Protein AF-A0A1T4VZ98-F1 (afdb_monomer)

Radius of gyration: 35.43 Å; Cα contacts (8 Å, |Δi|>4): 1091; chains: 1; bounding box: 76×50×92 Å

Sequence (543 aa):
TVLTVDCSGSMLLKDWIDSGYKYGLIPLDEYVTTRDKTCNRIKAITGFVENMGDMDKAAIVFFNDKAYKKTEMTNDKDTLLDAMQELKDGGNTSFNNALSASIEIFNTETFSGNNRIILLSDGEAAYSKKILDSANAKGIEIDTVGLGEEAGDELLKEIAEYCNGDFYKAYEAEELINIYSVLGFGDDFDKTDNDHDGLYDAVEAAGIRLQNGSILYGCDPTKSDTDGDGIEDGEEINPMPVCNDITEYGSYEADDRIKGYYFSMKSNPCKKDTDDDGYEDKVERDEYNSSPLYSDVIKHRWGKDYINILEKNGDTEKIYFGGNQDFFDDSYVLTPEYIINRYGCGLISACDIILYMTIKNPDKASTFTRIATENSSGLIIDKPDYMKYVEEMDRNVIGTVRWLGVNGLSMQNCVNAYFKAYSIELRAKWGVTFSNLKKSIIKMLDEDIPVCLAIGDSKKKLKMYIPNDETMLHFPLQYDKYFETNSHYVTVTGLVEDRICNKTFLQISTWGVKCYIDFDEYCSFVEGNGLLNTTLSNILYIY

Solvent-accessible surface area (backbone atoms only — not comparable to full-atom values): 29153 Å² total; per-residue (Å²): 64,33,45,33,40,59,25,16,44,69,41,56,81,62,48,52,73,44,63,63,75,78,93,64,96,72,74,100,81,70,84,82,75,83,49,78,58,45,32,37,70,51,53,14,50,46,56,39,50,74,39,50,52,92,87,44,41,41,23,42,29,41,23,12,70,48,52,45,77,69,45,67,81,37,62,56,52,66,65,54,56,57,47,56,60,69,69,64,68,40,63,48,61,27,45,46,39,37,52,51,54,55,57,50,61,63,70,78,57,90,79,88,73,85,43,36,34,42,41,39,33,55,47,72,44,75,66,55,72,70,59,52,52,56,31,47,76,68,59,30,28,26,30,23,36,27,39,35,90,75,15,36,56,74,60,39,40,52,52,4,61,76,24,75,30,52,61,45,73,21,66,48,41,76,44,38,36,56,52,34,48,48,68,30,51,78,83,53,47,53,73,53,39,82,48,68,37,65,36,35,29,60,44,28,70,74,32,43,37,31,81,86,72,50,70,49,71,74,42,43,52,77,40,36,36,53,53,68,64,79,55,34,36,21,70,22,30,39,61,66,66,46,71,43,74,44,70,69,92,77,69,99,64,80,90,63,65,40,82,45,68,24,29,49,68,54,38,44,42,69,35,44,38,52,50,70,52,31,52,41,36,51,51,28,49,74,76,67,68,51,58,31,74,52,65,54,46,50,68,32,41,50,95,55,90,65,46,30,31,36,42,76,61,85,95,44,78,46,79,21,37,34,57,42,38,78,77,37,57,67,87,47,82,87,42,70,42,20,40,35,34,75,28,16,42,43,51,43,28,54,51,47,42,55,45,47,54,20,65,78,35,63,89,59,56,44,85,54,50,42,54,28,50,75,83,30,63,78,53,38,26,47,40,73,35,44,51,54,26,50,52,50,40,33,76,74,53,65,51,68,37,78,99,65,19,50,49,58,67,57,47,23,53,30,53,34,51,49,24,61,75,66,71,40,96,54,45,50,38,53,55,64,58,75,95,45,41,66,63,52,51,48,54,25,27,72,70,74,38,60,35,37,37,35,44,30,79,52,97,60,67,51,65,34,35,34,62,74,57,90,80,74,56,60,59,80,84,53,64,90,47,66,50,74,47,31,62,50,39,32,24,35,56,20,32,37,38,35,59,86,81,68,46,40,38,34,35,28,30,45,79,22,34,72,32,32,31,52,47,64,59,50,48,54,55,34,62,77,62,43,76,71,25,50,72,48,33,33,36,52,47,62,90

pLDDT: mean 85.18, std 14.26, range [36.41, 98.56]

InterPro domains:
  IPR002035 von Willebrand factor, type A [PF13519] (1-124)
  IPR002035 von Willebrand factor, type A [PS50234] (1-183)
  IPR002035 von Willebrand factor, type A [SM00327] (2-181)
  IPR036465 von Willebrand factor A-like domain superfamily [G3DSA:3.40.50.410] (1-184)
  IPR036465 von Willebrand factor A-like domain superfamily [SSF53300] (2-178)

Mean predicted aligned error: 14.55 Å

Organism: NCBI:txid39495

Foldseek 3Di:
DEEQAEQAQVVCVFKNKDFVDDPDDDDPDDDDDGDFIDTLSLLQVLLLLVFFDQLAWYWYWYDAVAIDGQDQTDNPSVSSNVSSSPRHHHHHGAPQRRLVVRLVSCVPDPDDDAAEYEAEFAEDHDHDVVSLVSCVVNNYAYEYEYTADHRVQVVNCVSRVSRVHYYAYHNHSNCSNQVSQVVCVVGHGNQDQPQPLRARLSDQCSFAQEPVRDTHHQRHSNHLQRQPLPRGQCNQKVNDWDWDQDDDPPDPDDDPGHTGTHIYGQARSNDQQRCLQFDGQCCCVPPLVHGSPDHLKDKQLPPPDFAWEWEDDDPDIDIFRFDALCLFDCPDCPDPSVLSNPQVQLLRQLLRQLLRVCLVPVLLDDPLSCLFPVPADRRYTYNVSSVSSSSCCCVPAQPADHPHGGDQVSSQVSVQVSCVVSVPPKHWDQFDQPVCQVVLCSVCSNVVGKKKWWQFADPDKFWWFDFPDPSPSHPPTHGDDTDIDRTGIWIFSIKMQRNSVRWIWTFTRYNRHTTIGTVVSSSCSQVVGDDVSNNRGGITRMD

Secondary structure (DSSP, 8-state):
-EEEEE-SSTHHHHS--B-----S---TT---PPPPPB-HHHHHHHHHHHT--TT--BEEEEESSSEEE---SB--HHHHHHHHTT----S---HHHHHHHHHHHTTSS---S-EEEEEEESS-----HHHHHHHHTTTEEEEEEEESTTS-HHHHHHHHHHTT--EEEESSTTHHHHHHHHHHHHHH-----SS-SSS-HHHHHH-EEBTTS-EE----TT-SSSSSSSS-HHHHEEEEEEEEEEE-TT-SSS--EEEEEEEEESS-TT-SSSS-SSS-HHHIIIII---TTS--EEEESTT----EEEEEETTEEEEEES--GGGS--S-TTSHHHHHHHH-HHHHHHHHHHHHHHHH-GGG--TTHHHHHTT-BTTEEEHHHHHHHHHHHIIIII-PBTTTB--HHHHHHHHHHHHHHTT----EEE---GGGHHHHHHHHHHTT--EEEEE---SS-EEEEE-S-SS--SSSPP-SEEEEESSEEEEEEEEEEETTTTEEEEEEEETTEEEEEEHHHHHHHHHTT-HHHHHHS-EEEE-

Nearest PDB structures (foldseek):
  9fa7-assembly1_B  TM=6.964E-01  e=4.851E-06  Homo sapiens
  6sn1-assembly1_B  TM=7.035E-01  e=9.026E-06  Homo sapiens
  4rck-assembly1_B  TM=3.928E-01  e=3.779E-08  Aliivibrio fischeri ES114
  6tnj-assembly1_A  TM=6.697E-01  e=7.288E-05  Porphyromonas gingivalis ATCC 33277
  6to1-assembly1_A  TM=7.991E-01  e=9.780E-04  Porphyromonas gingivalis ATCC 33277

Structure (mmCIF, N/CA/C/O backbone):
data_AF-A0A1T4VZ98-F1
#
_entry.id   AF-A0A1T4VZ98-F1
#
loop_
_atom_site.group_PDB
_atom_site.id
_atom_site.type_symbol
_atom_site.label_atom_id
_atom_site.label_alt_id
_atom_site.label_comp_id
_atom_site.label_asym_id
_atom_site.label_entity_id
_atom_site.label_seq_id
_atom_site.pdbx_PDB_ins_code
_atom_site.Cartn_x
_atom_site.Cartn_y
_atom_site.Cartn_z
_atom_site.occupancy
_atom_site.B_iso_or_equiv
_atom_site.auth_seq_id
_atom_site.auth_comp_id
_atom_site.auth_asym_id
_atom_site.auth_atom_id
_atom_site.pdbx_PDB_model_num
ATOM 1 N N . THR A 1 1 ? -26.954 0.210 39.828 1.00 90.44 1 THR A N 1
ATOM 2 C CA . THR A 1 1 ? -26.612 -1.119 39.271 1.00 90.44 1 THR A CA 1
ATOM 3 C C . THR A 1 1 ? -25.738 -1.907 40.230 1.00 90.44 1 THR A C 1
ATOM 5 O O . THR A 1 1 ? -24.846 -1.327 40.823 1.00 90.44 1 THR A O 1
ATOM 8 N N . VAL A 1 2 ? -25.934 -3.214 40.405 1.00 94.56 2 VAL A N 1
ATOM 9 C CA . VAL A 1 2 ? -24.962 -4.070 41.119 1.00 94.56 2 VAL A CA 1
ATOM 10 C C . VAL A 1 2 ? -24.241 -4.963 40.111 1.00 94.56 2 VAL A C 1
ATOM 12 O O . VAL A 1 2 ? -24.870 -5.798 39.465 1.00 94.56 2 VAL A O 1
ATOM 15 N N . LEU A 1 3 ? -22.927 -4.787 39.982 1.00 94.81 3 LEU A N 1
ATOM 16 C CA . LEU A 1 3 ? -22.051 -5.569 39.112 1.00 94.81 3 LEU A CA 1
ATOM 17 C C . LEU A 1 3 ? -21.585 -6.812 39.877 1.00 94.81 3 LEU A C 1
ATOM 19 O O . LEU A 1 3 ? -20.792 -6.720 40.817 1.00 94.81 3 LEU A O 1
ATOM 23 N N . THR A 1 4 ? -22.121 -7.972 39.505 1.00 96.00 4 THR A N 1
ATOM 24 C CA . THR A 1 4 ? -21.906 -9.250 40.192 1.00 96.00 4 THR A CA 1
ATOM 25 C C . THR A 1 4 ? -20.996 -10.131 39.349 1.00 96.00 4 THR A C 1
ATOM 27 O O . THR A 1 4 ? -21.406 -10.640 38.310 1.00 96.00 4 THR A O 1
ATOM 30 N N . VAL A 1 5 ? -19.749 -10.287 39.785 1.00 94.56 5 VAL A N 1
ATOM 31 C CA . VAL A 1 5 ? -18.652 -10.833 38.978 1.00 94.56 5 VAL A CA 1
ATOM 32 C C . VAL A 1 5 ? -18.214 -12.180 39.524 1.00 94.56 5 VAL A C 1
ATOM 34 O O . VAL A 1 5 ? -17.810 -12.283 40.687 1.00 94.56 5 VAL A O 1
ATOM 37 N N . ASP A 1 6 ? -18.264 -13.204 38.681 1.00 92.31 6 ASP A N 1
ATOM 38 C CA . ASP A 1 6 ? -17.726 -14.516 39.014 1.00 92.31 6 ASP A CA 1
ATOM 39 C C . ASP A 1 6 ? -16.197 -14.450 39.120 1.00 92.31 6 ASP A C 1
ATOM 41 O O . ASP A 1 6 ? -15.493 -13.942 38.242 1.00 92.31 6 ASP A O 1
ATOM 45 N N . CYS A 1 7 ? -15.695 -14.928 40.251 1.00 90.94 7 CYS A N 1
ATOM 46 C CA . CYS A 1 7 ? -14.283 -15.070 40.569 1.00 90.94 7 CYS A CA 1
ATOM 47 C C . CYS A 1 7 ? -13.983 -16.505 41.035 1.00 90.94 7 CYS A C 1
ATOM 49 O O . CYS A 1 7 ? -13.126 -16.738 41.891 1.00 90.94 7 CYS A O 1
ATOM 51 N N . SER A 1 8 ? -14.741 -17.485 40.546 1.00 90.06 8 SER A N 1
ATOM 52 C CA . SER A 1 8 ? -14.492 -18.906 40.767 1.00 90.06 8 SER A CA 1
ATOM 53 C C . SER A 1 8 ? -13.211 -19.368 40.063 1.00 90.06 8 SER A C 1
ATOM 55 O O . SER A 1 8 ? -12.574 -18.639 39.307 1.00 90.06 8 SER A O 1
ATOM 57 N N . GLY A 1 9 ? -12.761 -20.589 40.355 1.00 84.88 9 GLY A N 1
ATOM 58 C CA . GLY A 1 9 ? -11.532 -21.118 39.765 1.00 84.88 9 GLY A CA 1
ATOM 59 C C . GLY A 1 9 ? -11.614 -21.389 38.257 1.00 84.88 9 GLY A C 1
ATOM 60 O O . GLY A 1 9 ? -10.564 -21.417 37.615 1.00 84.88 9 GLY A O 1
ATOM 61 N N . SER A 1 10 ? -12.812 -21.595 37.692 1.00 86.62 10 SER A N 1
ATOM 62 C CA . SER A 1 10 ? -13.009 -21.839 36.251 1.00 86.62 10 SER A CA 1
ATOM 63 C C . SER A 1 10 ? -12.623 -20.627 35.409 1.00 86.62 10 SER A C 1
ATOM 65 O O . SER A 1 10 ? -12.004 -20.792 34.353 1.00 86.62 10 SER A O 1
ATOM 67 N N . MET A 1 11 ? -12.820 -19.430 35.964 1.00 87.31 11 MET A N 1
ATOM 68 C CA . MET A 1 11 ? -12.509 -18.163 35.312 1.00 87.31 11 MET A CA 1
ATOM 69 C C . MET A 1 11 ? -11.044 -18.014 34.896 1.00 87.31 11 MET A C 1
ATOM 71 O O . MET A 1 11 ? -10.759 -17.341 33.906 1.00 87.31 11 MET A O 1
ATOM 75 N N . LEU A 1 12 ? -10.114 -18.701 35.572 1.00 84.88 12 LEU A N 1
ATOM 76 C CA . LEU A 1 12 ? -8.689 -18.703 35.211 1.00 84.88 12 LEU A CA 1
ATOM 77 C C . LEU A 1 12 ? -8.425 -19.221 33.792 1.00 84.88 12 LEU A C 1
ATOM 79 O O . LEU A 1 12 ? -7.430 -18.837 33.180 1.00 84.88 12 LEU A O 1
ATOM 83 N N . LEU A 1 13 ? -9.269 -20.129 33.296 1.00 82.06 13 LEU A N 1
ATOM 84 C CA . LEU A 1 13 ? -9.124 -20.723 31.966 1.00 82.06 13 LEU A CA 1
ATOM 85 C C . LEU A 1 13 ? -9.836 -19.916 30.878 1.00 82.06 13 LEU A C 1
ATOM 87 O O . LEU A 1 13 ? -9.553 -20.136 29.703 1.00 82.06 13 LEU A O 1
ATOM 91 N N . LYS A 1 14 ? -10.758 -19.027 31.261 1.00 82.00 14 LYS A N 1
ATOM 92 C CA . LYS A 1 14 ? -11.605 -18.256 30.342 1.00 82.00 14 LYS A CA 1
ATOM 93 C C . LYS A 1 14 ? -11.132 -16.819 30.177 1.00 82.00 14 LYS A C 1
ATOM 95 O O . LYS A 1 14 ? -11.126 -16.311 29.068 1.00 82.00 14 LYS A O 1
ATOM 100 N N . ASP A 1 15 ? -10.697 -16.180 31.256 1.00 86.12 15 ASP A N 1
ATOM 101 C CA . ASP A 1 15 ? -10.140 -14.829 31.235 1.00 86.12 15 ASP A CA 1
ATOM 102 C C . ASP A 1 15 ? -9.120 -14.688 32.370 1.00 86.12 15 ASP A C 1
ATOM 104 O O . ASP A 1 15 ? -9.463 -14.418 33.526 1.00 86.12 15 ASP A O 1
ATOM 108 N N . TRP A 1 16 ? -7.857 -14.952 32.025 1.00 85.75 16 TRP A N 1
ATOM 109 C CA . TRP A 1 16 ? -6.719 -14.941 32.941 1.00 85.75 16 TRP A CA 1
ATOM 110 C C . TRP A 1 16 ? -6.479 -13.528 33.498 1.00 85.75 16 TRP A C 1
ATOM 112 O O . TRP A 1 16 ? -6.341 -12.564 32.747 1.00 85.75 16 TRP A O 1
ATOM 122 N N . ILE A 1 17 ? -6.278 -13.417 34.818 1.00 86.50 17 ILE A N 1
ATOM 123 C CA . ILE A 1 17 ? -5.868 -12.165 35.478 1.00 86.50 17 ILE A CA 1
ATOM 124 C C . ILE A 1 17 ? -4.357 -11.929 35.352 1.00 86.50 17 ILE A C 1
ATOM 126 O O . ILE A 1 17 ? -3.547 -12.571 36.032 1.00 86.50 17 ILE A O 1
ATOM 130 N N . ASP A 1 18 ? -3.955 -10.985 34.499 1.00 82.19 18 ASP A N 1
ATOM 131 C CA . ASP A 1 18 ? -2.574 -10.514 34.434 1.00 82.19 18 ASP A CA 1
ATOM 132 C C . ASP A 1 18 ? -2.284 -9.658 35.672 1.00 82.19 18 ASP A C 1
ATOM 134 O O . ASP A 1 18 ? -2.920 -8.636 35.921 1.00 82.19 18 ASP A O 1
ATOM 138 N N . SER A 1 19 ? -1.322 -10.108 36.478 1.00 67.56 19 SER A N 1
ATOM 139 C CA . SER A 1 19 ? -0.903 -9.434 37.712 1.00 67.56 19 SER A CA 1
ATOM 140 C C . SER A 1 19 ? 0.247 -8.446 37.502 1.00 67.56 19 SER A C 1
ATOM 142 O O . SER A 1 19 ? 0.777 -7.912 38.475 1.00 67.56 19 SER A O 1
ATOM 144 N N . GLY A 1 20 ? 0.682 -8.234 36.255 1.00 58.50 20 GLY A N 1
ATOM 145 C CA . GLY A 1 20 ? 1.738 -7.287 35.903 1.00 58.50 20 GLY A CA 1
ATOM 146 C C . GLY A 1 20 ? 3.158 -7.734 36.276 1.00 58.50 20 GLY A C 1
ATOM 147 O O . GLY A 1 20 ? 4.110 -6.981 36.062 1.00 58.50 20 GLY A O 1
ATOM 148 N N . TYR A 1 21 ? 3.348 -8.950 36.802 1.00 51.81 21 TYR A N 1
ATOM 149 C CA . TYR A 1 21 ? 4.671 -9.488 37.128 1.00 51.81 21 TYR A CA 1
ATOM 150 C C . TYR A 1 21 ? 5.346 -10.121 35.902 1.00 51.81 21 TYR A C 1
ATOM 152 O O . TYR A 1 21 ? 5.079 -11.268 35.542 1.00 51.81 21 TYR A O 1
ATOM 160 N N . LYS A 1 22 ? 6.324 -9.424 35.307 1.00 40.56 22 LYS A N 1
ATOM 161 C CA . LYS A 1 22 ? 7.334 -10.081 34.462 1.00 40.56 22 LYS A CA 1
ATOM 162 C C . LYS A 1 22 ? 8.301 -10.868 35.353 1.00 40.56 22 LYS A C 1
ATOM 164 O O . LYS A 1 22 ? 9.120 -10.276 36.051 1.00 40.56 22 LYS A O 1
ATOM 169 N N . TYR A 1 23 ? 8.273 -12.199 35.286 1.00 38.59 23 TYR A N 1
ATOM 170 C CA . TYR A 1 23 ? 9.391 -13.021 35.758 1.00 38.59 23 TYR A CA 1
ATOM 171 C C . TYR A 1 23 ? 10.585 -12.852 34.804 1.00 38.59 23 TYR A C 1
ATOM 173 O O . TYR A 1 23 ? 10.710 -13.549 33.800 1.00 38.59 23 TYR A O 1
ATOM 181 N N . GLY A 1 24 ? 11.468 -11.909 35.123 1.00 36.41 24 GLY A N 1
ATOM 182 C CA . GLY A 1 24 ? 12.807 -11.763 34.551 1.00 36.41 24 GLY A CA 1
ATOM 183 C C . GLY A 1 24 ? 13.801 -11.454 35.671 1.00 36.41 24 GLY A C 1
ATOM 184 O O . GLY A 1 24 ? 13.415 -10.886 36.685 1.00 36.41 24 GLY A O 1
ATOM 185 N N . LEU A 1 25 ? 15.063 -11.870 35.533 1.00 39.69 25 LEU A N 1
ATOM 186 C CA . LEU A 1 25 ? 16.128 -11.572 36.501 1.00 39.69 25 LEU A CA 1
ATOM 187 C C . LEU A 1 25 ? 16.311 -10.046 36.626 1.00 39.69 25 LEU A C 1
ATOM 189 O O . LEU A 1 25 ? 16.871 -9.430 35.722 1.00 39.69 25 LEU A O 1
ATOM 193 N N . ILE A 1 26 ? 15.847 -9.454 37.730 1.00 41.41 26 ILE A N 1
ATOM 194 C CA . ILE A 1 26 ? 16.039 -8.030 38.053 1.00 41.41 26 ILE A CA 1
ATOM 195 C C . ILE A 1 26 ? 17.259 -7.888 38.990 1.00 41.41 26 ILE A C 1
ATOM 197 O O . ILE A 1 26 ? 17.418 -8.714 39.897 1.00 41.41 26 ILE A O 1
ATOM 201 N N . PRO A 1 27 ? 18.136 -6.885 38.785 1.00 40.81 27 PRO A N 1
ATOM 202 C CA . PRO A 1 27 ? 19.181 -6.491 39.733 1.00 40.81 27 PRO A CA 1
ATOM 203 C C . PRO A 1 27 ? 18.624 -6.141 41.124 1.00 40.81 27 PRO A C 1
ATOM 205 O O . PRO A 1 27 ? 17.457 -5.802 41.285 1.00 40.81 27 PRO A O 1
ATOM 208 N N . LEU A 1 28 ? 19.472 -6.263 42.146 1.00 41.53 28 LEU A N 1
ATOM 209 C CA . LEU A 1 28 ? 19.107 -6.335 43.569 1.00 41.53 28 LEU A CA 1
ATOM 210 C C . LEU A 1 28 ? 18.701 -4.992 44.225 1.00 41.53 28 LEU A C 1
ATOM 212 O O . LEU A 1 28 ? 18.717 -4.891 45.452 1.00 41.53 28 LEU A O 1
ATOM 216 N N . ASP A 1 29 ? 18.368 -3.968 43.444 1.00 40.66 29 ASP A N 1
ATOM 217 C CA . ASP A 1 29 ? 18.253 -2.580 43.904 1.00 40.66 29 ASP A CA 1
ATOM 218 C C . ASP A 1 29 ? 17.060 -1.773 43.347 1.00 40.66 29 ASP A C 1
ATOM 220 O O . ASP A 1 29 ? 16.910 -0.605 43.706 1.00 40.66 29 ASP A O 1
ATOM 224 N N . GLU A 1 30 ? 16.143 -2.380 42.587 1.00 37.00 30 GLU A N 1
ATOM 225 C CA . GLU A 1 30 ? 14.934 -1.705 42.080 1.00 37.00 30 GLU A CA 1
ATOM 226 C C . GLU A 1 30 ? 13.653 -2.207 42.775 1.00 37.00 30 GLU A C 1
ATOM 228 O O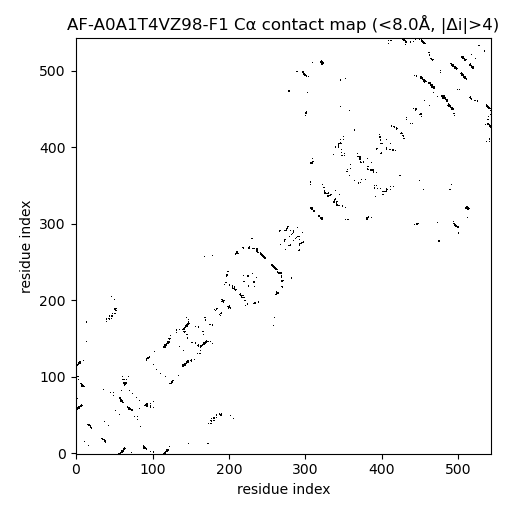 . GLU A 1 30 ? 13.312 -3.391 42.740 1.00 37.00 30 GLU A O 1
ATOM 233 N N . TYR A 1 31 ? 12.929 -1.296 43.435 1.00 40.53 31 TYR A N 1
ATOM 234 C CA . TYR A 1 31 ? 11.590 -1.567 43.964 1.00 40.53 31 TYR A CA 1
ATOM 235 C C . TYR A 1 31 ? 10.627 -1.819 42.795 1.00 40.53 31 TYR A C 1
ATOM 237 O O . TYR A 1 31 ? 10.386 -0.926 41.987 1.00 40.53 31 TYR A O 1
ATOM 245 N N . VAL A 1 32 ? 10.036 -3.014 42.733 1.00 41.12 32 VAL A N 1
ATOM 246 C CA . VAL A 1 32 ? 8.908 -3.308 41.839 1.00 41.12 32 VAL A CA 1
ATOM 247 C C . VAL A 1 32 ? 7.702 -2.501 42.325 1.00 41.12 32 VAL A C 1
ATOM 249 O O . VAL A 1 32 ? 7.118 -2.825 43.359 1.00 41.12 32 VAL A O 1
ATOM 252 N N . THR A 1 33 ? 7.328 -1.443 41.605 1.00 42.78 33 THR A N 1
ATOM 253 C CA . THR A 1 33 ? 6.007 -0.826 41.759 1.00 42.78 33 THR A CA 1
ATOM 254 C C . THR A 1 33 ? 4.985 -1.798 41.177 1.00 42.78 33 THR A C 1
ATOM 256 O O . THR A 1 33 ? 5.082 -2.190 40.015 1.00 42.78 33 THR A O 1
ATOM 259 N N . THR A 1 34 ? 4.046 -2.265 41.997 1.00 49.56 34 THR A N 1
ATOM 260 C CA . THR A 1 34 ? 2.944 -3.122 41.547 1.00 49.56 34 THR A CA 1
ATOM 261 C C . THR A 1 34 ? 2.167 -2.387 40.458 1.00 49.56 34 THR A C 1
ATOM 263 O O . THR A 1 34 ? 1.683 -1.287 40.706 1.00 49.56 34 THR A O 1
ATOM 266 N N . ARG A 1 35 ? 2.088 -2.961 39.254 1.00 59.84 35 ARG A N 1
ATOM 267 C CA . ARG A 1 35 ? 1.152 -2.506 38.221 1.00 59.84 35 ARG A CA 1
ATOM 268 C C . ARG A 1 35 ? -0.238 -3.048 38.561 1.00 59.84 35 ARG A C 1
ATOM 270 O O . ARG A 1 35 ? -0.329 -4.152 39.101 1.00 59.84 35 ARG A O 1
ATOM 277 N N . ASP A 1 36 ? -1.279 -2.285 38.246 1.00 73.00 36 ASP A N 1
ATOM 278 C CA . ASP A 1 36 ? -2.668 -2.717 38.415 1.00 73.00 36 ASP A CA 1
ATOM 279 C C . ASP A 1 36 ? -2.940 -4.002 37.631 1.00 73.00 36 ASP A C 1
ATOM 281 O O . ASP A 1 36 ? -2.392 -4.221 36.542 1.00 73.00 36 ASP A O 1
ATOM 285 N N . LYS A 1 37 ? -3.764 -4.877 38.209 1.00 80.12 37 LYS A N 1
ATOM 286 C CA . LYS A 1 37 ? -4.169 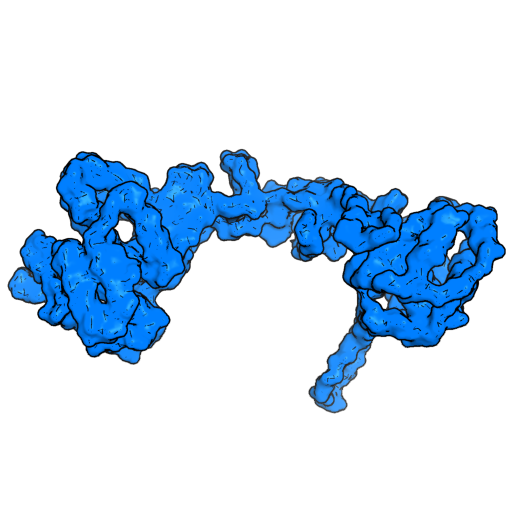-6.120 37.558 1.00 80.12 37 LYS A CA 1
ATOM 287 C C . LYS A 1 37 ? -5.068 -5.802 36.372 1.00 80.12 37 LYS A C 1
ATOM 289 O O . LYS A 1 37 ? -5.845 -4.850 36.405 1.00 80.12 37 LYS A O 1
ATOM 294 N N . THR A 1 38 ? -5.030 -6.650 35.351 1.00 82.69 38 THR A N 1
ATOM 295 C CA . THR A 1 38 ? -5.926 -6.513 34.203 1.00 82.69 38 THR A CA 1
ATOM 296 C C . THR A 1 38 ? -6.367 -7.866 33.655 1.00 82.69 38 THR A C 1
ATOM 298 O O . THR A 1 38 ? -5.612 -8.834 33.646 1.00 82.69 38 THR A O 1
ATOM 301 N N . CYS A 1 39 ? -7.618 -7.920 33.218 1.00 85.88 39 CYS A N 1
ATOM 302 C CA . CYS A 1 39 ? -8.240 -8.992 32.448 1.00 85.88 39 CYS A CA 1
ATOM 303 C C . CYS A 1 39 ? -9.458 -8.394 31.732 1.00 85.88 39 CYS A C 1
ATOM 305 O O . CYS A 1 39 ? -9.800 -7.229 31.972 1.00 85.88 39 CYS A O 1
ATOM 307 N N . ASN A 1 40 ? -10.125 -9.139 30.858 1.00 84.56 40 ASN A N 1
ATOM 308 C CA . ASN A 1 40 ? -11.254 -8.592 30.113 1.00 84.56 40 ASN A CA 1
ATOM 309 C C . ASN A 1 40 ? -12.479 -8.315 31.006 1.00 84.56 40 ASN A C 1
ATOM 311 O O . ASN A 1 40 ? -13.157 -7.319 30.769 1.00 84.56 40 ASN A O 1
ATOM 315 N N . ARG A 1 41 ? -12.701 -9.068 32.100 1.00 91.50 41 ARG A N 1
ATOM 316 C CA . ARG A 1 41 ? -13.701 -8.713 33.137 1.00 91.50 41 ARG A CA 1
ATOM 317 C C . ARG A 1 41 ? -13.423 -7.343 33.758 1.00 91.50 41 ARG A C 1
ATOM 319 O O . ARG A 1 41 ? -14.340 -6.540 33.905 1.00 91.50 41 ARG A O 1
ATOM 326 N N . ILE A 1 42 ? -12.159 -7.078 34.111 1.00 88.00 42 ILE A N 1
ATOM 327 C CA . ILE A 1 42 ? -11.739 -5.784 34.670 1.00 88.00 42 ILE A CA 1
ATOM 328 C C . ILE A 1 42 ? -11.960 -4.684 33.632 1.00 88.00 42 ILE A C 1
ATOM 330 O O . ILE A 1 42 ? -12.618 -3.706 33.949 1.00 88.00 42 ILE A O 1
ATOM 334 N N . LYS A 1 43 ? -11.501 -4.865 32.387 1.00 80.00 43 LYS A N 1
ATOM 335 C CA . LYS A 1 43 ? -11.672 -3.868 31.315 1.00 80.00 43 LYS A CA 1
ATOM 336 C C . LYS A 1 43 ? -13.142 -3.550 31.033 1.00 80.00 43 LYS A C 1
ATOM 338 O O . LYS A 1 43 ? -13.489 -2.382 30.915 1.00 80.00 43 LYS A O 1
ATOM 343 N N . ALA A 1 44 ? -13.998 -4.570 30.958 1.00 79.69 44 ALA A N 1
ATOM 344 C CA . ALA A 1 44 ? -15.427 -4.406 30.702 1.00 79.69 44 ALA A CA 1
ATOM 345 C C . ALA A 1 44 ? -16.119 -3.600 31.812 1.00 79.69 44 ALA A C 1
ATOM 347 O O . ALA A 1 44 ? -16.883 -2.678 31.537 1.00 79.69 44 ALA A O 1
ATOM 348 N N . ILE A 1 45 ? -15.810 -3.908 33.074 1.00 86.50 45 ILE A N 1
ATOM 349 C CA . ILE A 1 45 ? -16.369 -3.190 34.224 1.00 86.50 45 ILE A CA 1
ATOM 350 C C . ILE A 1 45 ? -15.771 -1.791 34.362 1.00 86.50 45 ILE A C 1
ATOM 352 O O . ILE A 1 45 ? -16.509 -0.867 34.685 1.00 86.50 45 ILE A O 1
ATOM 356 N N . THR A 1 46 ? -14.476 -1.612 34.096 1.00 81.50 46 THR A N 1
ATOM 357 C CA . THR A 1 46 ? -13.837 -0.290 34.055 1.00 81.50 46 THR A CA 1
ATOM 358 C C . THR A 1 46 ? -14.531 0.601 33.035 1.00 81.50 46 THR A C 1
ATOM 360 O O . THR A 1 46 ? -15.009 1.663 33.415 1.00 81.50 46 THR A O 1
ATOM 363 N N . GLY A 1 47 ? -14.711 0.124 31.798 1.00 68.56 47 GLY A N 1
ATOM 364 C CA . GLY A 1 47 ? -15.447 0.864 30.774 1.00 68.56 47 GLY A CA 1
ATOM 365 C C . GLY A 1 47 ? -16.889 1.166 31.191 1.00 68.56 47 GLY A C 1
ATOM 366 O O . GLY A 1 47 ? -17.364 2.275 30.984 1.00 68.56 47 GLY A O 1
ATOM 367 N N . PHE A 1 48 ? -17.585 0.232 31.846 1.00 82.00 48 PHE A N 1
ATOM 368 C CA . PHE A 1 48 ? -18.923 0.502 32.381 1.00 82.00 48 PHE A CA 1
ATOM 369 C C . PHE A 1 48 ? -18.916 1.613 33.447 1.00 82.00 48 PHE A C 1
ATOM 371 O O . PHE A 1 48 ? -19.744 2.514 33.397 1.00 82.00 48 PHE A O 1
ATOM 378 N N . VAL A 1 49 ? -17.996 1.558 34.416 1.00 83.31 49 VAL A N 1
ATOM 379 C CA . VAL A 1 49 ? -17.911 2.510 35.540 1.00 83.31 49 VAL A CA 1
ATOM 380 C C . VAL A 1 49 ? -17.486 3.901 35.078 1.00 83.31 49 VAL A C 1
ATOM 382 O O . VAL A 1 49 ? -18.031 4.900 35.549 1.00 83.31 49 VAL A O 1
ATOM 385 N N . GLU A 1 50 ? -16.528 3.982 34.159 1.00 75.56 50 GLU A N 1
ATOM 386 C CA . GLU A 1 50 ? -16.050 5.250 33.603 1.00 75.56 50 GLU A CA 1
ATOM 387 C C . GLU A 1 50 ? -17.163 5.994 32.860 1.00 75.56 50 GLU A C 1
ATOM 389 O O . GLU A 1 50 ? -17.239 7.216 32.976 1.00 75.56 50 GLU A O 1
ATOM 394 N N . ASN A 1 51 ? -18.086 5.258 32.235 1.00 67.88 51 ASN A N 1
ATOM 395 C CA . ASN A 1 51 ? -19.232 5.792 31.495 1.00 67.88 51 ASN A CA 1
ATOM 396 C C . ASN A 1 51 ? -20.525 5.904 32.326 1.00 67.88 51 ASN A C 1
ATOM 398 O O . ASN A 1 51 ? -21.586 6.173 31.775 1.00 67.88 51 ASN A O 1
ATOM 402 N N . MET A 1 52 ? -20.478 5.692 33.647 1.00 76.69 52 MET A N 1
ATOM 403 C CA . MET A 1 52 ? -21.625 6.002 34.511 1.00 76.69 52 MET A CA 1
ATOM 404 C C . MET A 1 52 ? -21.852 7.517 34.575 1.00 76.69 52 MET A C 1
ATOM 406 O O . MET A 1 52 ? -20.893 8.273 34.781 1.00 76.69 52 MET A O 1
ATOM 410 N N . GLY A 1 53 ? -23.104 7.963 34.494 1.00 68.88 53 GLY A N 1
ATOM 411 C CA . GLY A 1 53 ? -23.467 9.353 34.738 1.00 68.88 53 GLY A CA 1
ATOM 412 C C . GLY A 1 53 ? -23.286 9.758 36.206 1.00 68.88 53 GLY A C 1
ATOM 413 O O . GLY A 1 53 ? -23.235 8.934 37.120 1.00 68.88 53 GLY A O 1
ATOM 414 N N . ASP A 1 54 ? -23.216 11.066 36.464 1.00 73.56 54 ASP A N 1
ATOM 415 C CA . ASP A 1 54 ? -22.906 11.623 37.796 1.00 73.56 54 ASP A CA 1
ATOM 416 C C . ASP A 1 54 ? -23.897 11.220 38.908 1.00 73.56 54 ASP A C 1
ATOM 418 O O . ASP A 1 54 ? -23.574 11.246 40.105 1.00 73.56 54 ASP A O 1
ATOM 422 N N . MET A 1 55 ? -25.130 10.885 38.519 1.00 78.69 55 MET A N 1
ATOM 423 C CA . MET A 1 55 ? -26.210 10.484 39.424 1.00 78.69 55 MET A CA 1
ATOM 424 C C . MET A 1 55 ? -26.336 8.965 39.563 1.00 78.69 55 MET A C 1
ATOM 426 O O . MET A 1 55 ? -27.055 8.501 40.458 1.00 78.69 55 MET A O 1
ATOM 430 N N . ASP A 1 56 ? -25.634 8.202 38.726 1.00 82.44 56 ASP A N 1
ATOM 431 C CA . ASP A 1 56 ? -25.700 6.752 38.730 1.00 82.44 56 ASP A CA 1
ATOM 432 C C . ASP A 1 56 ? -24.839 6.198 39.843 1.00 82.44 56 ASP A C 1
ATOM 434 O O . ASP A 1 56 ? -23.748 6.676 40.155 1.00 82.44 56 ASP A O 1
ATOM 438 N N . LYS A 1 57 ? -25.357 5.154 40.482 1.00 89.62 57 LYS A N 1
ATOM 439 C CA . LYS A 1 57 ? -24.628 4.452 41.525 1.00 89.62 57 LYS A CA 1
ATOM 440 C C . LYS A 1 57 ? -24.425 3.005 41.134 1.00 89.62 57 LYS A C 1
ATOM 442 O O . LYS A 1 57 ? -25.368 2.325 40.707 1.00 89.62 57 LYS A O 1
ATOM 447 N N . ALA A 1 58 ? -23.219 2.514 41.377 1.00 92.25 58 ALA A N 1
ATOM 448 C CA . ALA A 1 58 ? -22.896 1.111 41.248 1.00 92.25 58 ALA A CA 1
ATOM 449 C C . ALA A 1 58 ? -22.372 0.517 42.555 1.00 92.25 58 ALA A C 1
ATOM 451 O O . ALA A 1 58 ? -21.913 1.222 43.453 1.00 92.25 58 ALA A O 1
ATOM 452 N N . ALA A 1 59 ? -22.463 -0.802 42.656 1.00 94.75 59 ALA A N 1
ATOM 453 C CA . ALA A 1 59 ? -21.785 -1.586 43.674 1.00 94.75 59 ALA A CA 1
ATOM 454 C C . ALA A 1 59 ? -21.167 -2.829 43.035 1.00 94.75 59 ALA A C 1
ATOM 456 O O . ALA A 1 59 ? -21.701 -3.352 42.056 1.00 94.75 59 ALA A O 1
ATOM 457 N N . ILE A 1 60 ? -20.067 -3.314 43.601 1.00 96.88 60 ILE A N 1
ATOM 458 C CA . ILE A 1 60 ? -19.322 -4.466 43.097 1.00 96.88 60 ILE A CA 1
ATOM 459 C C . ILE A 1 60 ? -19.444 -5.619 44.091 1.00 96.88 60 ILE A C 1
ATOM 461 O O . ILE A 1 60 ? -19.122 -5.493 45.280 1.00 96.88 60 ILE A O 1
ATOM 465 N N . VAL A 1 61 ? -19.882 -6.769 43.587 1.00 96.94 61 VAL A N 1
ATOM 466 C CA . VAL A 1 61 ? -19.952 -8.030 44.325 1.00 96.94 61 VAL A CA 1
ATOM 467 C C . VAL A 1 61 ? -19.137 -9.070 43.577 1.00 96.94 61 VAL A C 1
ATOM 469 O O . VAL A 1 61 ? -19.443 -9.399 42.439 1.00 96.94 61 VAL A O 1
ATOM 472 N N . PHE A 1 62 ? -18.124 -9.632 44.228 1.00 95.75 62 PHE A N 1
ATOM 473 C CA . PHE A 1 62 ? -17.435 -10.811 43.701 1.00 95.75 62 PHE A CA 1
ATOM 474 C C . PHE A 1 62 ? -18.047 -12.066 44.285 1.00 95.75 62 PHE A C 1
ATOM 476 O O . PHE A 1 62 ? -18.447 -12.067 45.454 1.00 95.75 62 PHE A O 1
ATOM 483 N N . PHE A 1 63 ? -18.089 -13.150 43.521 1.00 94.44 63 PHE A N 1
ATOM 484 C CA . PHE A 1 63 ? -18.590 -14.409 44.047 1.00 94.44 63 PHE A CA 1
ATOM 485 C C . PHE A 1 63 ? -17.844 -15.635 43.534 1.00 94.44 63 PHE A C 1
ATOM 487 O O . PHE A 1 63 ? -17.328 -15.680 42.427 1.00 94.44 63 PHE A O 1
ATOM 494 N N . ASN A 1 64 ? -17.822 -16.640 44.396 1.00 90.62 64 ASN A N 1
ATOM 495 C CA . ASN A 1 64 ? -17.370 -17.995 44.152 1.00 90.62 64 ASN A CA 1
ATOM 496 C C . ASN A 1 64 ? -18.299 -18.941 44.950 1.00 90.62 64 ASN A C 1
ATOM 498 O O . ASN A 1 64 ? -19.522 -18.840 44.841 1.00 90.62 64 ASN A O 1
ATOM 502 N N . ASP A 1 65 ? -17.778 -19.811 45.825 1.00 87.19 65 ASP A N 1
ATOM 503 C CA . ASP A 1 65 ? -18.573 -20.554 46.807 1.00 87.19 65 ASP A CA 1
ATOM 504 C C . ASP A 1 65 ? -19.173 -19.639 47.894 1.00 87.19 65 ASP A C 1
ATOM 506 O O . ASP A 1 65 ? -20.070 -20.047 48.635 1.00 87.19 65 ASP A O 1
ATOM 510 N N . LYS A 1 66 ? -18.721 -18.384 47.970 1.00 90.31 66 LYS A N 1
ATOM 511 C CA . LYS A 1 66 ? -19.204 -17.298 48.833 1.00 90.31 66 LYS A CA 1
ATOM 512 C C . LYS A 1 66 ? -19.428 -16.035 48.001 1.00 90.31 66 LYS A C 1
ATOM 514 O O . LYS A 1 66 ? -19.047 -15.983 46.843 1.00 90.31 66 LYS A O 1
ATOM 519 N N . ALA A 1 67 ? -20.023 -15.009 48.600 1.00 92.75 67 ALA A N 1
ATOM 520 C CA . ALA A 1 67 ? -20.115 -13.686 47.991 1.00 92.75 67 ALA A CA 1
ATOM 521 C C . ALA A 1 67 ? -19.376 -12.653 48.848 1.00 92.75 67 ALA A C 1
ATOM 523 O O . ALA A 1 67 ? -19.442 -12.685 50.081 1.00 92.75 67 ALA A O 1
ATOM 524 N N . TYR A 1 68 ? -18.678 -11.741 48.184 1.00 94.31 68 TYR A N 1
ATOM 525 C CA . TYR A 1 68 ? -17.863 -10.690 48.771 1.00 94.31 68 TYR A CA 1
ATOM 526 C C . TYR A 1 68 ? -18.370 -9.349 48.249 1.00 94.31 68 TYR A C 1
ATOM 528 O O . TYR A 1 68 ? -18.084 -8.968 47.116 1.00 94.31 68 TYR A O 1
ATOM 536 N N . LYS A 1 69 ? -19.119 -8.627 49.083 1.00 95.19 69 LYS A N 1
ATOM 537 C CA . LYS A 1 69 ? -19.520 -7.246 48.795 1.00 95.19 69 LYS A CA 1
ATOM 538 C C . LYS A 1 69 ? -18.286 -6.357 48.922 1.00 95.19 69 LYS A C 1
ATOM 540 O O . LYS A 1 69 ? -17.757 -6.225 50.026 1.00 95.19 69 LYS A O 1
ATOM 545 N N . LYS A 1 70 ? -17.783 -5.843 47.801 1.00 95.44 70 LYS A N 1
ATOM 546 C CA . LYS A 1 70 ? -16.563 -5.025 47.756 1.00 95.44 70 LYS A CA 1
ATOM 547 C C . LYS A 1 70 ? -16.859 -3.561 47.990 1.00 95.44 70 LYS A C 1
ATOM 549 O O . LYS A 1 70 ? -16.137 -2.907 48.733 1.00 95.44 70 LYS A O 1
ATOM 554 N N . THR A 1 71 ? -17.956 -3.089 47.422 1.00 94.00 71 THR A N 1
ATOM 555 C CA . THR A 1 71 ? -18.443 -1.733 47.629 1.00 94.00 71 THR A CA 1
ATOM 556 C C . THR A 1 71 ? -19.914 -1.765 48.024 1.00 94.00 71 THR A C 1
ATOM 558 O O . THR A 1 71 ? -20.651 -2.694 47.686 1.00 94.00 71 THR A O 1
ATOM 561 N N . GLU A 1 72 ? -20.329 -0.760 48.789 1.00 92.38 72 GLU A N 1
ATOM 562 C CA . GLU A 1 72 ? -21.741 -0.384 48.884 1.00 92.38 72 GLU A CA 1
ATOM 563 C C . GLU A 1 72 ? -22.106 0.476 47.662 1.00 92.38 72 GLU A C 1
ATOM 565 O O . GLU A 1 72 ? -21.226 0.862 46.891 1.00 92.38 72 GLU A O 1
ATOM 570 N N . MET A 1 73 ? -23.391 0.791 47.478 1.00 91.62 73 MET A N 1
ATOM 571 C CA . MET A 1 73 ? -23.815 1.596 46.331 1.00 91.62 73 MET A CA 1
ATOM 572 C C . MET A 1 73 ? -23.200 3.005 46.385 1.00 91.62 73 MET A C 1
ATOM 574 O O . MET A 1 73 ? -23.453 3.768 47.320 1.00 91.62 73 MET A O 1
ATOM 578 N N . THR A 1 74 ? -22.405 3.356 45.378 1.00 92.06 74 THR A N 1
ATOM 579 C CA . THR A 1 74 ? -21.643 4.610 45.312 1.00 92.06 74 THR A CA 1
ATOM 580 C C . THR A 1 74 ? -21.586 5.146 43.881 1.00 92.06 74 THR A C 1
ATOM 582 O O . THR A 1 74 ? -21.674 4.370 42.933 1.00 92.06 74 THR A O 1
ATOM 585 N N . ASN A 1 75 ? -21.453 6.463 43.728 1.00 88.69 75 ASN A N 1
ATOM 586 C CA . ASN A 1 75 ? -21.129 7.126 42.457 1.00 88.69 75 ASN A CA 1
ATOM 587 C C . ASN A 1 75 ? -19.644 7.536 42.376 1.00 88.69 75 ASN A C 1
ATOM 589 O O . ASN A 1 75 ? -19.225 8.187 41.425 1.00 88.69 75 ASN A O 1
ATOM 593 N N . ASP A 1 76 ? -18.843 7.171 43.381 1.00 92.00 76 ASP A N 1
ATOM 594 C CA . ASP A 1 76 ? -17.395 7.360 43.372 1.00 92.00 76 ASP A CA 1
ATOM 595 C C . ASP A 1 76 ? -16.739 6.322 42.448 1.00 92.00 76 ASP A C 1
ATOM 597 O O . ASP A 1 76 ? -16.574 5.154 42.822 1.00 92.00 76 ASP A O 1
ATOM 601 N N . LYS A 1 77 ? -16.402 6.767 41.230 1.00 86.81 77 LYS A N 1
ATOM 602 C CA . LYS A 1 77 ? -15.765 5.951 40.189 1.00 86.81 77 LYS A CA 1
ATOM 603 C C . LYS A 1 77 ? -14.425 5.384 40.665 1.00 86.81 77 LYS A C 1
ATOM 605 O O . LYS A 1 77 ? -14.190 4.195 40.470 1.00 86.81 77 LYS A O 1
ATOM 610 N N . ASP A 1 78 ? -13.608 6.162 41.376 1.00 89.25 78 ASP A N 1
ATOM 611 C CA . ASP A 1 78 ? -12.298 5.710 41.868 1.00 89.25 78 ASP A CA 1
ATOM 612 C C . ASP A 1 78 ? -12.457 4.560 42.872 1.00 89.25 78 ASP A C 1
ATOM 614 O O . ASP A 1 78 ? -11.803 3.525 42.748 1.00 89.25 78 ASP A O 1
ATOM 618 N N . THR A 1 79 ? -13.412 4.672 43.804 1.00 92.81 79 THR A N 1
ATOM 619 C CA . THR A 1 79 ? -13.728 3.589 44.758 1.00 92.81 79 THR A CA 1
ATOM 620 C C . THR A 1 79 ? -14.135 2.288 44.046 1.00 92.81 79 THR A C 1
ATOM 622 O O . THR A 1 79 ? -13.796 1.190 44.499 1.00 92.81 79 THR A O 1
ATOM 625 N N . LEU A 1 80 ? -14.880 2.382 42.940 1.00 92.12 80 LEU A N 1
ATOM 626 C CA . LEU A 1 80 ? -15.299 1.220 42.149 1.00 92.12 80 LEU A CA 1
ATOM 627 C C . LEU A 1 80 ? -14.122 0.605 41.375 1.00 92.12 80 LEU A C 1
ATOM 629 O O . LEU A 1 80 ? -13.959 -0.617 41.377 1.00 92.12 80 LEU A O 1
ATOM 633 N N . LEU A 1 81 ? -13.279 1.432 40.757 1.00 90.31 81 LEU A N 1
ATOM 634 C CA . LEU A 1 81 ? -12.094 0.983 40.020 1.00 90.31 81 LEU A CA 1
ATOM 635 C C . LEU A 1 81 ? -11.051 0.340 40.949 1.00 90.31 81 LEU A C 1
ATOM 637 O O . LEU A 1 81 ? -10.521 -0.730 40.633 1.00 90.31 81 LEU A O 1
ATOM 641 N N . ASP A 1 82 ? -10.833 0.906 42.136 1.00 90.06 82 ASP A N 1
ATOM 642 C CA . ASP A 1 82 ? -9.957 0.340 43.168 1.00 90.06 82 ASP A CA 1
ATOM 643 C C . ASP A 1 82 ? -10.462 -1.026 43.656 1.00 90.06 82 ASP A C 1
ATOM 645 O O . ASP A 1 82 ? -9.683 -1.969 43.830 1.00 90.06 82 ASP A O 1
ATOM 649 N N . ALA A 1 83 ? -11.779 -1.186 43.822 1.00 92.94 83 ALA A N 1
ATOM 650 C CA . ALA A 1 83 ? -12.375 -2.459 44.219 1.00 92.94 83 ALA A CA 1
ATOM 651 C C . ALA A 1 83 ? -12.120 -3.578 43.192 1.00 92.94 83 ALA A C 1
ATOM 653 O O . ALA A 1 83 ? -11.931 -4.738 43.579 1.00 92.94 83 ALA A O 1
ATOM 654 N N . MET A 1 84 ? -12.045 -3.246 41.897 1.00 91.88 84 MET A N 1
ATOM 655 C CA . MET A 1 84 ? -11.704 -4.207 40.840 1.00 91.88 84 MET A CA 1
ATOM 656 C C . MET A 1 84 ? -10.285 -4.769 40.977 1.00 91.88 84 MET A C 1
ATOM 658 O O . MET A 1 84 ? -10.048 -5.929 40.628 1.00 91.88 84 MET A O 1
ATOM 662 N N . GLN A 1 85 ? -9.360 -4.031 41.594 1.00 90.06 85 GLN A N 1
ATOM 663 C CA . GLN A 1 85 ? -7.992 -4.503 41.839 1.00 90.06 85 GLN A CA 1
ATOM 664 C C . GLN A 1 85 ? -7.920 -5.635 42.878 1.00 90.06 85 GLN A C 1
ATOM 666 O O . GLN A 1 85 ? -6.946 -6.402 42.936 1.00 90.06 85 GLN A O 1
ATOM 671 N N . GLU A 1 86 ? -8.974 -5.831 43.675 1.00 89.19 86 GLU A N 1
ATOM 672 C CA . GLU A 1 86 ? -9.067 -6.939 44.624 1.00 89.19 86 GLU A CA 1
ATOM 673 C C . GLU A 1 86 ? -9.465 -8.276 43.985 1.00 89.19 86 GLU A C 1
ATOM 675 O O . GLU A 1 86 ? -9.411 -9.300 44.678 1.00 89.19 86 GLU A O 1
ATOM 680 N N . LEU A 1 87 ? -9.822 -8.296 42.693 1.00 89.69 87 LEU A N 1
ATOM 681 C CA . LEU A 1 87 ? -10.268 -9.499 41.991 1.00 89.69 87 LEU A CA 1
ATOM 682 C C . LEU A 1 87 ? -9.205 -10.608 42.066 1.00 89.69 87 LEU A C 1
ATOM 684 O O . LEU A 1 87 ? -8.000 -10.378 41.872 1.00 89.69 87 LEU A O 1
ATOM 688 N N . LYS A 1 88 ? -9.659 -11.811 42.430 1.00 86.88 88 LYS A N 1
ATOM 689 C CA . LYS A 1 88 ? -8.855 -13.030 42.556 1.00 86.88 88 LYS A CA 1
ATOM 690 C C . LYS A 1 88 ? -9.734 -14.235 42.268 1.00 86.88 88 LYS A C 1
ATOM 692 O O . LYS A 1 88 ? -10.759 -14.392 42.924 1.00 86.88 88 LYS A O 1
ATOM 697 N N . ASP A 1 89 ? -9.262 -15.100 41.383 1.00 88.25 89 ASP A N 1
ATOM 698 C CA . ASP A 1 89 ? -9.997 -16.297 41.003 1.00 88.25 89 ASP A CA 1
ATOM 699 C C . ASP A 1 89 ? -9.697 -17.468 41.948 1.00 88.25 89 ASP A C 1
ATOM 701 O O . ASP A 1 89 ? -8.547 -17.722 42.328 1.00 88.25 89 ASP A O 1
ATOM 705 N N . GLY A 1 90 ? -10.738 -18.195 42.346 1.00 84.19 90 GLY A N 1
ATOM 706 C CA . GLY A 1 90 ? -10.621 -19.415 43.134 1.00 84.19 90 GLY A CA 1
ATOM 707 C C . GLY A 1 90 ? -11.929 -19.856 43.785 1.00 84.19 90 GLY A C 1
ATOM 708 O O . GLY A 1 90 ? -12.825 -19.061 44.037 1.00 84.19 90 GLY A O 1
ATOM 709 N N . GLY A 1 91 ? -12.016 -21.141 44.130 1.00 85.19 91 GLY A N 1
ATOM 710 C CA . GLY A 1 91 ? -13.228 -21.743 44.698 1.00 85.19 91 GLY A CA 1
ATOM 711 C C . GLY A 1 91 ? -14.200 -22.252 43.628 1.00 85.19 91 GLY A C 1
ATOM 712 O O . GLY A 1 91 ? -13.864 -22.286 42.448 1.00 85.19 91 GLY A O 1
ATOM 713 N N . ASN A 1 92 ? -15.382 -22.691 44.069 1.00 84.94 92 ASN A N 1
ATOM 714 C CA . ASN A 1 92 ? -16.480 -23.132 43.191 1.00 84.94 92 ASN A CA 1
ATOM 715 C C . ASN A 1 92 ? -17.429 -21.956 42.895 1.00 84.94 92 ASN A C 1
ATOM 717 O O . ASN A 1 92 ? -17.100 -20.828 43.236 1.00 84.94 92 ASN A O 1
ATOM 721 N N . THR A 1 93 ? -18.612 -22.213 42.335 1.00 85.75 93 THR A N 1
ATOM 722 C CA . THR A 1 93 ? -19.596 -21.181 41.956 1.00 85.75 93 THR A CA 1
ATOM 723 C C . THR A 1 93 ? -20.892 -21.335 42.768 1.00 85.75 93 THR A C 1
ATOM 725 O O . THR A 1 93 ? -21.348 -22.454 43.015 1.00 85.75 93 THR A O 1
ATOM 728 N N . SER A 1 94 ? -21.489 -20.228 43.237 1.00 89.12 94 SER A N 1
ATOM 729 C CA . SER A 1 94 ? -22.742 -20.218 44.019 1.00 89.12 94 SER A CA 1
ATOM 730 C C . SER A 1 94 ? -23.627 -19.007 43.702 1.00 89.12 94 SER A C 1
ATOM 732 O O . SER A 1 94 ? -23.503 -17.940 44.312 1.00 89.12 94 SER A O 1
ATOM 734 N N . PHE A 1 95 ? -24.605 -19.200 42.812 1.00 89.69 95 PHE A N 1
ATOM 735 C CA . PHE A 1 95 ? -25.569 -18.156 42.432 1.00 89.69 95 PHE A CA 1
ATOM 736 C C . PHE A 1 95 ? -26.481 -17.735 43.583 1.00 89.69 95 PHE A C 1
ATOM 738 O O . PHE A 1 95 ? -26.804 -16.558 43.712 1.00 89.69 95 PHE A O 1
ATOM 745 N N . ASN A 1 96 ? -26.835 -18.656 44.488 1.00 89.25 96 ASN A N 1
ATOM 746 C CA . ASN A 1 96 ? -27.585 -18.304 45.697 1.00 89.25 96 ASN A CA 1
ATOM 747 C C . ASN A 1 96 ? -26.859 -17.242 46.534 1.00 89.25 96 ASN A C 1
ATOM 749 O O . ASN A 1 96 ? -27.491 -16.293 47.000 1.00 89.25 96 ASN A O 1
ATOM 753 N N . ASN A 1 97 ? -25.545 -17.395 46.727 1.00 90.81 97 ASN A N 1
ATOM 754 C CA . ASN A 1 97 ? -24.760 -16.448 47.516 1.00 90.81 97 ASN A CA 1
ATOM 755 C C . ASN A 1 97 ? -24.575 -15.128 46.760 1.00 90.81 97 ASN A C 1
ATOM 757 O O . ASN A 1 97 ? -24.756 -14.069 47.361 1.00 90.81 97 ASN A O 1
ATOM 761 N N . ALA A 1 98 ? -24.280 -15.198 45.458 1.00 92.00 98 ALA A N 1
ATOM 762 C CA . ALA A 1 98 ? -24.108 -14.036 44.590 1.00 92.00 98 ALA A CA 1
ATOM 763 C C . ALA A 1 98 ? -25.360 -13.146 44.567 1.00 92.00 98 ALA A C 1
ATOM 765 O O . ALA A 1 98 ? -25.301 -11.963 44.906 1.00 92.00 98 ALA A O 1
ATOM 766 N N . LEU A 1 99 ? -26.516 -13.735 44.252 1.00 93.06 99 LEU A N 1
ATOM 767 C CA . LEU A 1 99 ? -27.785 -13.020 44.149 1.00 93.06 99 LEU A CA 1
ATOM 768 C C . LEU A 1 99 ? -28.275 -12.525 45.511 1.00 93.06 99 LEU A C 1
ATOM 770 O O . LEU A 1 99 ? -28.730 -11.390 45.610 1.00 93.06 99 LEU A O 1
ATOM 774 N N . SER A 1 100 ? -28.135 -13.319 46.581 1.00 92.56 100 SER A N 1
ATOM 775 C CA . SER A 1 100 ? -28.526 -12.867 47.927 1.00 92.56 100 SER A CA 1
ATOM 776 C C . SER A 1 100 ? -27.726 -11.640 48.361 1.00 92.56 100 SER A C 1
ATOM 778 O O . SER A 1 100 ? -28.316 -10.655 48.799 1.00 92.56 100 SER A O 1
ATOM 780 N N . ALA A 1 101 ? -26.398 -11.668 48.197 1.00 93.69 101 ALA A N 1
ATOM 781 C CA . ALA A 1 101 ? -25.538 -10.544 48.558 1.00 93.69 101 ALA A CA 1
ATOM 782 C C . ALA A 1 101 ? -25.839 -9.295 47.716 1.00 93.69 101 ALA A C 1
ATOM 784 O O . ALA A 1 101 ? -25.868 -8.190 48.254 1.00 93.69 101 ALA A O 1
ATOM 785 N N . SER A 1 102 ? -26.119 -9.475 46.425 1.00 94.62 102 SER A N 1
ATOM 786 C CA . SER A 1 102 ? -26.438 -8.379 45.504 1.00 94.62 102 SER A CA 1
ATOM 787 C C . SER A 1 102 ? -27.794 -7.741 45.815 1.00 94.62 102 SER A C 1
ATOM 789 O O . SER A 1 102 ? -27.904 -6.522 45.910 1.00 94.62 102 SER A O 1
ATOM 791 N N . ILE A 1 103 ? -28.822 -8.549 46.091 1.00 92.62 103 ILE A N 1
ATOM 792 C CA . ILE A 1 103 ? -30.156 -8.074 46.498 1.00 92.62 103 ILE A CA 1
ATOM 793 C C . ILE A 1 103 ? -30.121 -7.396 47.878 1.00 92.62 103 ILE A C 1
ATOM 795 O O . ILE A 1 103 ? -30.935 -6.508 48.157 1.00 92.62 103 ILE A O 1
ATOM 799 N N . GLU A 1 104 ? -29.210 -7.811 48.763 1.00 91.94 104 GLU A N 1
ATOM 800 C CA . GLU A 1 104 ? -29.019 -7.186 50.072 1.00 91.94 104 GLU A CA 1
ATOM 801 C C . GLU A 1 104 ? -28.474 -5.759 49.986 1.00 91.94 104 GLU A C 1
ATOM 803 O O . GLU A 1 104 ? -28.817 -4.955 50.852 1.00 91.94 104 GLU A O 1
ATOM 808 N N . ILE A 1 105 ? -27.695 -5.414 48.955 1.00 91.38 105 ILE A N 1
ATOM 809 C CA . ILE A 1 105 ? -27.205 -4.037 48.753 1.00 91.38 105 ILE A CA 1
ATOM 810 C C . ILE A 1 105 ? -28.383 -3.076 48.573 1.00 91.38 105 ILE A C 1
ATOM 812 O O . ILE A 1 105 ? -28.381 -1.982 49.123 1.00 91.38 105 ILE A O 1
ATOM 816 N N . PHE A 1 106 ? -29.461 -3.518 47.925 1.00 89.31 106 PHE A N 1
ATOM 817 C CA . PHE A 1 106 ? -30.678 -2.719 47.773 1.00 89.31 106 PHE A CA 1
ATOM 818 C C . PHE A 1 106 ? -31.517 -2.579 49.060 1.00 89.31 106 PHE A C 1
ATOM 820 O O . PHE A 1 106 ? -32.546 -1.912 49.045 1.00 89.31 106 PHE A O 1
ATOM 827 N N . ASN A 1 107 ? -31.140 -3.219 50.177 1.00 83.69 107 ASN A N 1
ATOM 828 C CA . ASN A 1 107 ? -31.832 -3.047 51.465 1.00 83.69 107 ASN A CA 1
ATOM 829 C C . ASN A 1 107 ? -31.318 -1.851 52.276 1.00 83.69 107 ASN A C 1
ATOM 831 O O . ASN A 1 107 ? -31.931 -1.509 53.289 1.00 83.69 107 ASN A O 1
ATOM 835 N N . THR A 1 108 ? -30.170 -1.283 51.908 1.00 72.62 108 THR A N 1
ATOM 836 C CA . THR A 1 108 ? -29.478 -0.279 52.727 1.00 72.62 108 THR A CA 1
ATOM 837 C C . THR A 1 108 ? -30.092 1.111 52.577 1.00 72.62 108 THR A C 1
ATOM 839 O O . THR A 1 108 ? -30.151 1.856 53.555 1.00 72.62 108 THR A O 1
ATOM 842 N N . GLU A 1 109 ? -30.634 1.430 51.402 1.00 71.62 109 GLU A N 1
ATOM 843 C CA . GLU A 1 109 ? -31.372 2.659 51.120 1.00 71.62 109 GLU A CA 1
ATOM 844 C C . GLU A 1 109 ? -32.437 2.441 50.032 1.00 71.62 109 GLU A C 1
ATOM 846 O O . GLU A 1 109 ? -32.486 1.401 49.378 1.00 71.62 109 GLU A O 1
ATOM 851 N N . THR A 1 110 ? -33.353 3.400 49.872 1.00 70.75 110 THR A N 1
ATOM 852 C CA . THR A 1 110 ? -34.357 3.365 48.799 1.00 70.75 110 THR A CA 1
ATOM 853 C C . THR A 1 110 ? -33.820 4.136 47.603 1.00 70.75 110 THR A C 1
ATOM 855 O O . THR A 1 110 ? -33.612 5.344 47.693 1.00 70.75 110 THR A O 1
ATOM 858 N N . PHE A 1 111 ? -33.605 3.443 46.491 1.00 72.31 111 PHE A N 1
ATOM 859 C CA . PHE A 1 111 ? -33.057 4.021 45.270 1.00 72.31 111 PHE A CA 1
ATOM 860 C C . PHE A 1 111 ? -34.186 4.455 44.330 1.00 72.31 111 PHE A C 1
ATOM 862 O O . PHE A 1 111 ? -35.138 3.705 44.108 1.00 72.31 111 PHE A O 1
ATOM 869 N N . SER A 1 112 ? -34.096 5.673 43.795 1.00 65.56 112 SER A N 1
ATOM 870 C CA . SER A 1 112 ? -34.963 6.153 42.717 1.00 65.56 112 SER A CA 1
ATOM 871 C C . SER A 1 112 ? -34.325 5.825 41.367 1.00 65.56 112 SER A C 1
ATOM 873 O O . SER A 1 112 ? -33.209 6.272 41.129 1.00 65.56 112 SER A O 1
ATOM 875 N N . GLY A 1 113 ? -35.021 5.092 40.497 1.00 69.44 113 GLY A N 1
ATOM 876 C CA . GLY A 1 113 ? -34.518 4.703 39.173 1.00 69.44 113 GLY A CA 1
ATOM 877 C C . GLY A 1 113 ? -34.672 3.207 38.905 1.00 69.44 113 GLY A C 1
ATOM 878 O O . GLY A 1 113 ? -35.322 2.502 39.683 1.00 69.44 113 GLY A O 1
ATOM 879 N N . ASN A 1 114 ? -34.074 2.736 37.810 1.00 78.69 114 ASN A N 1
ATOM 880 C CA . ASN A 1 114 ? -34.078 1.324 37.434 1.00 78.69 114 ASN A CA 1
ATOM 881 C C . ASN A 1 114 ? -33.042 0.572 38.280 1.00 78.69 114 ASN A C 1
ATOM 883 O O . ASN A 1 114 ? -31.829 0.724 38.123 1.00 78.69 114 ASN A O 1
ATOM 887 N N . ASN A 1 115 ? -33.525 -0.224 39.232 1.00 88.19 115 ASN A N 1
ATOM 888 C CA . ASN A 1 115 ? -32.660 -1.069 40.040 1.00 88.19 115 ASN A CA 1
ATOM 889 C C . ASN A 1 115 ? -32.334 -2.323 39.242 1.00 88.19 115 ASN A C 1
ATOM 891 O O . ASN A 1 115 ? -33.235 -3.093 38.936 1.00 88.19 115 ASN A O 1
ATOM 895 N N . ARG A 1 116 ? -31.056 -2.554 38.947 1.00 91.12 116 ARG A N 1
ATOM 896 C CA . ARG A 1 116 ? -30.633 -3.745 38.206 1.00 91.12 116 ARG A CA 1
ATOM 897 C C . ARG A 1 116 ? -29.387 -4.411 38.768 1.00 91.12 116 ARG A C 1
ATOM 899 O O . ARG A 1 116 ? -28.545 -3.752 39.393 1.00 91.12 116 ARG A O 1
ATOM 906 N N . ILE A 1 117 ? -29.267 -5.707 38.516 1.00 94.25 117 ILE A N 1
ATOM 907 C CA . ILE A 1 117 ? -28.101 -6.551 38.777 1.00 94.25 117 ILE A CA 1
ATOM 908 C C . ILE A 1 117 ? -27.582 -7.043 37.426 1.00 94.25 117 ILE A C 1
ATOM 910 O O . ILE A 1 117 ? -28.362 -7.557 36.638 1.00 94.25 117 ILE A O 1
ATOM 914 N N . ILE A 1 118 ? -26.276 -6.931 37.185 1.00 93.44 118 ILE A N 1
ATOM 915 C CA . ILE A 1 118 ? -25.610 -7.585 36.052 1.00 93.44 118 ILE A CA 1
ATOM 916 C C . ILE A 1 118 ? -24.818 -8.760 36.624 1.00 93.44 118 ILE A C 1
ATOM 918 O O . ILE A 1 118 ? -23.883 -8.548 37.400 1.00 93.44 118 ILE A O 1
ATOM 922 N N . LEU A 1 119 ? -25.212 -9.989 36.293 1.00 94.25 119 LEU A N 1
ATOM 923 C CA . LEU A 1 119 ? -24.576 -11.225 36.753 1.00 94.25 119 LEU A CA 1
ATOM 924 C C . LEU A 1 119 ? -23.705 -11.824 35.647 1.00 94.25 119 LEU A C 1
ATOM 926 O O . LEU A 1 119 ? -24.229 -12.391 34.696 1.00 94.25 119 LEU A O 1
ATOM 930 N N . LEU A 1 120 ? -22.386 -11.753 35.805 1.00 94.00 120 LEU A N 1
ATOM 931 C CA . LEU A 1 120 ? -21.413 -12.385 34.913 1.00 94.00 120 LEU A CA 1
ATOM 932 C C . LEU A 1 120 ? -20.931 -13.713 35.500 1.00 94.00 120 LEU A C 1
ATOM 934 O O . LEU A 1 120 ? -20.432 -13.706 36.624 1.00 94.00 120 LEU A O 1
ATOM 938 N N . SER A 1 121 ? -21.025 -14.816 34.749 1.00 91.06 121 SER A N 1
ATOM 939 C CA . SER A 1 121 ? -20.524 -16.142 35.150 1.00 91.06 121 SER A CA 1
ATOM 940 C C . SER A 1 121 ? -20.053 -16.992 33.968 1.00 91.06 121 SER A C 1
ATOM 942 O O . SER A 1 121 ? -20.523 -16.815 32.848 1.00 91.06 121 SER A O 1
ATOM 944 N N . ASP A 1 122 ? -19.122 -17.915 34.225 1.00 85.25 122 ASP A N 1
ATOM 945 C CA . ASP A 1 122 ? -18.587 -18.872 33.248 1.00 85.25 122 ASP A CA 1
ATOM 946 C C . ASP A 1 122 ? -19.019 -20.329 33.503 1.00 85.25 122 ASP A C 1
ATOM 948 O O . ASP A 1 122 ? -18.460 -21.251 32.908 1.00 85.25 122 ASP A O 1
ATOM 952 N N . GLY A 1 123 ? -19.999 -20.567 34.384 1.00 75.88 123 GLY A N 1
ATOM 953 C CA . GLY A 1 123 ? -20.423 -21.924 34.724 1.00 75.88 123 GLY A CA 1
ATOM 954 C C . GLY A 1 123 ? -21.764 -22.031 35.449 1.00 75.88 123 GLY A C 1
ATOM 955 O O . GLY A 1 123 ? -22.443 -21.051 35.737 1.00 75.88 123 GLY A O 1
ATOM 956 N N . GLU A 1 124 ? -22.146 -23.266 35.776 1.00 74.00 124 GLU A N 1
ATOM 957 C CA . GLU A 1 124 ? -23.425 -23.581 36.419 1.00 74.00 124 GLU A CA 1
ATOM 958 C C . GLU A 1 124 ? -23.334 -23.649 37.946 1.00 74.00 124 GLU A C 1
ATOM 960 O O . GLU A 1 124 ? -22.476 -24.326 38.522 1.00 74.00 124 GLU A O 1
ATOM 965 N N . ALA A 1 125 ? -24.304 -23.034 38.626 1.00 75.50 125 ALA A N 1
ATOM 966 C CA . ALA A 1 125 ? -24.479 -23.192 40.063 1.00 75.50 125 ALA A CA 1
ATOM 967 C C . ALA A 1 125 ? -25.955 -23.222 40.466 1.00 75.50 125 ALA A C 1
ATOM 969 O O . ALA A 1 125 ? -26.769 -22.436 39.995 1.00 75.50 125 ALA A O 1
ATOM 970 N N . ALA A 1 126 ? -26.306 -24.089 41.420 1.00 70.44 126 ALA A N 1
ATOM 971 C CA . ALA A 1 126 ? -27.678 -24.180 41.911 1.00 70.44 126 ALA A CA 1
ATOM 972 C C . ALA A 1 126 ? -28.160 -22.845 42.516 1.00 70.44 126 ALA A C 1
ATOM 974 O O . ALA A 1 126 ? -27.504 -22.272 43.394 1.00 70.44 126 ALA A O 1
ATOM 975 N N . TYR A 1 127 ? -29.355 -22.408 42.114 1.00 78.06 127 TYR A N 1
ATOM 976 C CA . TYR A 1 127 ? -30.052 -21.258 42.688 1.00 78.06 127 TYR A CA 1
ATOM 977 C C . TYR A 1 127 ? -31.442 -21.651 43.222 1.00 78.06 127 TYR A C 1
ATOM 979 O O . TYR A 1 127 ? -31.945 -22.748 42.974 1.00 78.06 127 TYR A O 1
ATOM 987 N N . SER A 1 128 ? -32.057 -20.777 44.021 1.00 80.00 128 SER A N 1
ATOM 988 C CA . SER A 1 128 ? -33.406 -20.968 44.553 1.00 80.00 128 SER A CA 1
ATOM 989 C C . SER A 1 128 ? -34.351 -19.883 44.052 1.00 80.00 128 SER A C 1
ATOM 991 O O . SER A 1 128 ? -34.089 -18.690 44.195 1.00 80.00 128 SER A O 1
ATOM 993 N N . LYS A 1 129 ? -35.506 -20.300 43.526 1.00 83.12 129 LYS A N 1
ATOM 994 C CA . LYS A 1 129 ? -36.539 -19.401 42.982 1.00 83.12 129 LYS A CA 1
ATOM 995 C C . LYS A 1 129 ? -37.027 -18.347 43.986 1.00 83.12 129 LYS A C 1
ATOM 997 O O . LYS A 1 129 ? -37.347 -17.228 43.613 1.00 83.12 129 LYS A O 1
ATOM 1002 N N . LYS A 1 130 ? -36.950 -18.667 45.283 1.00 86.62 130 LYS A N 1
ATOM 1003 C CA . LYS A 1 130 ? -37.266 -17.753 46.391 1.00 86.62 130 LYS A CA 1
ATOM 1004 C C . LYS A 1 130 ? -36.401 -16.481 46.402 1.00 86.62 130 LYS A C 1
ATOM 1006 O O . LYS A 1 130 ? -36.859 -15.447 46.879 1.00 86.62 130 LYS A O 1
ATOM 1011 N N . ILE A 1 131 ? -35.154 -16.552 45.930 1.00 88.94 131 ILE A N 1
ATOM 1012 C CA . ILE A 1 131 ? -34.271 -15.379 45.840 1.00 88.94 131 ILE A CA 1
ATOM 1013 C C . ILE A 1 131 ? -34.712 -14.479 44.685 1.00 88.94 131 ILE A C 1
ATOM 1015 O O . ILE A 1 131 ? -34.794 -13.268 44.866 1.00 88.94 131 ILE A O 1
ATOM 1019 N N . LEU A 1 132 ? -35.078 -15.065 43.544 1.00 90.00 132 LEU A N 1
ATOM 1020 C CA . LEU A 1 132 ? -35.593 -14.309 42.404 1.00 90.00 132 LEU A CA 1
ATOM 1021 C C . LEU A 1 132 ? -36.933 -13.631 42.729 1.00 90.00 132 LEU A C 1
ATOM 1023 O O . LEU A 1 132 ? -37.131 -12.463 42.411 1.00 90.00 132 LEU A O 1
ATOM 1027 N N . ASP A 1 133 ? -37.810 -14.303 43.486 1.00 88.88 133 ASP A N 1
ATOM 1028 C CA . ASP A 1 133 ? -39.042 -13.690 44.008 1.00 88.88 133 ASP A CA 1
ATOM 1029 C C . ASP A 1 133 ? -38.746 -12.438 44.854 1.00 88.88 133 ASP A C 1
ATOM 1031 O O . ASP A 1 133 ? -39.498 -11.464 44.826 1.00 88.88 133 ASP A O 1
ATOM 1035 N N . SER A 1 134 ? -37.637 -12.448 45.602 1.00 88.44 134 SER A N 1
ATOM 1036 C CA . SER A 1 134 ? -37.192 -11.304 46.401 1.00 88.44 134 SER A CA 1
ATOM 1037 C C . SER A 1 134 ? -36.636 -10.161 45.544 1.00 88.44 134 SER A C 1
ATOM 1039 O O . SER A 1 134 ? -36.769 -9.008 45.955 1.00 88.44 134 SER A O 1
ATOM 1041 N N . ALA A 1 135 ? -36.008 -10.446 44.400 1.00 89.50 135 ALA A N 1
ATOM 1042 C CA . ALA A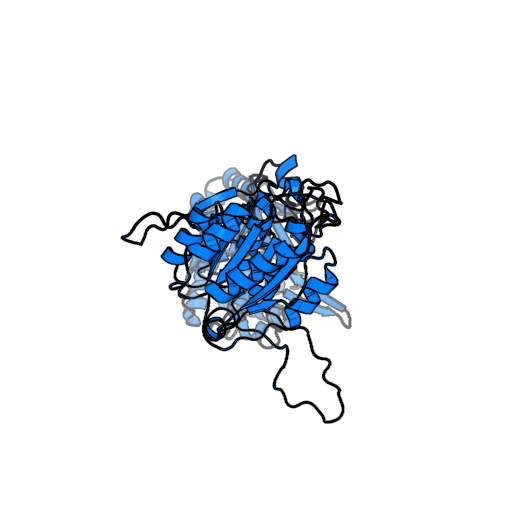 1 135 ? -35.604 -9.421 43.434 1.00 89.50 135 ALA A CA 1
ATOM 1043 C C . ALA A 1 135 ? -36.837 -8.777 42.779 1.00 89.50 135 ALA A C 1
ATOM 1045 O O . ALA A 1 135 ? -37.011 -7.560 42.848 1.00 89.50 135 ALA A O 1
ATOM 1046 N N . ASN A 1 136 ? -37.769 -9.600 42.290 1.00 87.56 136 ASN A N 1
ATOM 1047 C CA . ASN A 1 136 ? -39.007 -9.146 41.650 1.00 87.56 136 ASN A CA 1
ATOM 1048 C C . ASN A 1 136 ? -39.889 -8.313 42.581 1.00 87.56 136 ASN A C 1
ATOM 1050 O O . ASN A 1 136 ? -40.399 -7.267 42.187 1.00 87.56 136 ASN A O 1
ATOM 1054 N N . ALA A 1 137 ? -40.037 -8.724 43.846 1.00 86.69 137 ALA A N 1
ATOM 1055 C CA . ALA A 1 137 ? -40.806 -7.969 44.838 1.00 86.69 137 ALA A CA 1
ATOM 1056 C C . ALA A 1 137 ? -40.254 -6.553 45.092 1.00 86.69 137 ALA A C 1
ATOM 1058 O O . ALA A 1 137 ? -40.976 -5.698 45.606 1.00 86.69 137 ALA A O 1
ATOM 1059 N N . LYS A 1 138 ? -38.986 -6.308 44.747 1.00 86.75 138 LYS A N 1
ATOM 1060 C CA . LYS A 1 138 ? -38.309 -5.013 44.862 1.00 86.75 138 LYS A CA 1
ATOM 1061 C C . LYS A 1 138 ? -38.193 -4.266 43.531 1.00 86.75 138 LYS A C 1
ATOM 1063 O O . LYS A 1 138 ? -37.643 -3.169 43.530 1.00 86.75 138 LYS A O 1
ATOM 1068 N N . GLY A 1 139 ? -38.691 -4.839 42.433 1.00 87.31 139 GLY A N 1
ATOM 1069 C CA . GLY A 1 139 ? -38.515 -4.288 41.090 1.00 87.31 139 GLY A CA 1
ATOM 1070 C C . GLY A 1 139 ? -37.045 -4.214 40.679 1.00 87.31 139 GLY A C 1
ATOM 1071 O O . GLY A 1 139 ? -36.630 -3.196 40.140 1.00 87.31 139 GLY A O 1
ATOM 1072 N N . ILE A 1 140 ? -36.255 -5.236 41.029 1.00 91.12 140 ILE A N 1
ATOM 1073 C CA . ILE A 1 140 ? -34.857 -5.350 40.607 1.00 91.12 140 ILE A CA 1
ATOM 1074 C C . ILE A 1 140 ? -34.799 -6.216 39.351 1.00 91.12 140 ILE A C 1
ATOM 1076 O O . ILE A 1 140 ? -35.151 -7.395 39.423 1.00 91.12 140 ILE A O 1
ATOM 1080 N N . GLU A 1 141 ? -34.323 -5.646 38.250 1.00 91.88 141 GLU A N 1
ATOM 1081 C CA . GLU A 1 141 ? -34.048 -6.375 37.012 1.00 91.88 141 GLU A CA 1
ATOM 1082 C C . GLU A 1 141 ? -32.716 -7.126 37.112 1.00 91.88 141 GLU A C 1
ATOM 1084 O O . GLU A 1 141 ? -31.801 -6.694 37.821 1.00 91.88 141 GLU A O 1
ATOM 1089 N N . ILE A 1 142 ? -32.600 -8.285 36.463 1.00 92.31 142 ILE A N 1
ATOM 1090 C CA . ILE A 1 142 ? -31.357 -9.067 36.477 1.00 92.31 142 ILE A CA 1
ATOM 1091 C C . ILE A 1 142 ? -30.946 -9.387 35.047 1.00 92.31 142 ILE A C 1
ATOM 1093 O O . ILE A 1 142 ? -31.494 -10.299 34.439 1.00 92.31 142 ILE A O 1
ATOM 1097 N N . ASP A 1 143 ? -29.946 -8.671 34.548 1.00 89.81 143 ASP A N 1
ATOM 1098 C CA . ASP A 1 143 ? -29.250 -9.029 33.320 1.00 89.81 143 ASP A CA 1
ATOM 1099 C C . ASP A 1 143 ? -28.199 -10.097 33.625 1.00 89.81 143 ASP A C 1
ATOM 1101 O O . ASP A 1 143 ? -27.535 -10.069 34.669 1.00 89.81 143 ASP A O 1
ATOM 1105 N N . THR A 1 144 ? -28.020 -11.047 32.715 1.00 89.50 144 THR A N 1
ATOM 1106 C CA . THR A 1 144 ? -27.039 -12.126 32.877 1.00 89.50 144 THR A CA 1
ATOM 1107 C C . THR A 1 144 ? -26.079 -12.178 31.697 1.00 89.50 144 THR A C 1
ATOM 1109 O O . THR A 1 144 ? -26.477 -11.989 30.552 1.00 89.50 144 THR A O 1
ATOM 1112 N N . VAL A 1 145 ? -24.803 -12.434 31.979 1.00 89.25 145 VAL A N 1
ATOM 1113 C CA . VAL A 1 145 ? -23.731 -12.551 30.990 1.00 89.25 145 VAL A CA 1
ATOM 1114 C C . VAL A 1 145 ? -23.043 -13.902 31.176 1.00 89.25 145 VAL A C 1
ATOM 1116 O O . VAL A 1 145 ? -22.395 -14.132 32.197 1.00 89.25 145 VAL A O 1
ATOM 1119 N N . GLY A 1 146 ? -23.199 -14.804 30.209 1.00 87.81 146 GLY A N 1
ATOM 1120 C CA . GLY A 1 146 ? -22.510 -16.097 30.183 1.00 87.81 146 GLY A CA 1
ATOM 1121 C C . GLY A 1 146 ? -21.178 -15.997 29.442 1.00 87.81 146 GLY A C 1
ATOM 1122 O O . GLY A 1 146 ? -21.167 -15.513 28.313 1.00 87.81 146 GLY A O 1
ATOM 1123 N N . LEU A 1 147 ? -20.075 -16.452 30.047 1.00 84.94 147 LEU A N 1
ATOM 1124 C CA . LEU A 1 147 ? -18.732 -16.447 29.450 1.00 84.94 147 LEU A CA 1
ATOM 1125 C C . LEU A 1 147 ? -18.231 -17.861 29.100 1.00 84.94 147 LEU A C 1
ATOM 1127 O O . LEU A 1 147 ? -18.078 -18.711 29.972 1.00 84.94 147 LEU A O 1
ATOM 1131 N N . GLY A 1 148 ? -17.855 -18.082 27.840 1.00 78.31 148 GLY A N 1
ATOM 1132 C CA . GLY A 1 148 ? -17.361 -19.358 27.319 1.00 78.31 148 GLY A CA 1
ATOM 1133 C C . GLY A 1 148 ? -18.480 -20.284 26.843 1.00 78.31 148 GLY A C 1
ATOM 1134 O O . GLY A 1 148 ? -19.632 -20.091 27.203 1.00 78.31 148 GLY A O 1
ATOM 1135 N N . GLU A 1 149 ? -18.148 -21.308 26.047 1.00 70.81 149 GLU A N 1
ATOM 1136 C CA . GLU A 1 149 ? -19.129 -22.230 25.433 1.00 70.81 149 GLU A CA 1
ATOM 1137 C C . GLU A 1 149 ? -20.122 -22.860 26.437 1.00 70.81 149 GLU A C 1
ATOM 1139 O O . GLU A 1 149 ? -21.326 -22.778 26.220 1.00 70.81 149 GLU A O 1
ATOM 1144 N N . GLU A 1 150 ? -19.650 -23.402 27.566 1.00 70.00 150 GLU A N 1
ATOM 1145 C CA . GLU A 1 150 ? -20.465 -24.127 28.563 1.00 70.00 150 GLU A CA 1
ATOM 1146 C C . GLU A 1 150 ? -20.689 -23.314 29.860 1.00 70.00 150 GLU A C 1
ATOM 1148 O O . GLU A 1 150 ? -20.291 -23.733 30.946 1.00 70.00 150 GLU A O 1
ATOM 1153 N N . ALA A 1 151 ? -21.322 -22.140 29.761 1.00 70.00 151 ALA A N 1
ATOM 1154 C CA . ALA A 1 151 ? -21.519 -21.222 30.896 1.00 70.00 151 ALA A CA 1
ATOM 1155 C C . ALA A 1 151 ? -22.839 -21.418 31.672 1.00 70.00 151 ALA A C 1
ATOM 1157 O O . ALA A 1 151 ? -23.229 -20.562 32.464 1.00 70.00 151 ALA A O 1
ATOM 1158 N N . GLY A 1 152 ? -23.558 -22.523 31.448 1.00 72.88 152 GLY A N 1
ATOM 1159 C CA . GLY A 1 152 ? -24.872 -22.725 32.063 1.00 72.88 152 GLY A CA 1
ATOM 1160 C C . GLY A 1 152 ? -25.968 -21.829 31.495 1.00 72.88 152 GLY A C 1
ATOM 1161 O O . GLY A 1 152 ? -26.805 -21.321 32.242 1.00 72.88 152 GLY A O 1
ATOM 1162 N N . ASP A 1 153 ? -25.949 -21.609 30.181 1.00 77.75 153 ASP A N 1
ATOM 1163 C CA . ASP A 1 153 ? -26.764 -20.601 29.496 1.00 77.75 153 ASP A CA 1
ATOM 1164 C C . ASP A 1 153 ? -28.266 -20.744 29.751 1.00 77.75 153 ASP A C 1
ATOM 1166 O O . ASP A 1 153 ? -28.940 -19.739 29.953 1.00 77.75 153 ASP A O 1
ATOM 1170 N N . GLU A 1 154 ? -28.804 -21.969 29.793 1.00 79.69 154 GLU A N 1
ATOM 1171 C CA . GLU A 1 154 ? -30.226 -22.201 30.100 1.00 79.69 154 GLU A CA 1
ATOM 1172 C C . GLU A 1 154 ? -30.616 -21.624 31.467 1.00 79.69 154 GLU A C 1
ATOM 1174 O O . GLU A 1 154 ? -31.691 -21.047 31.633 1.00 79.69 154 GLU A O 1
ATOM 1179 N N . LEU A 1 155 ? -29.717 -21.748 32.443 1.00 84.25 155 LEU A N 1
ATOM 1180 C CA . LEU A 1 155 ? -29.924 -21.281 33.805 1.00 84.25 155 LEU A CA 1
ATOM 1181 C C . LEU A 1 155 ? -29.865 -19.753 33.887 1.00 84.25 155 LEU A C 1
ATOM 1183 O O . LEU A 1 155 ? -30.691 -19.137 34.560 1.00 84.25 155 LEU A O 1
ATOM 1187 N N . LEU A 1 156 ? -28.890 -19.145 33.207 1.00 86.38 156 LEU A N 1
ATOM 1188 C CA . LEU A 1 156 ? -28.732 -17.691 33.140 1.00 86.38 156 LEU A CA 1
ATOM 1189 C C . LEU A 1 156 ? -29.912 -17.045 32.401 1.00 86.38 156 LEU A C 1
ATOM 1191 O O . LEU A 1 156 ? -30.492 -16.086 32.911 1.00 86.38 156 LEU A O 1
ATOM 1195 N N . LYS A 1 157 ? -30.349 -17.639 31.282 1.00 81.69 157 LYS A N 1
ATOM 1196 C CA . LYS A 1 157 ? -31.578 -17.253 30.573 1.00 81.69 157 LYS A CA 1
ATOM 1197 C C . LYS A 1 157 ? -32.800 -17.316 31.484 1.00 81.69 157 LYS A C 1
ATOM 1199 O O . LYS A 1 157 ? -33.532 -16.335 31.562 1.00 81.69 157 LYS A O 1
ATOM 1204 N N . GLU A 1 158 ? -32.995 -18.413 32.225 1.00 84.56 158 GLU A N 1
ATOM 1205 C CA . GLU A 1 158 ? -34.134 -18.527 33.150 1.00 84.56 158 GLU A CA 1
ATOM 1206 C C . GLU A 1 158 ? -34.104 -17.425 34.222 1.00 84.56 158 GLU A C 1
ATOM 1208 O O . GLU A 1 158 ? -35.145 -16.849 34.539 1.00 84.56 158 GLU A O 1
ATOM 1213 N N . ILE A 1 159 ? -32.928 -17.108 34.778 1.00 87.31 159 ILE A N 1
ATOM 1214 C CA . ILE A 1 159 ? -32.776 -16.040 35.778 1.00 87.31 159 ILE A CA 1
ATOM 1215 C C . ILE A 1 159 ? -33.154 -14.680 35.183 1.00 87.31 159 ILE A C 1
ATOM 1217 O O . ILE A 1 159 ? -33.940 -13.959 35.803 1.00 87.31 159 ILE A O 1
ATOM 1221 N N . ALA A 1 160 ? -32.620 -14.342 34.006 1.00 85.56 160 ALA A N 1
ATOM 1222 C CA . ALA A 1 160 ? -32.880 -13.062 33.357 1.00 85.56 160 ALA A CA 1
ATOM 1223 C C . ALA A 1 160 ? -34.359 -12.895 32.994 1.00 85.56 160 ALA A C 1
ATOM 1225 O O . ALA A 1 160 ? -35.004 -11.943 33.437 1.00 85.56 160 ALA A O 1
ATOM 1226 N N . GLU A 1 161 ? -34.941 -13.884 32.312 1.00 81.44 161 GLU A N 1
ATOM 1227 C CA . GLU A 1 161 ? -36.355 -13.875 31.925 1.00 81.44 161 GLU A CA 1
ATOM 1228 C C . GLU A 1 161 ? -37.284 -13.782 33.141 1.00 81.44 161 GLU A C 1
ATOM 1230 O O . GLU A 1 161 ? -38.273 -13.044 33.129 1.00 81.44 161 GLU A O 1
ATOM 1235 N N . TYR A 1 162 ? -36.977 -14.509 34.221 1.00 85.62 162 TYR A N 1
ATOM 1236 C CA . TYR A 1 162 ? -37.798 -14.484 35.430 1.00 85.62 162 TYR A CA 1
ATOM 1237 C C . TYR A 1 162 ? -37.738 -13.136 36.156 1.00 85.62 162 TYR A C 1
ATOM 1239 O O . TYR A 1 162 ? -38.687 -12.788 36.865 1.00 85.62 162 TYR A O 1
ATOM 1247 N N . CYS A 1 163 ? -36.646 -12.390 35.990 1.00 87.94 163 CYS A N 1
ATOM 1248 C CA . CYS A 1 163 ? -36.414 -11.097 36.623 1.00 87.94 163 CYS A CA 1
ATOM 1249 C C . CYS A 1 163 ? -36.475 -9.910 35.657 1.00 87.94 163 CYS A C 1
ATOM 1251 O O . CYS A 1 163 ? -35.955 -8.853 35.986 1.00 87.94 163 CYS A O 1
ATOM 1253 N N . ASN A 1 164 ? -37.150 -10.051 34.511 1.00 83.75 164 ASN A N 1
ATOM 1254 C CA . ASN A 1 164 ? -37.362 -8.964 33.547 1.00 83.75 164 ASN A CA 1
ATOM 1255 C C . ASN A 1 164 ? -36.057 -8.306 33.044 1.00 83.75 164 ASN A C 1
ATOM 1257 O O . ASN A 1 164 ? -36.059 -7.118 32.743 1.00 83.75 164 ASN A O 1
ATOM 1261 N N . GLY A 1 165 ? -34.958 -9.062 32.985 1.00 81.38 165 GLY A N 1
ATOM 1262 C CA . GLY A 1 165 ? -33.701 -8.648 32.358 1.00 81.38 165 GLY A CA 1
ATOM 1263 C C . GLY A 1 165 ? -33.394 -9.466 31.104 1.00 81.38 165 GLY A C 1
ATOM 1264 O O . GLY A 1 165 ? -34.151 -10.367 30.732 1.00 81.38 165 GLY A O 1
ATOM 1265 N N . ASP A 1 166 ? -32.264 -9.168 30.468 1.00 80.75 166 ASP A N 1
ATOM 1266 C CA . ASP A 1 166 ? -31.804 -9.833 29.248 1.00 80.75 166 ASP A CA 1
ATOM 1267 C C . ASP A 1 166 ? -30.624 -10.792 29.519 1.00 80.75 166 ASP A C 1
ATOM 1269 O O . ASP A 1 166 ? -29.803 -10.599 30.422 1.00 80.75 166 ASP A O 1
ATOM 1273 N N . PHE A 1 167 ? -30.522 -11.850 28.708 1.00 80.56 167 PHE A N 1
ATOM 1274 C CA . PHE A 1 167 ? -29.354 -12.736 28.670 1.00 80.56 167 PHE A CA 1
ATOM 1275 C C . PHE A 1 167 ? -28.415 -12.350 27.525 1.00 80.56 167 PHE A C 1
ATOM 1277 O O . PHE A 1 167 ? -28.847 -12.174 26.383 1.00 80.56 167 PHE A O 1
ATOM 1284 N N . TYR A 1 168 ? -27.121 -12.295 27.830 1.00 78.50 168 TYR A N 1
ATOM 1285 C CA . TYR A 1 168 ? -26.039 -12.005 26.899 1.00 78.50 168 TYR A CA 1
ATOM 1286 C C . TYR A 1 168 ? -25.006 -13.134 26.934 1.00 78.50 168 TYR A C 1
ATOM 1288 O O . TYR A 1 168 ? -24.616 -13.607 28.001 1.00 78.50 168 TYR A O 1
ATOM 1296 N N . LYS A 1 169 ? -24.523 -13.544 25.762 1.00 81.69 169 LYS A N 1
ATOM 1297 C CA . LYS A 1 169 ? -23.508 -14.592 25.615 1.00 81.69 169 LYS A CA 1
ATOM 1298 C C . LYS A 1 169 ? -22.204 -13.995 25.092 1.00 81.69 169 LYS A C 1
ATOM 1300 O O . LYS A 1 169 ? -22.208 -13.351 24.047 1.00 81.69 169 LYS A O 1
ATOM 1305 N N . ALA A 1 170 ? -21.113 -14.243 25.808 1.00 76.06 170 ALA A N 1
ATOM 1306 C CA . ALA A 1 170 ? -19.738 -14.076 25.353 1.00 76.06 170 ALA A CA 1
ATOM 1307 C C . ALA A 1 170 ? -19.115 -15.466 25.202 1.00 76.06 170 ALA A C 1
ATOM 1309 O O . ALA A 1 170 ? -19.027 -16.215 26.172 1.00 76.06 170 ALA A O 1
ATOM 1310 N N . TYR A 1 171 ? -18.670 -15.833 24.008 1.00 74.81 171 TYR A N 1
ATOM 1311 C CA . TYR A 1 171 ? -17.878 -17.046 23.797 1.00 74.81 171 TYR A CA 1
ATOM 1312 C C . TYR A 1 171 ? -16.428 -16.815 24.208 1.00 74.81 171 TYR A C 1
ATOM 1314 O O . TYR A 1 171 ? -15.817 -17.698 24.809 1.00 74.81 171 TYR A O 1
ATOM 1322 N N . GLU A 1 172 ? -15.925 -15.608 23.957 1.00 75.50 172 GLU A N 1
ATOM 1323 C CA . GLU A 1 172 ? -14.571 -15.188 24.304 1.00 75.50 172 GLU A CA 1
ATOM 1324 C C . GLU A 1 172 ? -14.588 -13.990 25.257 1.00 75.50 172 GLU A C 1
ATOM 1326 O O . GLU A 1 172 ? -15.502 -13.163 25.268 1.00 75.50 172 GLU A O 1
ATOM 1331 N N . ALA A 1 173 ? -13.547 -13.881 26.076 1.00 78.00 173 ALA A N 1
ATOM 1332 C CA . ALA A 1 173 ? -13.454 -12.871 27.123 1.00 78.00 173 ALA A CA 1
ATOM 1333 C C . ALA A 1 173 ? -13.45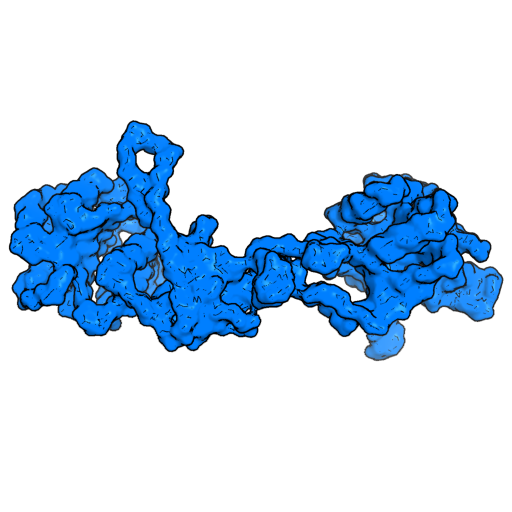1 -11.435 26.582 1.00 78.00 173 ALA A C 1
ATOM 1335 O O . ALA A 1 173 ? -14.002 -10.532 27.210 1.00 78.00 173 ALA A O 1
ATOM 1336 N N . GLU A 1 174 ? -12.873 -11.221 25.404 1.00 73.12 174 GLU A N 1
ATOM 1337 C CA . GLU A 1 174 ? -12.831 -9.937 24.704 1.00 73.12 174 GLU A CA 1
ATOM 1338 C C . GLU A 1 174 ? -14.236 -9.403 24.387 1.00 73.12 174 GLU A C 1
ATOM 1340 O O . GLU A 1 174 ? -14.434 -8.191 24.284 1.00 73.12 174 GLU A O 1
ATOM 1345 N N . GLU A 1 175 ? -15.234 -10.283 24.275 1.00 73.19 175 GLU A N 1
ATOM 1346 C CA . GLU A 1 175 ? -16.613 -9.896 23.977 1.00 73.19 175 GLU A CA 1
ATOM 1347 C C . GLU A 1 175 ? -17.317 -9.241 25.170 1.00 73.19 175 GLU A C 1
ATOM 1349 O O . GLU A 1 175 ? -18.281 -8.498 24.970 1.00 73.19 175 GLU A O 1
ATOM 1354 N N . LEU A 1 176 ? -16.811 -9.437 26.395 1.00 78.62 176 LEU A N 1
ATOM 1355 C CA . LEU A 1 176 ? -17.376 -8.846 27.610 1.00 78.62 176 LEU A CA 1
ATOM 1356 C C . LEU A 1 176 ? -17.404 -7.322 27.558 1.00 78.62 176 LEU A C 1
ATOM 1358 O O . LEU A 1 176 ? -18.367 -6.727 28.031 1.00 78.62 176 LEU A O 1
ATOM 1362 N N . ILE A 1 177 ? -16.383 -6.698 26.964 1.00 73.06 177 ILE A N 1
ATOM 1363 C CA . ILE A 1 177 ? -16.317 -5.238 26.831 1.00 73.06 177 ILE A CA 1
ATOM 1364 C C . ILE A 1 177 ? -17.546 -4.749 26.059 1.00 73.06 177 ILE A C 1
ATOM 1366 O O . ILE A 1 177 ? -18.251 -3.867 26.531 1.00 73.06 177 ILE A O 1
ATOM 1370 N N . ASN A 1 178 ? -17.878 -5.409 24.946 1.00 64.50 178 ASN A N 1
ATOM 1371 C CA . ASN A 1 178 ? -19.032 -5.052 24.123 1.00 64.50 178 ASN A CA 1
ATOM 1372 C C . ASN A 1 178 ? -20.355 -5.280 24.860 1.00 64.50 178 ASN A C 1
ATOM 1374 O O . ASN A 1 178 ? -21.242 -4.435 24.810 1.00 64.50 178 ASN A O 1
ATOM 1378 N N . ILE A 1 179 ? -20.506 -6.416 25.544 1.00 74.06 179 ILE A N 1
ATOM 1379 C CA . ILE A 1 179 ? -21.738 -6.719 26.284 1.00 74.06 179 ILE A CA 1
ATOM 1380 C C . ILE A 1 179 ? -21.970 -5.672 27.372 1.00 74.06 179 ILE A C 1
ATOM 1382 O O . ILE A 1 179 ? -23.074 -5.148 27.498 1.00 74.06 179 ILE A O 1
ATOM 1386 N N . TYR A 1 180 ? -20.924 -5.317 28.119 1.00 75.88 180 TYR A N 1
ATOM 1387 C CA . TYR A 1 180 ? -21.010 -4.285 29.147 1.00 75.88 180 TYR A CA 1
ATOM 1388 C C . TYR A 1 180 ? -21.235 -2.892 28.553 1.00 75.88 180 TYR A C 1
ATOM 1390 O O . TYR A 1 180 ? -21.990 -2.119 29.138 1.00 75.88 180 TYR A O 1
ATOM 1398 N N . SER A 1 181 ? -20.691 -2.592 27.371 1.00 67.25 181 SER A N 1
ATOM 1399 C CA . SER A 1 181 ? -21.039 -1.379 26.630 1.00 67.25 181 SER A CA 1
ATOM 1400 C C . SER A 1 181 ? -22.512 -1.368 26.224 1.00 67.25 181 SER A C 1
ATOM 1402 O O . SER A 1 181 ? -23.150 -0.351 26.442 1.00 67.25 181 SER A O 1
ATOM 1404 N N . VAL A 1 182 ? -23.096 -2.466 25.717 1.00 66.88 182 VAL A N 1
ATOM 1405 C CA . VAL A 1 182 ? -24.543 -2.557 25.396 1.00 66.88 182 VAL A CA 1
ATOM 1406 C C . VAL A 1 182 ? -25.407 -2.385 26.642 1.00 66.88 182 VAL A C 1
ATOM 1408 O O . VAL A 1 182 ? -26.397 -1.658 26.618 1.00 66.88 182 VAL A O 1
ATOM 1411 N N . LEU A 1 183 ? -25.020 -3.036 27.739 1.00 74.19 183 LEU A N 1
ATOM 1412 C CA . LEU A 1 183 ? -25.675 -2.902 29.038 1.00 74.19 183 LEU A CA 1
ATOM 1413 C C . LEU A 1 183 ? -25.571 -1.469 29.578 1.00 74.19 183 LEU A C 1
ATOM 1415 O O . LEU A 1 183 ? -26.480 -1.012 30.271 1.00 74.19 183 LEU A O 1
ATOM 1419 N N . GLY A 1 184 ? -24.503 -0.744 29.242 1.00 65.06 184 GLY A N 1
ATOM 1420 C CA . GLY A 1 184 ? -24.442 0.710 29.371 1.00 65.06 184 GLY A CA 1
ATOM 1421 C C . GLY A 1 184 ? -25.419 1.396 28.409 1.00 65.06 184 GLY A C 1
ATOM 1422 O O . GLY A 1 184 ? -26.257 2.173 28.844 1.00 65.06 184 GLY A O 1
ATOM 1423 N N . PHE A 1 185 ? -25.388 1.040 27.119 1.00 59.84 185 PHE A N 1
ATOM 1424 C CA . PHE A 1 185 ? -26.115 1.701 26.031 1.00 59.84 185 PHE A CA 1
ATOM 1425 C C . PHE A 1 185 ? -27.643 1.688 26.168 1.00 59.84 185 PHE A C 1
ATOM 1427 O O . PHE A 1 185 ? -28.297 2.667 25.805 1.00 59.84 185 PHE A O 1
ATOM 1434 N N . GLY A 1 186 ? -28.207 0.564 26.623 1.00 55.47 186 GLY A N 1
ATOM 1435 C CA . GLY A 1 186 ? -29.644 0.275 26.575 1.00 55.47 186 GLY A CA 1
ATOM 1436 C C . GLY A 1 186 ? -30.517 1.194 27.429 1.00 55.47 186 GLY A C 1
ATOM 1437 O O . GLY A 1 186 ? -31.637 1.489 27.024 1.00 55.47 186 GLY A O 1
ATOM 1438 N N . ASP A 1 187 ? -29.985 1.702 28.543 1.00 51.25 187 ASP A N 1
ATOM 1439 C CA . ASP A 1 187 ? -30.728 2.557 29.479 1.00 51.25 187 ASP A CA 1
ATOM 1440 C C . ASP A 1 187 ? -29.937 3.784 29.968 1.00 51.25 187 ASP A C 1
ATOM 1442 O O . ASP A 1 187 ? -30.549 4.718 30.483 1.00 51.25 187 ASP A O 1
ATOM 1446 N N . ASP A 1 188 ? -28.607 3.804 29.801 1.00 53.81 188 ASP A N 1
ATOM 1447 C CA . ASP A 1 188 ? -27.707 4.671 30.577 1.00 53.81 188 ASP A CA 1
ATOM 1448 C C . ASP A 1 188 ? -26.411 5.042 29.821 1.00 53.81 188 ASP A C 1
ATOM 1450 O O . ASP A 1 188 ? -25.367 5.254 30.431 1.00 53.81 188 ASP A O 1
ATOM 1454 N N . PHE A 1 189 ? -26.426 5.041 28.474 1.00 57.50 189 PHE A N 1
ATOM 1455 C CA . PHE A 1 189 ? -25.206 5.349 27.722 1.00 57.50 189 PHE A CA 1
ATOM 1456 C C . PHE A 1 189 ? -24.783 6.782 27.987 1.00 57.50 189 PHE A C 1
ATOM 1458 O O . PHE A 1 189 ? -25.593 7.697 27.784 1.00 57.50 189 PHE A O 1
ATOM 1465 N N . ASP A 1 190 ? -23.509 6.975 28.310 1.00 64.12 190 ASP A N 1
ATOM 1466 C CA . ASP A 1 190 ? -22.917 8.297 28.263 1.00 64.12 190 ASP A CA 1
ATOM 1467 C C . ASP A 1 190 ? -22.879 8.786 26.808 1.00 64.12 190 ASP A C 1
ATOM 1469 O O . ASP A 1 190 ? -22.045 8.384 26.001 1.00 64.12 190 ASP A O 1
ATOM 1473 N N . LYS A 1 191 ? -23.862 9.620 26.462 1.00 70.44 191 LYS A N 1
ATOM 1474 C CA . LYS A 1 191 ? -23.981 10.301 25.163 1.00 70.44 191 LYS A CA 1
ATOM 1475 C C . LYS A 1 191 ? -23.290 11.659 25.185 1.00 70.44 191 LYS A C 1
ATOM 1477 O O . LYS A 1 191 ? -23.678 12.544 24.421 1.00 70.44 191 LYS A O 1
ATOM 1482 N N . THR A 1 192 ? -22.369 11.860 26.125 1.00 76.62 192 THR A N 1
ATOM 1483 C CA . THR A 1 192 ? -21.489 13.019 26.099 1.00 76.62 192 THR A CA 1
ATOM 1484 C C . THR A 1 192 ? -20.683 12.978 24.808 1.00 76.62 192 THR A C 1
ATOM 1486 O O . THR A 1 192 ? -20.168 11.937 24.409 1.00 76.62 192 THR A O 1
ATOM 1489 N N . ASP A 1 193 ? -20.696 14.123 24.151 1.00 80.56 193 ASP A N 1
ATOM 1490 C CA . ASP A 1 193 ? -20.063 14.427 22.877 1.00 80.56 193 ASP A CA 1
ATOM 1491 C C . ASP A 1 193 ? -19.477 15.827 23.096 1.00 80.56 193 ASP A C 1
ATOM 1493 O O . ASP A 1 193 ? -20.184 16.843 23.029 1.00 80.56 193 ASP A O 1
ATOM 1497 N N . ASN A 1 194 ? -18.249 15.868 23.620 1.00 84.50 194 ASN A N 1
ATOM 1498 C CA . ASN A 1 194 ? -17.649 17.101 24.134 1.00 84.50 194 ASN A CA 1
ATOM 1499 C C . ASN A 1 194 ? -17.179 18.028 23.012 1.00 84.50 194 ASN A C 1
ATOM 1501 O O . ASN A 1 194 ? -17.191 19.257 23.180 1.00 84.50 194 ASN A O 1
ATOM 1505 N N . ASP A 1 195 ? -16.760 17.472 21.884 1.00 85.31 195 ASP A N 1
ATOM 1506 C CA . ASP A 1 195 ? -16.327 18.215 20.704 1.00 85.31 195 ASP A CA 1
ATOM 1507 C C . ASP A 1 195 ? -17.450 18.450 19.679 1.00 85.31 195 ASP A C 1
ATOM 1509 O O . ASP A 1 195 ? -17.304 19.339 18.838 1.00 85.31 195 ASP A O 1
ATOM 1513 N N . HIS A 1 196 ? -18.625 17.857 19.907 1.00 86.94 196 HIS A N 1
ATOM 1514 C CA . HIS A 1 196 ? -19.886 18.077 19.196 1.00 86.94 196 HIS A CA 1
ATOM 1515 C C . HIS A 1 196 ? -19.865 17.597 17.743 1.00 86.94 196 HIS A C 1
ATOM 1517 O O . HIS A 1 196 ? -20.508 18.216 16.886 1.00 86.94 196 HIS A O 1
ATOM 1523 N N . ASP A 1 197 ? -19.134 16.524 17.473 1.00 86.25 197 ASP A N 1
ATOM 1524 C CA . ASP A 1 197 ? -18.935 15.949 16.143 1.00 86.25 197 ASP A CA 1
ATOM 1525 C C . ASP A 1 197 ? -19.972 14.848 15.812 1.00 86.25 197 ASP A C 1
ATOM 1527 O O . ASP A 1 197 ? -20.136 14.411 14.668 1.00 86.25 197 ASP A O 1
ATOM 1531 N N . GLY A 1 198 ? -20.760 14.452 16.817 1.00 82.19 198 GLY A N 1
ATOM 1532 C CA . GLY A 1 198 ? -21.835 13.476 16.721 1.00 82.19 198 GLY A CA 1
ATOM 1533 C C . GLY A 1 198 ? -21.428 12.038 17.034 1.00 82.19 198 GLY A C 1
ATOM 1534 O O . GLY A 1 198 ? -22.328 11.193 17.131 1.00 82.19 198 GLY A O 1
ATOM 1535 N N . LEU A 1 199 ? -20.140 11.748 17.207 1.00 82.88 199 LEU A N 1
ATOM 1536 C CA . LEU A 1 199 ? -19.618 10.536 17.823 1.00 82.88 199 LEU A CA 1
ATOM 1537 C C . LEU A 1 199 ? -19.552 10.744 19.346 1.00 82.88 199 LEU A C 1
ATOM 1539 O O . LEU A 1 199 ? -19.523 11.857 19.848 1.00 82.88 199 LEU A O 1
ATOM 1543 N N . TYR A 1 200 ? -19.680 9.668 20.120 1.00 83.50 200 TYR A N 1
ATOM 1544 C CA . TYR A 1 200 ? -19.687 9.793 21.581 1.00 83.50 200 TYR A CA 1
ATOM 1545 C C . TYR A 1 200 ? -18.285 9.550 22.132 1.00 83.50 200 TYR A C 1
ATOM 1547 O O . TYR A 1 200 ? -17.708 8.505 21.816 1.00 83.50 200 TYR A O 1
ATOM 1555 N N . ASP A 1 201 ? -17.828 10.395 23.063 1.00 78.12 201 ASP A N 1
ATOM 1556 C CA . ASP A 1 201 ? -16.502 10.312 23.695 1.00 78.12 201 ASP A CA 1
ATOM 1557 C C . ASP A 1 201 ? -16.190 8.885 24.196 1.00 78.12 201 ASP A C 1
ATOM 1559 O O . ASP A 1 201 ? -15.080 8.359 24.080 1.00 78.12 201 ASP A O 1
ATOM 1563 N N . ALA A 1 202 ? -17.209 8.223 24.756 1.00 72.31 202 ALA A N 1
ATOM 1564 C CA . ALA A 1 202 ? -17.138 6.861 25.277 1.00 72.31 202 ALA A CA 1
ATOM 1565 C C . ALA A 1 202 ? -16.774 5.818 24.203 1.00 72.31 202 ALA A C 1
ATOM 1567 O O . ALA A 1 202 ? -16.083 4.835 24.487 1.00 72.31 202 ALA A O 1
ATOM 1568 N N . VAL A 1 203 ? -17.260 6.008 22.974 1.00 77.50 203 VAL A N 1
ATOM 1569 C CA . VAL A 1 203 ? -17.018 5.125 21.823 1.00 77.50 203 VAL A CA 1
ATOM 1570 C C . VAL A 1 203 ? -15.587 5.288 21.327 1.00 77.50 203 VAL A C 1
ATOM 1572 O O . VAL A 1 203 ? -14.904 4.296 21.069 1.00 77.50 203 VAL A O 1
ATOM 1575 N N . GLU A 1 204 ? -15.113 6.521 21.249 1.00 81.81 204 GLU A N 1
ATOM 1576 C CA . GLU A 1 204 ? -13.766 6.855 20.795 1.00 81.81 204 GLU A CA 1
ATOM 1577 C C . GLU A 1 204 ? -12.700 6.397 21.792 1.00 81.81 204 GLU A C 1
ATOM 1579 O O . GLU A 1 204 ? -11.735 5.725 21.415 1.00 81.81 204 GLU A O 1
ATOM 1584 N N . ALA A 1 205 ? -12.925 6.653 23.087 1.00 78.44 205 ALA A N 1
ATOM 1585 C CA . ALA A 1 205 ? -12.021 6.262 24.164 1.00 78.44 205 ALA A CA 1
ATOM 1586 C C . ALA A 1 205 ? -11.899 4.735 24.313 1.00 78.44 205 ALA A C 1
ATOM 1588 O O . ALA A 1 205 ? -10.801 4.213 24.534 1.00 78.44 205 ALA A O 1
ATOM 1589 N N . ALA A 1 206 ? -13.013 4.004 24.193 1.00 70.62 206 ALA A N 1
ATOM 1590 C CA . ALA A 1 206 ? -13.028 2.544 24.316 1.00 70.62 206 ALA A CA 1
ATOM 1591 C C . ALA A 1 206 ? -12.538 1.822 23.048 1.00 70.62 206 ALA A C 1
ATOM 1593 O O . ALA A 1 206 ? -12.076 0.677 23.127 1.00 70.62 206 ALA A O 1
ATOM 1594 N N . GLY A 1 207 ? -12.621 2.486 21.895 1.00 76.50 207 GLY A N 1
ATOM 1595 C CA . GLY A 1 207 ? -12.353 1.931 20.576 1.00 76.50 207 GLY A CA 1
ATOM 1596 C C . GLY A 1 207 ? -13.633 1.579 19.811 1.00 76.50 207 GLY A C 1
ATOM 1597 O O . GLY A 1 207 ? -14.607 1.048 20.348 1.00 76.50 207 GLY A O 1
ATOM 1598 N N . ILE A 1 208 ? -13.600 1.830 18.504 1.00 81.06 208 ILE A N 1
ATOM 1599 C CA . ILE A 1 208 ? -14.752 1.768 17.607 1.00 81.06 208 ILE A CA 1
ATOM 1600 C C . ILE A 1 208 ? -14.784 0.413 16.905 1.00 81.06 208 ILE A C 1
ATOM 1602 O O . ILE A 1 208 ? -13.949 0.108 16.051 1.00 81.06 208 ILE A O 1
ATOM 1606 N N . ARG A 1 209 ? -15.764 -0.431 17.234 1.00 73.62 209 ARG A N 1
ATOM 1607 C CA . ARG A 1 209 ? -15.938 -1.725 16.560 1.00 73.62 209 ARG A CA 1
ATOM 1608 C C . ARG A 1 209 ? -16.562 -1.538 15.179 1.00 73.62 209 ARG A C 1
ATOM 1610 O O . ARG A 1 209 ? -17.702 -1.102 15.080 1.00 73.62 209 ARG A O 1
ATOM 1617 N N . LEU A 1 210 ? -15.848 -1.922 14.128 1.00 77.44 210 LEU A N 1
ATOM 1618 C CA . LEU A 1 210 ? -16.256 -1.751 12.734 1.00 77.44 210 LEU A CA 1
ATOM 1619 C C . LEU A 1 210 ? -17.097 -2.925 12.213 1.00 77.44 210 LEU A C 1
ATOM 1621 O O . LEU A 1 210 ? -17.122 -4.013 12.796 1.00 77.44 210 LEU A O 1
ATOM 1625 N N . GLN A 1 211 ? -17.742 -2.737 11.057 1.00 67.88 211 GLN A N 1
ATOM 1626 C CA . GLN A 1 211 ? -18.619 -3.728 10.408 1.00 67.88 211 GLN A CA 1
ATOM 1627 C C . GLN A 1 211 ? -17.930 -5.075 10.122 1.00 67.88 211 GLN A C 1
ATOM 1629 O O . GLN A 1 211 ? -18.595 -6.098 9.981 1.00 67.88 211 GLN A O 1
ATOM 1634 N N . ASN A 1 212 ? -16.599 -5.084 10.010 1.00 62.50 212 ASN A N 1
ATOM 1635 C CA . ASN A 1 212 ? -15.785 -6.281 9.776 1.00 62.50 212 ASN A CA 1
ATOM 1636 C C . ASN A 1 212 ? -15.349 -6.995 11.077 1.00 62.50 212 ASN A C 1
ATOM 1638 O O . ASN A 1 212 ? -14.613 -7.978 11.010 1.00 62.50 212 ASN A O 1
ATOM 1642 N N . GLY A 1 213 ? -15.768 -6.501 12.247 1.00 59.78 213 GLY A N 1
ATOM 1643 C CA . GLY A 1 213 ? -15.442 -7.049 13.564 1.00 59.78 213 GLY A CA 1
ATOM 1644 C C . GLY A 1 213 ? -14.125 -6.555 14.170 1.00 59.78 213 GLY A C 1
ATOM 1645 O O . GLY A 1 213 ? -13.873 -6.855 15.336 1.00 59.78 213 GLY A O 1
ATOM 1646 N N . SER A 1 214 ? -13.309 -5.801 13.426 1.00 71.81 214 SER A N 1
ATOM 1647 C CA . SER A 1 214 ? -12.101 -5.152 13.954 1.00 71.81 214 SER A CA 1
ATOM 1648 C C . SER A 1 214 ? -12.448 -3.964 14.856 1.00 71.81 214 SER A C 1
ATOM 1650 O O . SER A 1 214 ? -13.525 -3.384 14.726 1.00 71.81 214 SER A O 1
ATOM 1652 N N . ILE A 1 215 ? -11.551 -3.619 15.782 1.00 76.25 215 ILE A N 1
ATOM 1653 C CA . ILE A 1 215 ? -11.697 -2.450 16.657 1.00 76.25 215 ILE A CA 1
ATOM 1654 C C . ILE A 1 215 ? -10.672 -1.400 16.224 1.00 76.25 215 ILE A C 1
ATOM 1656 O O . ILE A 1 215 ? -9.470 -1.678 16.203 1.00 76.25 215 ILE A O 1
ATOM 1660 N N . LEU A 1 216 ? -11.161 -0.218 15.859 1.00 81.06 216 LEU A N 1
ATOM 1661 C CA . LEU A 1 216 ? -10.367 0.967 15.566 1.00 81.06 216 LEU A CA 1
ATOM 1662 C C . LEU A 1 216 ? -10.058 1.695 16.878 1.00 81.06 216 LEU A C 1
ATOM 1664 O O . LEU A 1 216 ? -10.952 1.948 17.678 1.00 81.06 216 LEU A O 1
ATOM 1668 N N . TYR A 1 217 ? -8.792 2.032 17.096 1.00 85.38 217 TYR A N 1
ATOM 1669 C CA . TYR A 1 217 ? -8.338 2.791 18.261 1.00 85.38 217 TYR A CA 1
ATOM 1670 C C . TYR A 1 217 ? -7.664 4.083 17.808 1.00 85.38 217 TYR A C 1
ATOM 1672 O O . TYR A 1 217 ? -7.123 4.141 16.703 1.00 85.38 217 TYR A O 1
ATOM 1680 N N . GLY A 1 218 ? -7.607 5.067 18.706 1.00 85.81 218 GLY A N 1
ATOM 1681 C CA . GLY A 1 218 ? -6.855 6.306 18.496 1.00 85.81 218 GLY A CA 1
ATOM 1682 C C . GLY A 1 218 ? -7.684 7.503 18.033 1.00 85.81 218 GLY A C 1
ATOM 1683 O O . GLY A 1 218 ? -7.075 8.545 17.821 1.00 85.81 218 GLY A O 1
ATOM 1684 N N . CYS A 1 219 ? -9.009 7.348 17.925 1.00 89.06 219 CYS A N 1
ATOM 1685 C CA . CYS A 1 219 ? -9.962 8.454 17.805 1.00 89.06 219 CYS A CA 1
ATOM 1686 C C . CYS A 1 219 ? -9.897 9.265 19.108 1.00 89.06 219 CYS A C 1
ATOM 1688 O O . CYS A 1 219 ? -9.930 8.667 20.191 1.00 89.06 219 CYS A O 1
ATOM 1690 N N . ASP A 1 220 ? -9.651 10.568 19.020 1.00 88.88 220 ASP A N 1
ATOM 1691 C CA . ASP A 1 220 ? -9.419 11.446 20.165 1.00 88.88 220 ASP A CA 1
ATOM 1692 C C . ASP A 1 220 ? -10.735 12.130 20.567 1.00 88.88 220 ASP A C 1
ATOM 1694 O O . ASP A 1 220 ? -11.091 13.105 19.919 1.00 88.88 220 ASP A O 1
ATOM 1698 N N . PRO A 1 221 ? -11.371 11.743 21.694 1.00 87.00 221 PRO A N 1
ATOM 1699 C CA . PRO A 1 221 ? -12.713 12.205 22.101 1.00 87.00 221 PRO A CA 1
ATOM 1700 C C . PRO A 1 221 ? -12.802 13.690 22.491 1.00 87.00 221 PRO A C 1
ATOM 1702 O O . PRO A 1 221 ? -13.723 14.140 23.169 1.00 87.00 221 PRO A O 1
ATOM 1705 N N . THR A 1 222 ? -11.739 14.446 22.241 1.00 90.06 222 THR A N 1
ATOM 1706 C CA . THR A 1 222 ? -11.656 15.877 22.533 1.00 90.06 222 THR A CA 1
ATOM 1707 C C . THR A 1 222 ? -11.443 16.709 21.275 1.00 90.06 222 THR A C 1
ATOM 1709 O O . THR A 1 222 ? -11.239 17.929 21.372 1.00 90.06 222 THR A O 1
ATOM 1712 N N . LYS A 1 223 ? -11.437 16.067 20.107 1.00 94.00 223 LYS A N 1
ATOM 1713 C CA . LYS A 1 223 ? -11.248 16.682 18.805 1.00 94.00 223 LYS A CA 1
ATOM 1714 C C . LYS A 1 223 ? -12.301 16.162 17.847 1.00 94.00 223 LYS A C 1
ATOM 1716 O O . LYS A 1 223 ? -12.216 15.036 17.398 1.00 94.00 223 LYS A O 1
ATOM 1721 N N . SER A 1 224 ? -13.107 17.091 17.354 1.00 94.75 224 SER A N 1
ATOM 1722 C CA . SER A 1 224 ? -14.129 16.791 16.359 1.00 94.75 224 SER A CA 1
ATOM 1723 C C . SER A 1 224 ? -13.597 16.268 15.020 1.00 94.75 224 SER A C 1
ATOM 1725 O O . SER A 1 224 ? -14.397 15.982 14.152 1.00 94.75 224 SER A O 1
ATOM 1727 N N . ASP A 1 225 ? -12.284 16.307 14.790 1.00 95.88 225 ASP A N 1
ATOM 1728 C CA . ASP A 1 225 ? -11.577 15.911 13.563 1.00 95.88 225 ASP A CA 1
ATOM 1729 C C . ASP A 1 225 ? -10.185 15.448 14.021 1.00 95.88 225 ASP A C 1
ATOM 1731 O O . ASP A 1 225 ? -9.272 16.259 14.269 1.00 95.88 225 ASP A O 1
ATOM 1735 N N . THR A 1 226 ? -10.069 14.150 14.295 1.00 94.75 226 THR A N 1
ATOM 1736 C CA . THR A 1 226 ? -8.916 13.559 14.976 1.00 94.75 226 THR A CA 1
ATOM 1737 C C . THR A 1 226 ? -7.655 13.645 14.124 1.00 94.75 226 THR A C 1
ATOM 1739 O O . THR A 1 226 ? -6.576 13.987 14.641 1.00 94.75 226 THR A O 1
ATOM 1742 N N . ASP A 1 227 ? -7.752 13.337 12.832 1.00 94.12 227 ASP A N 1
ATOM 1743 C CA . ASP A 1 227 ? -6.609 13.330 11.923 1.00 94.12 227 ASP A CA 1
ATOM 1744 C C . ASP A 1 227 ? -6.345 14.682 11.240 1.00 94.12 227 ASP A C 1
ATOM 1746 O O . ASP A 1 227 ? -5.213 14.941 10.802 1.00 94.12 227 ASP A O 1
ATOM 1750 N N . GLY A 1 228 ? -7.314 15.595 11.248 1.00 95.00 228 GLY A N 1
ATOM 1751 C CA . GLY A 1 228 ? -7.209 16.942 10.712 1.00 95.00 228 GLY A CA 1
ATOM 1752 C C . GLY A 1 228 ? -7.352 17.022 9.191 1.00 95.00 228 GLY A C 1
ATOM 1753 O O . GLY A 1 228 ? -6.671 17.872 8.590 1.00 95.00 228 GLY A O 1
ATOM 1754 N N . ASP A 1 229 ? -8.088 16.125 8.538 1.00 92.50 229 ASP A N 1
ATOM 1755 C CA . ASP A 1 229 ? -8.414 16.186 7.103 1.00 92.50 229 ASP A CA 1
ATOM 1756 C C . ASP A 1 229 ? -9.615 17.114 6.797 1.00 92.50 229 ASP A C 1
ATOM 1758 O O . ASP A 1 229 ? -9.799 17.591 5.668 1.00 92.50 229 ASP A O 1
ATOM 1762 N N . GLY A 1 230 ? -10.365 17.501 7.832 1.00 93.44 230 GLY A N 1
ATOM 1763 C CA . GLY A 1 230 ? -11.519 18.382 7.758 1.00 93.44 230 GLY A CA 1
ATOM 1764 C C . GLY A 1 230 ? -12.852 17.673 7.513 1.00 93.44 230 GLY A C 1
ATOM 1765 O O . GLY A 1 230 ? -13.795 18.366 7.096 1.00 93.44 230 GLY A O 1
ATOM 1766 N N . ILE A 1 231 ? -12.931 16.360 7.691 1.00 93.88 231 ILE A N 1
ATOM 1767 C CA . ILE A 1 231 ? -14.149 15.606 7.977 1.00 93.88 231 ILE A CA 1
ATOM 1768 C C . ILE A 1 231 ? -14.232 15.419 9.500 1.00 93.88 231 ILE A C 1
ATOM 1770 O O . ILE A 1 231 ? -13.218 15.302 10.168 1.00 93.88 231 ILE A O 1
ATOM 1774 N N . GLU A 1 232 ? -15.439 15.492 10.061 1.00 95.56 232 GLU A N 1
ATOM 1775 C CA . GLU A 1 232 ? -15.631 15.260 11.496 1.00 95.56 232 GLU A CA 1
ATOM 1776 C C . GLU A 1 232 ? -15.688 13.751 11.808 1.00 95.56 232 GLU A C 1
ATOM 1778 O O . GLU A 1 232 ? -16.279 13.013 11.012 1.00 95.56 232 GLU A O 1
ATOM 1783 N N . ASP A 1 233 ? -15.168 13.272 12.946 1.00 92.56 233 ASP A N 1
ATOM 1784 C CA . ASP A 1 233 ? -15.060 11.821 13.213 1.00 92.56 233 ASP A CA 1
ATOM 1785 C C . ASP A 1 233 ? -16.452 11.146 13.207 1.00 92.56 233 ASP A C 1
ATOM 1787 O O . ASP A 1 233 ? -16.640 10.047 12.663 1.00 92.56 233 ASP A O 1
ATOM 1791 N N . GLY A 1 234 ? -17.480 11.839 13.706 1.00 88.25 234 GLY A N 1
ATOM 1792 C CA . GLY A 1 234 ? -18.892 11.442 13.613 1.00 88.25 234 GLY A CA 1
ATOM 1793 C C . GLY A 1 234 ? -19.522 11.514 12.209 1.00 88.25 234 GLY A C 1
ATOM 1794 O O . GLY A 1 234 ? -20.568 10.899 11.953 1.00 88.25 234 GLY A O 1
ATOM 1795 N N . GLU A 1 235 ? -18.908 12.201 11.242 1.00 91.88 235 GLU A N 1
ATOM 1796 C CA . GLU A 1 235 ? -19.269 12.094 9.822 1.00 91.88 235 GLU A CA 1
ATOM 1797 C C . GLU A 1 235 ? -18.661 10.840 9.170 1.00 91.88 235 GLU A C 1
ATOM 1799 O O . GLU A 1 235 ? -19.311 10.215 8.308 1.00 91.88 235 GLU A O 1
ATOM 1804 N N . GLU A 1 236 ? -17.455 10.460 9.588 1.00 92.62 236 GLU A N 1
ATOM 1805 C CA . GLU A 1 236 ? -16.689 9.307 9.099 1.00 92.62 236 GLU A CA 1
ATOM 1806 C C . GLU A 1 236 ? -17.213 7.984 9.651 1.00 92.62 236 GLU A C 1
ATOM 1808 O O . GLU A 1 236 ? -17.389 7.006 8.913 1.00 92.62 236 GLU A O 1
ATOM 1813 N N . ILE A 1 237 ? -17.554 7.961 10.936 1.00 89.31 237 ILE A N 1
ATOM 1814 C CA . ILE A 1 237 ? -18.173 6.839 11.628 1.00 89.31 237 ILE A CA 1
ATOM 1815 C C . ILE A 1 237 ? -19.657 7.132 11.793 1.00 89.31 237 ILE A C 1
ATOM 1817 O O . ILE A 1 237 ? -20.043 8.056 12.488 1.00 89.31 237 ILE A O 1
ATOM 1821 N N . ASN A 1 238 ? -20.532 6.304 11.213 1.00 80.62 238 ASN A N 1
ATOM 1822 C CA . ASN A 1 238 ? -21.966 6.421 11.483 1.00 80.62 238 ASN A CA 1
ATOM 1823 C C . ASN A 1 238 ? -22.221 6.231 12.992 1.00 80.62 238 ASN A C 1
ATOM 1825 O O . ASN A 1 238 ? -22.073 5.096 13.456 1.00 80.62 238 ASN A O 1
ATOM 1829 N N . PRO A 1 239 ? -22.666 7.268 13.726 1.00 70.31 239 PRO A N 1
ATOM 1830 C CA . PRO A 1 239 ? -22.707 7.260 15.189 1.00 70.31 239 PRO A CA 1
ATOM 1831 C C . PRO A 1 239 ? -23.834 6.391 15.749 1.00 70.31 239 PRO A C 1
ATOM 1833 O O . PRO A 1 239 ? -23.912 6.132 16.949 1.00 70.31 239 PRO A O 1
ATOM 1836 N N . MET A 1 240 ? -24.731 5.912 14.885 1.00 70.06 240 MET A N 1
ATOM 1837 C CA . MET A 1 240 ? -25.774 4.979 15.272 1.00 70.06 240 MET A CA 1
ATOM 1838 C C . MET A 1 240 ? -25.237 3.540 15.195 1.00 70.06 240 MET A C 1
ATOM 1840 O O . MET A 1 240 ? -25.034 3.033 14.084 1.00 70.06 240 MET A O 1
ATOM 1844 N N . PRO A 1 241 ? -25.040 2.853 16.340 1.00 69.38 241 PRO A N 1
ATOM 1845 C CA . PRO A 1 241 ? -24.573 1.478 16.333 1.00 69.38 241 PRO A CA 1
ATOM 1846 C C . PRO A 1 241 ? -25.608 0.581 15.652 1.00 69.38 241 PRO A C 1
ATOM 1848 O O . PRO A 1 241 ? -26.815 0.668 15.897 1.00 69.38 241 PRO A O 1
ATOM 1851 N N . VAL A 1 242 ? -25.131 -0.301 14.783 1.00 62.59 242 VAL A N 1
ATOM 1852 C CA . VAL A 1 242 ? -25.948 -1.317 14.129 1.00 62.59 242 VAL A CA 1
ATOM 1853 C C . VAL A 1 242 ? -25.935 -2.563 14.997 1.00 62.59 242 VAL A C 1
ATOM 1855 O O . VAL A 1 242 ? -24.910 -3.230 15.125 1.00 62.59 242 VAL A O 1
ATOM 1858 N N . CYS A 1 243 ? -27.084 -2.881 15.585 1.00 60.44 243 CYS A N 1
ATOM 1859 C CA . CYS A 1 243 ? -27.286 -4.127 16.313 1.00 60.44 243 CYS A CA 1
ATOM 1860 C C . CYS A 1 243 ? -27.603 -5.244 15.316 1.00 60.44 243 CYS A C 1
ATOM 1862 O O . CYS A 1 243 ? -28.627 -5.187 14.632 1.00 60.44 243 CYS A O 1
ATOM 1864 N N . ASN A 1 244 ? -26.751 -6.265 15.248 1.00 51.75 244 ASN A N 1
ATOM 1865 C CA . ASN A 1 244 ? -27.070 -7.499 14.543 1.00 51.75 244 ASN A CA 1
ATOM 1866 C C . ASN A 1 244 ? -27.491 -8.559 15.559 1.00 51.75 244 ASN A C 1
ATOM 1868 O O . ASN A 1 244 ? -26.715 -8.919 16.445 1.00 51.75 244 ASN A O 1
ATOM 1872 N N . ASP A 1 245 ? -28.695 -9.098 15.371 1.00 51.16 245 ASP A N 1
ATOM 1873 C CA . ASP A 1 245 ? -29.051 -10.413 15.892 1.00 51.16 245 ASP A CA 1
ATOM 1874 C C . ASP A 1 245 ? -28.273 -11.438 15.056 1.00 51.16 245 ASP A C 1
ATOM 1876 O O . ASP A 1 245 ? -28.673 -11.784 13.939 1.00 51.16 245 ASP A O 1
ATOM 1880 N N . ILE A 1 246 ? -27.113 -11.886 15.534 1.00 46.75 246 ILE A N 1
ATOM 1881 C CA . ILE A 1 246 ? -26.380 -12.945 14.843 1.00 46.75 246 ILE A CA 1
ATOM 1882 C C . ILE A 1 246 ? -27.073 -14.259 15.205 1.00 46.75 246 ILE A C 1
ATOM 1884 O O . ILE A 1 246 ? -26.914 -14.777 16.306 1.00 46.75 246 ILE A O 1
ATOM 1888 N N . THR A 1 247 ? -27.870 -14.788 14.277 1.00 41.38 247 THR A N 1
ATOM 1889 C CA . THR A 1 247 ? -28.291 -16.192 14.302 1.00 41.38 247 THR A CA 1
ATOM 1890 C C . THR A 1 247 ? -27.151 -17.038 13.751 1.00 41.38 247 THR A C 1
ATOM 1892 O O . THR A 1 247 ? -26.841 -16.950 12.557 1.00 41.38 247 THR A O 1
ATOM 1895 N N . GLU A 1 248 ? -26.519 -17.851 14.589 1.00 38.72 248 GLU A N 1
ATOM 1896 C CA . GLU A 1 248 ? -25.484 -18.771 14.127 1.00 38.72 248 GLU A CA 1
ATOM 1897 C C . GLU A 1 248 ? -26.095 -19.890 13.259 1.00 38.72 248 GLU A C 1
ATOM 1899 O O . GLU A 1 248 ? -27.016 -20.604 13.658 1.00 38.72 248 GLU A O 1
ATOM 1904 N N . TYR A 1 249 ? -25.577 -20.063 12.040 1.00 36.91 249 TYR A N 1
ATOM 1905 C CA . TYR A 1 249 ? -25.897 -21.205 11.179 1.00 36.91 249 TYR A CA 1
ATOM 1906 C C . TYR A 1 249 ? -25.034 -22.403 11.616 1.00 36.91 249 TYR A C 1
ATOM 1908 O O . TYR A 1 249 ? -23.979 -22.651 11.033 1.00 36.91 249 TYR A O 1
ATOM 1916 N N . GLY A 1 250 ? -25.451 -23.150 12.646 1.00 40.22 250 GLY A N 1
ATOM 1917 C CA . GLY A 1 250 ? -24.635 -24.283 13.108 1.00 40.22 250 GLY A CA 1
ATOM 1918 C C . GLY A 1 250 ? -25.178 -25.168 14.228 1.00 40.22 250 GLY A C 1
ATOM 1919 O O . GLY A 1 250 ? -24.902 -26.369 14.205 1.00 40.22 250 GLY A O 1
ATOM 1920 N N . SER A 1 251 ? -25.973 -24.656 15.167 1.00 38.91 251 SER A N 1
ATOM 1921 C CA . SER A 1 251 ? -26.525 -25.474 16.253 1.00 38.91 251 SER A CA 1
ATOM 1922 C C . SER A 1 251 ? -27.895 -26.049 15.868 1.00 38.91 251 SER A C 1
ATOM 1924 O O . SER A 1 251 ? -28.790 -25.363 15.380 1.00 38.91 251 SER A O 1
ATOM 1926 N N . TYR A 1 252 ? -28.067 -27.361 16.049 1.00 41.03 252 TYR A N 1
ATOM 1927 C CA . TYR A 1 252 ? -29.334 -28.062 15.788 1.00 41.03 252 TYR A CA 1
ATOM 1928 C C . TYR A 1 252 ? -30.395 -27.837 16.882 1.00 41.03 252 TYR A C 1
ATOM 1930 O O . TYR A 1 252 ? -31.436 -28.493 16.856 1.00 41.03 252 TYR A O 1
ATOM 1938 N N . GLU A 1 253 ? -30.181 -26.901 17.806 1.00 40.38 253 GLU A N 1
ATOM 1939 C CA . GLU A 1 253 ? -31.137 -26.549 18.853 1.00 40.38 253 GLU A CA 1
ATOM 1940 C C . GLU A 1 253 ? -31.250 -25.015 18.963 1.00 40.38 253 GLU A C 1
ATOM 1942 O O . GLU A 1 253 ? -30.268 -24.315 19.145 1.00 40.38 253 GLU A O 1
ATOM 1947 N N . ALA A 1 254 ? -32.475 -24.541 18.717 1.00 37.34 254 ALA A N 1
ATOM 1948 C CA . ALA A 1 254 ? -33.093 -23.236 18.982 1.00 37.34 254 ALA A CA 1
ATOM 1949 C C . ALA A 1 254 ? -32.235 -21.981 19.311 1.00 37.34 254 ALA A C 1
ATOM 1951 O O . ALA A 1 254 ? -31.677 -21.868 20.389 1.00 37.34 254 ALA A O 1
ATOM 1952 N N . ASP A 1 255 ? -32.362 -20.960 18.445 1.00 40.81 255 ASP A N 1
ATOM 1953 C CA . ASP A 1 255 ? -32.473 -19.513 18.767 1.00 40.81 255 ASP A CA 1
ATOM 1954 C C . ASP A 1 255 ? -31.490 -18.932 19.814 1.00 40.81 255 ASP A C 1
ATOM 1956 O O . ASP A 1 255 ? -31.892 -18.182 20.704 1.00 40.81 255 ASP A O 1
ATOM 1960 N N . ASP A 1 256 ? -30.194 -19.230 19.691 1.00 41.31 256 ASP A N 1
ATOM 1961 C CA . ASP A 1 256 ? -29.139 -18.465 20.367 1.00 41.31 256 ASP A CA 1
ATOM 1962 C C . ASP A 1 256 ? -28.872 -17.167 19.595 1.00 41.31 256 ASP A C 1
ATOM 1964 O O . ASP A 1 256 ? -28.137 -17.132 18.607 1.00 41.31 256 ASP A O 1
ATOM 1968 N N . ARG A 1 257 ? -29.530 -16.082 20.017 1.00 42.00 257 ARG A N 1
ATOM 1969 C CA . ARG A 1 257 ? -29.309 -14.737 19.470 1.00 42.00 257 ARG A CA 1
ATOM 1970 C C . ARG A 1 257 ? -28.100 -14.112 20.150 1.00 42.00 257 ARG A C 1
ATOM 1972 O O . ARG A 1 257 ? -28.179 -13.710 21.309 1.00 42.00 257 ARG A O 1
ATOM 1979 N N . ILE A 1 258 ? -26.997 -13.973 19.425 1.00 41.81 258 ILE A N 1
ATOM 1980 C CA . ILE A 1 258 ? -25.880 -13.138 19.871 1.00 41.81 258 ILE A CA 1
ATOM 1981 C C . ILE A 1 258 ? -26.222 -11.703 19.461 1.00 41.81 258 ILE A C 1
ATOM 1983 O O . ILE A 1 258 ? -26.195 -11.375 18.274 1.00 41.81 258 ILE A O 1
ATOM 1987 N N . LYS A 1 259 ? -26.576 -10.845 20.424 1.00 49.19 259 LYS A N 1
ATOM 1988 C CA . LYS A 1 259 ? -26.723 -9.400 20.186 1.00 49.19 259 LYS A CA 1
ATOM 1989 C C . LYS A 1 259 ? -25.328 -8.766 20.175 1.00 49.19 259 LYS A C 1
ATOM 1991 O O . LYS A 1 259 ? -24.755 -8.510 21.231 1.00 49.19 259 LYS A O 1
ATOM 1996 N N . GLY A 1 260 ? -24.774 -8.528 18.989 1.00 52.22 260 GLY A N 1
ATOM 1997 C CA . GLY A 1 260 ? -23.553 -7.736 18.800 1.00 52.22 260 GLY A CA 1
ATOM 1998 C C . GLY A 1 260 ? -23.874 -6.377 18.181 1.00 52.22 260 GLY A C 1
ATOM 1999 O O . GLY A 1 260 ? -24.835 -6.264 17.422 1.00 52.22 260 GLY A O 1
ATOM 2000 N N . TYR A 1 261 ? -23.069 -5.353 18.469 1.00 60.69 261 TYR A N 1
ATOM 2001 C CA . TYR A 1 261 ? -23.155 -4.061 17.785 1.00 60.69 261 TYR A CA 1
ATOM 2002 C C . TYR A 1 261 ? -21.855 -3.733 17.051 1.00 60.69 261 TYR A C 1
ATOM 2004 O O . TYR A 1 261 ? -20.776 -4.187 17.437 1.00 60.69 261 TYR A O 1
ATOM 2012 N N . TYR A 1 262 ? -21.969 -2.952 15.984 1.00 65.12 262 TYR A N 1
ATOM 2013 C CA . TYR A 1 262 ? -20.841 -2.366 15.269 1.00 65.12 262 TYR A CA 1
ATOM 2014 C C . TYR A 1 262 ? -21.213 -0.977 14.746 1.00 65.12 262 TYR A C 1
ATOM 2016 O O . TYR A 1 262 ? -22.385 -0.686 14.511 1.00 65.12 262 TYR A O 1
ATOM 2024 N N . PHE A 1 263 ? -20.219 -0.132 14.515 1.00 76.00 263 PHE A N 1
ATOM 2025 C CA . PHE A 1 263 ? -20.364 1.156 13.852 1.00 76.00 263 PHE A CA 1
ATOM 2026 C C . PHE A 1 263 ? -20.018 1.036 12.374 1.00 76.00 263 PHE A C 1
ATOM 2028 O O . PHE A 1 263 ? -19.178 0.225 11.969 1.00 76.00 263 PHE A O 1
ATOM 2035 N N . SER A 1 264 ? -20.705 1.828 11.550 1.00 77.00 264 SER A N 1
ATOM 2036 C CA . SER A 1 264 ? -20.470 1.815 10.112 1.00 77.00 264 SER A CA 1
ATOM 2037 C C . SER A 1 264 ? -19.477 2.895 9.700 1.00 77.00 264 SER A C 1
ATOM 2039 O O . SER A 1 264 ? -19.869 4.049 9.587 1.00 77.00 264 SER A O 1
ATOM 2041 N N . MET A 1 265 ? -18.240 2.507 9.402 1.00 87.50 265 MET A N 1
ATOM 2042 C CA . MET A 1 265 ? -17.200 3.389 8.867 1.00 87.50 265 MET A CA 1
ATOM 2043 C C . MET A 1 265 ? -17.423 3.736 7.388 1.00 87.50 265 MET A C 1
ATOM 2045 O O . MET A 1 265 ? -17.786 2.849 6.605 1.00 87.50 265 MET A O 1
ATOM 2049 N N . LYS A 1 266 ? -17.196 5.003 7.028 1.00 89.12 266 LYS A N 1
ATOM 2050 C CA . LYS A 1 266 ? -17.132 5.553 5.660 1.00 89.12 266 LYS A CA 1
ATOM 2051 C C . LYS A 1 266 ? -15.710 5.980 5.275 1.00 89.12 266 LYS A C 1
ATOM 2053 O O . LYS A 1 266 ? -15.362 5.854 4.109 1.00 89.12 266 LYS A O 1
ATOM 2058 N N . SER A 1 267 ? -14.941 6.431 6.255 1.00 92.75 267 SER A N 1
ATOM 2059 C CA . SER A 1 267 ? -13.510 6.750 6.232 1.00 92.75 267 SER A CA 1
ATOM 2060 C C . SER A 1 267 ? -12.974 6.579 7.660 1.00 92.75 267 SER A C 1
ATOM 2062 O O . SER A 1 267 ? -13.753 6.339 8.586 1.00 92.75 267 SER A O 1
ATOM 2064 N N . ASN A 1 268 ? -11.662 6.541 7.829 1.00 92.56 268 ASN A N 1
ATOM 2065 C CA . ASN A 1 268 ? -10.995 6.262 9.086 1.00 92.56 268 ASN A CA 1
ATOM 2066 C C . ASN A 1 268 ? -10.613 7.583 9.771 1.00 92.56 268 ASN A C 1
ATOM 2068 O O . ASN A 1 268 ? -9.618 8.162 9.354 1.00 92.56 268 ASN A O 1
ATOM 2072 N N . PRO A 1 269 ? -11.245 7.943 10.904 1.00 95.00 269 PRO A N 1
ATOM 2073 C CA . PRO A 1 269 ? -11.000 9.224 11.585 1.00 95.00 269 PRO A CA 1
ATOM 2074 C C . PRO A 1 269 ? -9.587 9.423 12.132 1.00 95.00 269 PRO A C 1
ATOM 2076 O O . PRO A 1 269 ? -9.188 10.496 12.573 1.00 95.00 269 PRO A O 1
ATOM 2079 N N . CYS A 1 270 ? -8.781 8.364 12.124 1.00 94.19 270 CYS A N 1
ATOM 2080 C CA . CYS A 1 270 ? -7.386 8.418 12.530 1.00 94.19 270 CYS A CA 1
ATOM 2081 C C . CYS A 1 270 ? -6.421 8.538 11.333 1.00 94.19 270 CYS A C 1
ATOM 2083 O O . CYS A 1 270 ? -5.205 8.392 11.529 1.00 94.19 270 CYS A O 1
ATOM 2085 N N . LYS A 1 271 ? -6.917 8.690 10.099 1.00 94.94 271 LYS A N 1
ATOM 2086 C CA . LYS A 1 271 ? -6.138 8.663 8.857 1.00 94.94 271 LYS A CA 1
ATOM 2087 C C . LYS A 1 271 ? -6.769 9.503 7.731 1.00 94.94 271 LYS A C 1
ATOM 2089 O O . LYS A 1 271 ? -7.661 9.034 7.043 1.00 94.94 271 LYS A O 1
ATOM 2094 N N . LYS A 1 272 ? -6.072 10.587 7.375 1.00 95.19 272 LYS A N 1
ATOM 2095 C CA . LYS A 1 272 ? -6.446 11.498 6.274 1.00 95.19 272 LYS A CA 1
ATOM 2096 C C . LYS A 1 272 ? -6.687 10.866 4.899 1.00 95.19 272 LYS A C 1
ATOM 2098 O O . LYS A 1 272 ? -7.296 11.492 4.043 1.00 95.19 272 LYS A O 1
ATOM 2103 N N . ASP A 1 273 ? -6.043 9.734 4.642 1.00 93.25 273 ASP A N 1
ATOM 2104 C CA . ASP A 1 273 ? -6.151 8.938 3.417 1.00 93.25 273 ASP A CA 1
ATOM 2105 C C . ASP A 1 273 ? -6.353 7.498 3.896 1.00 93.25 273 ASP A C 1
ATOM 2107 O O . ASP A 1 273 ? -5.425 6.829 4.379 1.00 93.25 273 ASP A O 1
ATOM 2111 N N . THR A 1 274 ? -7.611 7.071 3.908 1.00 92.75 274 THR A N 1
ATOM 2112 C CA . THR A 1 274 ? -8.042 5.829 4.542 1.00 92.75 274 THR A CA 1
ATOM 2113 C C . THR A 1 274 ? -7.467 4.606 3.845 1.00 92.75 274 THR A C 1
ATOM 2115 O O . THR A 1 274 ? -7.068 3.641 4.520 1.00 92.75 274 THR A O 1
ATOM 2118 N N . ASP A 1 275 ? -7.424 4.625 2.514 1.00 89.00 275 ASP A N 1
ATOM 2119 C CA . ASP A 1 275 ? -6.997 3.502 1.683 1.00 89.00 275 ASP A CA 1
ATOM 2120 C C . ASP A 1 275 ? -5.562 3.621 1.132 1.00 89.00 275 ASP A C 1
ATOM 2122 O O . ASP A 1 275 ? -5.063 2.682 0.492 1.00 89.00 275 ASP A O 1
ATOM 2126 N N . ASP A 1 276 ? -4.865 4.700 1.496 1.00 90.81 276 ASP A N 1
ATOM 2127 C CA . ASP A 1 276 ? -3.476 5.013 1.169 1.00 90.81 276 ASP A CA 1
ATOM 2128 C C . ASP A 1 276 ? -3.235 5.099 -0.362 1.00 90.81 276 ASP A C 1
ATOM 2130 O O . ASP A 1 276 ? -2.160 4.734 -0.890 1.00 90.81 276 ASP A O 1
ATOM 2134 N N . ASP A 1 277 ? -4.239 5.541 -1.125 1.00 88.62 277 ASP A N 1
ATOM 2135 C CA . ASP A 1 277 ? -4.157 5.638 -2.577 1.00 88.62 277 ASP A CA 1
ATOM 2136 C C . ASP A 1 277 ? -3.544 6.952 -3.091 1.00 88.62 277 ASP A C 1
ATOM 2138 O O . ASP A 1 277 ? -2.950 6.953 -4.185 1.00 88.62 277 ASP A O 1
ATOM 2142 N N . GLY A 1 278 ? -3.480 7.975 -2.236 1.00 88.50 278 GLY A N 1
ATOM 2143 C CA . GLY A 1 278 ? -2.892 9.289 -2.477 1.00 88.50 278 GLY A CA 1
ATOM 2144 C C . GLY A 1 278 ? -3.906 10.422 -2.658 1.00 88.50 278 GLY A C 1
ATOM 2145 O O . GLY A 1 278 ? -3.484 11.542 -2.986 1.00 88.50 278 GLY A O 1
ATOM 2146 N N . TYR A 1 279 ? -5.197 10.144 -2.472 1.00 90.25 279 TYR A N 1
ATOM 2147 C CA . TYR A 1 279 ? -6.260 11.126 -2.298 1.00 90.25 279 TYR A CA 1
ATOM 2148 C C . TYR A 1 279 ? -6.670 11.205 -0.821 1.00 90.25 279 TYR A C 1
ATOM 2150 O O . TYR A 1 279 ? -6.800 10.192 -0.157 1.00 90.25 279 TYR A O 1
ATOM 2158 N N . GLU A 1 280 ? -6.836 12.420 -0.290 1.00 93.19 280 GLU A N 1
ATOM 2159 C CA . GLU A 1 280 ? -7.384 12.581 1.065 1.00 93.19 280 GLU A CA 1
ATOM 2160 C C . GLU A 1 280 ? -8.900 12.324 1.049 1.00 93.19 280 GLU A C 1
ATOM 2162 O O . GLU A 1 280 ? -9.583 12.718 0.092 1.00 93.19 280 GLU A O 1
ATOM 2167 N N . ASP A 1 281 ? -9.436 11.745 2.120 1.00 93.75 281 ASP A N 1
ATOM 2168 C CA . ASP A 1 281 ? -10.816 11.253 2.205 1.00 93.75 281 ASP A CA 1
ATOM 2169 C C . ASP A 1 281 ? -11.839 12.359 1.913 1.00 93.75 281 ASP A C 1
ATOM 2171 O O . ASP A 1 281 ? -12.820 12.174 1.178 1.00 93.75 281 ASP A O 1
ATOM 2175 N N . LYS A 1 282 ? -11.573 13.574 2.404 1.00 94.25 282 LYS A N 1
ATOM 2176 C CA . LYS A 1 282 ? -12.361 14.767 2.073 1.00 94.25 282 LYS A CA 1
ATOM 2177 C C . LYS A 1 282 ? -12.403 15.087 0.587 1.00 94.25 282 LYS A C 1
ATOM 2179 O O . LYS A 1 282 ? -13.459 15.450 0.065 1.00 94.25 282 LYS A O 1
ATOM 2184 N N . VAL A 1 283 ? -11.267 14.999 -0.097 1.00 92.19 283 VAL A N 1
ATOM 2185 C CA . VAL A 1 283 ? -11.162 15.313 -1.528 1.00 92.19 283 VAL A CA 1
ATOM 2186 C C . VAL A 1 283 ? -11.943 14.278 -2.334 1.00 92.19 283 VAL A C 1
ATOM 2188 O O . VAL A 1 283 ? -12.708 14.632 -3.235 1.00 92.19 283 VAL A O 1
ATOM 2191 N N . GLU A 1 284 ? -11.806 13.006 -1.979 1.00 91.31 284 GLU A N 1
ATOM 2192 C CA . GLU A 1 284 ? -12.580 11.916 -2.565 1.00 91.31 284 GLU A CA 1
ATOM 2193 C C . GLU A 1 284 ? -14.084 12.120 -2.415 1.00 91.31 284 GLU A C 1
ATOM 2195 O O . GLU A 1 284 ? -14.830 12.074 -3.399 1.00 91.31 284 GLU A O 1
ATOM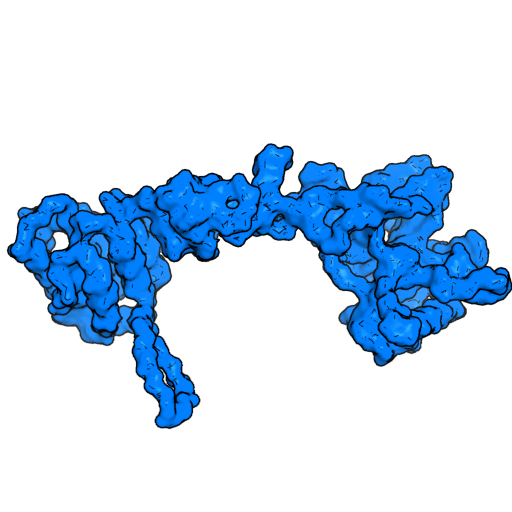 2200 N N . ARG A 1 285 ? -14.534 12.418 -1.196 1.00 90.69 285 ARG A N 1
ATOM 2201 C CA . ARG A 1 285 ? -15.945 12.622 -0.874 1.00 90.69 285 ARG A CA 1
ATOM 2202 C C . ARG A 1 285 ? -16.531 13.858 -1.558 1.00 90.69 285 ARG A C 1
ATOM 2204 O O . ARG A 1 285 ? -17.586 13.763 -2.189 1.00 90.69 285 ARG A O 1
ATOM 2211 N N . ASP A 1 286 ? -15.870 15.008 -1.425 1.00 91.50 286 ASP A N 1
ATOM 2212 C CA . ASP A 1 286 ? -16.448 16.313 -1.765 1.00 91.50 286 ASP A CA 1
ATOM 2213 C C . ASP A 1 286 ? -16.192 16.719 -3.224 1.00 91.50 286 ASP A C 1
ATOM 2215 O O . ASP A 1 286 ? -17.048 17.362 -3.843 1.00 91.50 286 ASP A O 1
ATOM 2219 N N . GLU A 1 287 ? -15.036 16.360 -3.794 1.00 92.25 287 GLU A N 1
ATOM 2220 C CA . GLU A 1 287 ? -14.661 16.756 -5.158 1.00 92.25 287 GLU A CA 1
ATOM 2221 C C . GLU A 1 287 ? -14.942 15.662 -6.189 1.00 92.25 287 GLU A C 1
ATOM 2223 O O . GLU A 1 287 ? -15.488 15.952 -7.261 1.00 92.25 287 GLU A O 1
ATOM 2228 N N . TYR A 1 288 ? -14.582 14.413 -5.884 1.00 89.12 288 TYR A N 1
ATOM 2229 C CA . TYR A 1 288 ? -14.634 13.315 -6.855 1.00 89.12 288 TYR A CA 1
ATOM 2230 C C . TYR A 1 288 ? -15.839 12.393 -6.695 1.00 89.12 288 TYR A C 1
ATOM 2232 O O . TYR A 1 288 ? -16.190 11.682 -7.643 1.00 89.12 288 TYR A O 1
ATOM 2240 N N . ASN A 1 289 ? -16.526 12.458 -5.553 1.00 88.69 289 ASN A N 1
ATOM 2241 C CA . ASN A 1 289 ? -17.616 11.558 -5.195 1.00 88.69 289 ASN A CA 1
ATOM 2242 C C . ASN A 1 289 ? -17.187 10.078 -5.351 1.00 88.69 289 ASN A C 1
ATOM 2244 O O . ASN A 1 289 ? -17.948 9.250 -5.873 1.00 88.69 289 ASN A O 1
ATOM 2248 N N . SER A 1 290 ? -15.950 9.776 -4.944 1.00 88.06 290 SER A N 1
ATOM 2249 C CA . SER A 1 290 ? -15.406 8.426 -4.779 1.00 88.06 290 SER A CA 1
ATOM 2250 C C . SER A 1 290 ? -15.580 7.945 -3.336 1.00 88.06 290 SER A C 1
ATOM 2252 O O . SER A 1 290 ? -16.212 8.610 -2.513 1.00 88.06 290 SER A O 1
ATOM 2254 N N . SER A 1 291 ? -15.144 6.718 -3.060 1.00 88.12 291 SER A N 1
ATOM 2255 C CA . SER A 1 291 ? -15.299 6.081 -1.755 1.00 88.12 291 SER A CA 1
ATOM 2256 C C . SER A 1 291 ? -13.934 5.962 -1.080 1.00 88.12 291 SER A C 1
ATOM 2258 O O . SER A 1 291 ? -13.196 5.078 -1.509 1.00 88.12 291 SER A O 1
ATOM 2260 N N . PRO A 1 292 ? -13.702 6.643 0.059 1.00 91.88 292 PRO A N 1
ATOM 2261 C CA . PRO A 1 292 ? -12.427 6.582 0.789 1.00 91.88 292 PRO A CA 1
ATOM 2262 C C . PRO A 1 292 ? -11.992 5.195 1.282 1.00 91.88 292 PRO A C 1
ATOM 2264 O O . PRO A 1 292 ? -10.865 4.958 1.697 1.00 91.88 292 PRO A O 1
ATOM 2267 N N . LEU A 1 293 ? -12.912 4.227 1.289 1.00 86.94 293 LEU A N 1
ATOM 2268 C CA . LEU A 1 293 ? -12.611 2.851 1.690 1.00 86.94 293 LEU A CA 1
ATOM 2269 C C . LEU A 1 293 ? -11.904 2.019 0.608 1.00 86.94 293 LEU A C 1
ATOM 2271 O O . LEU A 1 293 ? -11.510 0.881 0.898 1.00 86.94 293 LEU A O 1
ATOM 2275 N N . TYR A 1 294 ? -11.857 2.478 -0.646 1.00 86.06 294 TYR A N 1
ATOM 2276 C CA . TYR A 1 294 ? -11.482 1.640 -1.783 1.00 86.06 294 TYR A CA 1
ATOM 2277 C C . TYR A 1 294 ? -10.624 2.363 -2.814 1.00 86.06 294 TYR A C 1
ATOM 2279 O O . TYR A 1 294 ? -11.149 3.080 -3.659 1.00 86.06 294 TYR A O 1
ATOM 2287 N N . SER A 1 295 ? -9.357 1.949 -2.861 1.00 89.56 295 SER A N 1
ATOM 2288 C CA . SER A 1 295 ? -8.367 2.568 -3.734 1.00 89.56 295 SER A CA 1
ATOM 2289 C C . SER A 1 295 ? -8.831 2.690 -5.189 1.00 89.56 295 SER A C 1
ATOM 2291 O O . SER A 1 295 ? -9.101 1.693 -5.885 1.00 89.56 295 SER A O 1
ATOM 2293 N N . ASP A 1 296 ? -8.844 3.928 -5.669 1.00 89.38 296 ASP A N 1
ATOM 2294 C CA . ASP A 1 296 ? -9.078 4.312 -7.054 1.00 89.38 296 ASP A CA 1
ATOM 2295 C C . ASP A 1 296 ? -7.786 4.336 -7.878 1.00 89.38 296 ASP A C 1
ATOM 2297 O O . ASP A 1 296 ? -7.821 4.336 -9.118 1.00 89.38 296 ASP A O 1
ATOM 2301 N N . VAL A 1 297 ? -6.639 4.273 -7.203 1.00 91.25 297 VAL A N 1
ATOM 2302 C CA . VAL A 1 297 ? -5.308 4.285 -7.810 1.00 91.25 297 VAL A CA 1
ATOM 2303 C C . VAL A 1 297 ? -4.667 2.890 -7.823 1.00 91.25 297 VAL A C 1
ATOM 2305 O O . VAL A 1 297 ? -4.105 2.402 -6.843 1.00 91.25 297 VAL A O 1
ATOM 2308 N N . ILE A 1 298 ? -4.627 2.249 -8.995 1.00 92.25 298 ILE A N 1
ATOM 2309 C CA . ILE A 1 298 ? -3.965 0.946 -9.174 1.00 92.25 298 ILE A CA 1
ATOM 2310 C C . ILE A 1 298 ? -2.484 1.142 -9.497 1.00 92.25 298 ILE A C 1
ATOM 2312 O O . ILE A 1 298 ? -2.121 1.710 -10.528 1.00 92.25 298 ILE A O 1
ATOM 2316 N N . LYS A 1 299 ? -1.608 0.604 -8.648 1.00 92.50 299 LYS A N 1
ATOM 2317 C CA . LYS A 1 299 ? -0.149 0.766 -8.733 1.00 92.50 299 LYS A CA 1
ATOM 2318 C C . LYS A 1 299 ? 0.532 -0.547 -9.160 1.00 92.50 299 LYS A C 1
ATOM 2320 O O . LYS A 1 299 ? 0.467 -1.544 -8.451 1.00 92.50 299 LYS A O 1
ATOM 2325 N N . HIS A 1 300 ? 1.273 -0.531 -10.272 1.00 95.00 300 HIS A N 1
ATOM 2326 C CA . HIS A 1 300 ? 2.092 -1.649 -10.770 1.00 95.00 300 HIS A CA 1
ATOM 2327 C C . HIS A 1 300 ? 3.576 -1.285 -10.715 1.00 95.00 300 HIS A C 1
ATOM 2329 O O . HIS A 1 300 ? 4.057 -0.463 -11.499 1.00 95.00 300 HIS A O 1
ATOM 2335 N N . ARG A 1 301 ? 4.317 -1.853 -9.754 1.00 94.06 301 ARG A N 1
ATOM 2336 C CA . ARG A 1 301 ? 5.723 -1.488 -9.461 1.00 94.06 301 ARG A CA 1
ATOM 2337 C C . ARG A 1 301 ? 5.940 0.030 -9.243 1.00 94.06 301 ARG A C 1
ATOM 2339 O O . ARG A 1 301 ? 7.060 0.533 -9.315 1.00 94.06 301 ARG A O 1
ATOM 2346 N N . TRP A 1 302 ? 4.872 0.776 -8.953 1.00 88.62 302 TRP A N 1
ATOM 2347 C CA . TRP A 1 302 ? 4.923 2.218 -8.712 1.00 88.62 302 TRP A CA 1
ATOM 2348 C C . TRP A 1 302 ? 5.734 2.529 -7.453 1.00 88.62 302 TRP A C 1
ATOM 2350 O O . TRP A 1 302 ? 5.642 1.805 -6.461 1.00 88.62 302 TRP A O 1
ATOM 2360 N N . GLY A 1 303 ? 6.568 3.571 -7.502 1.00 81.94 303 GLY A N 1
ATOM 2361 C CA . GLY A 1 303 ? 7.383 3.998 -6.359 1.00 81.94 303 GLY A CA 1
ATOM 2362 C C . GLY A 1 303 ? 8.476 3.012 -5.915 1.00 81.94 303 GLY A C 1
ATOM 2363 O O . GLY A 1 303 ? 9.190 3.296 -4.960 1.00 81.94 303 GLY A O 1
ATOM 2364 N N . LYS A 1 304 ? 8.650 1.863 -6.586 1.00 87.56 304 LYS A N 1
ATOM 2365 C CA . LYS A 1 304 ? 9.701 0.895 -6.243 1.00 87.56 304 LYS A CA 1
ATOM 2366 C C . LYS A 1 304 ? 11.079 1.379 -6.689 1.00 87.56 304 LYS A C 1
ATOM 2368 O O . LYS A 1 304 ? 11.229 2.001 -7.743 1.00 87.56 304 LYS A O 1
ATOM 2373 N N . ASP A 1 305 ? 12.096 0.997 -5.918 1.00 90.44 305 ASP A N 1
ATOM 2374 C CA . ASP A 1 305 ? 13.484 1.296 -6.250 1.00 90.44 305 ASP A CA 1
ATOM 2375 C C . ASP A 1 305 ? 13.899 0.688 -7.594 1.00 90.44 305 ASP A C 1
ATOM 2377 O O . ASP A 1 305 ? 13.537 -0.440 -7.970 1.00 90.44 305 ASP A O 1
ATOM 2381 N N . TYR A 1 306 ? 14.739 1.440 -8.288 1.00 95.94 306 TYR A N 1
ATOM 2382 C CA . TYR A 1 306 ? 15.387 1.075 -9.536 1.00 95.94 306 TYR A CA 1
ATOM 2383 C C . TYR A 1 306 ? 16.892 1.345 -9.422 1.00 95.94 306 TYR A C 1
ATOM 2385 O O . TYR A 1 306 ? 17.353 1.847 -8.396 1.00 95.94 306 TYR A O 1
ATOM 2393 N N . ILE A 1 307 ? 17.674 0.968 -10.435 1.00 97.44 307 ILE A N 1
ATOM 2394 C CA . ILE A 1 307 ? 19.115 1.219 -10.402 1.00 97.44 307 ILE A CA 1
ATOM 2395 C C . ILE A 1 307 ? 19.418 2.723 -10.363 1.00 97.44 307 ILE A C 1
ATOM 2397 O O . ILE A 1 307 ? 18.798 3.526 -11.062 1.00 97.44 307 ILE A O 1
ATOM 2401 N N . ASN A 1 308 ? 20.408 3.080 -9.556 1.00 97.50 308 ASN A N 1
ATOM 2402 C CA . ASN A 1 308 ? 20.888 4.434 -9.355 1.00 97.50 308 ASN A CA 1
ATOM 2403 C C . ASN A 1 308 ? 22.375 4.494 -9.701 1.00 97.50 308 ASN A C 1
ATOM 2405 O O . ASN A 1 308 ? 23.165 3.705 -9.183 1.00 97.50 308 ASN A O 1
ATOM 2409 N N . ILE A 1 309 ? 22.761 5.432 -10.563 1.00 98.06 309 ILE A N 1
ATOM 2410 C CA . ILE A 1 309 ? 24.158 5.610 -10.964 1.00 98.06 309 ILE A CA 1
ATOM 2411 C C . ILE A 1 309 ? 24.757 6.751 -10.147 1.00 98.06 309 ILE A C 1
ATOM 2413 O O . ILE A 1 309 ? 24.255 7.872 -10.183 1.00 98.06 309 ILE A O 1
ATOM 2417 N N . LEU A 1 310 ? 25.812 6.458 -9.393 1.00 97.06 310 LEU A N 1
ATOM 2418 C CA . LEU A 1 310 ? 26.481 7.384 -8.490 1.00 97.06 310 LEU A CA 1
ATOM 2419 C C . LEU A 1 310 ? 27.720 7.975 -9.159 1.00 97.06 310 LEU A C 1
ATOM 2421 O O . LEU A 1 310 ? 28.653 7.265 -9.524 1.00 97.06 310 LEU A O 1
ATOM 2425 N N . GLU A 1 311 ? 27.748 9.293 -9.288 1.00 96.25 311 GLU A N 1
ATOM 2426 C CA . GLU A 1 311 ? 28.912 10.050 -9.726 1.00 96.25 311 GLU A CA 1
ATOM 2427 C C . GLU A 1 311 ? 29.544 10.770 -8.537 1.00 96.25 311 GLU A C 1
ATOM 2429 O O . GLU A 1 311 ? 28.899 11.600 -7.893 1.00 96.25 311 GLU A O 1
ATOM 2434 N N . LYS A 1 312 ? 30.819 10.470 -8.275 1.00 92.88 312 LYS A N 1
ATOM 2435 C CA . LYS A 1 312 ? 31.621 11.118 -7.234 1.00 92.88 312 LYS A CA 1
ATOM 2436 C C . LYS A 1 312 ? 32.592 12.106 -7.860 1.00 92.88 312 LYS A C 1
ATOM 2438 O O . LYS A 1 312 ? 33.501 11.713 -8.586 1.00 92.88 312 LYS A O 1
ATOM 2443 N N . ASN A 1 313 ? 32.427 13.383 -7.539 1.00 88.31 313 ASN A N 1
ATOM 2444 C CA . ASN A 1 313 ? 33.313 14.462 -7.960 1.00 88.31 313 ASN A CA 1
ATOM 2445 C C . ASN A 1 313 ? 33.927 15.115 -6.716 1.00 88.31 313 ASN A C 1
ATOM 2447 O O . ASN A 1 313 ? 33.398 16.094 -6.181 1.00 88.31 313 ASN A O 1
ATOM 2451 N N . GLY A 1 314 ? 35.038 14.546 -6.236 1.00 84.31 314 GLY A N 1
ATOM 2452 C CA . GLY A 1 314 ? 35.644 14.944 -4.963 1.00 84.31 314 GLY A CA 1
ATOM 2453 C C . GLY A 1 314 ? 34.687 14.675 -3.801 1.00 84.31 314 GLY A C 1
ATOM 2454 O O . GLY A 1 314 ? 34.285 13.533 -3.603 1.00 84.31 314 GLY A O 1
ATOM 2455 N N . ASP A 1 315 ? 34.295 15.733 -3.087 1.00 85.19 315 ASP A N 1
ATOM 2456 C CA . ASP A 1 315 ? 33.357 15.663 -1.955 1.00 85.19 315 ASP A CA 1
ATOM 2457 C C . ASP A 1 315 ? 31.875 15.747 -2.377 1.00 85.19 315 ASP A C 1
ATOM 2459 O O . ASP A 1 315 ? 30.988 15.724 -1.525 1.00 85.19 315 ASP A O 1
ATOM 2463 N N . THR A 1 316 ? 31.582 15.889 -3.676 1.00 90.25 316 THR A N 1
ATOM 2464 C CA . THR A 1 316 ? 30.201 15.973 -4.180 1.00 90.25 316 THR A CA 1
ATOM 2465 C C . THR A 1 316 ? 29.741 14.650 -4.776 1.00 90.25 316 THR A C 1
ATOM 2467 O O . THR A 1 316 ? 30.449 14.039 -5.578 1.00 90.25 316 THR A O 1
ATOM 2470 N N . GLU A 1 317 ? 28.531 14.234 -4.408 1.00 93.56 317 GLU A N 1
ATOM 2471 C CA . GLU A 1 317 ? 27.869 13.045 -4.936 1.00 93.56 317 GLU A CA 1
ATOM 2472 C C . GLU A 1 317 ? 26.631 13.453 -5.736 1.00 93.56 317 GLU A C 1
ATOM 2474 O O . GLU A 1 317 ? 25.835 14.286 -5.298 1.00 93.56 317 GLU A O 1
ATOM 2479 N N . LYS A 1 318 ? 26.468 12.868 -6.923 1.00 95.44 318 LYS A N 1
ATOM 2480 C CA . LYS A 1 318 ? 25.275 13.030 -7.755 1.00 95.44 318 LYS A CA 1
ATOM 2481 C C . LYS A 1 318 ? 24.712 11.664 -8.114 1.00 95.44 318 LYS A C 1
ATOM 2483 O O . LYS A 1 318 ? 25.444 10.802 -8.593 1.00 95.44 318 LYS A O 1
ATOM 2488 N N . ILE A 1 319 ? 23.409 11.493 -7.912 1.00 95.06 319 ILE A N 1
ATOM 2489 C CA . ILE A 1 319 ? 22.693 10.255 -8.217 1.00 95.06 319 ILE A CA 1
ATOM 2490 C C . ILE A 1 319 ? 21.833 10.464 -9.462 1.00 95.06 319 ILE A C 1
ATOM 2492 O O . ILE A 1 319 ? 21.093 11.442 -9.561 1.00 95.06 319 ILE A O 1
ATOM 2496 N N . TYR A 1 320 ? 21.942 9.537 -10.406 1.00 96.88 320 TYR A N 1
ATOM 2497 C CA . TYR A 1 320 ? 21.115 9.461 -11.604 1.00 96.88 320 TYR A CA 1
ATOM 2498 C C . TYR A 1 320 ? 20.148 8.283 -11.491 1.00 96.88 320 TYR A C 1
ATOM 2500 O O . TYR A 1 320 ? 20.539 7.208 -11.037 1.00 96.88 320 TYR A O 1
ATOM 2508 N N . PHE A 1 321 ? 18.909 8.466 -11.942 1.00 95.50 321 PHE A N 1
ATOM 2509 C CA . PHE A 1 321 ? 17.894 7.415 -11.986 1.00 95.50 321 PHE A CA 1
ATOM 2510 C C . PHE A 1 321 ? 18.023 6.622 -13.293 1.00 95.50 321 PHE A C 1
ATOM 2512 O O . PHE A 1 321 ? 17.506 7.034 -14.336 1.00 95.50 321 PHE A O 1
ATOM 2519 N N . GLY A 1 322 ? 18.728 5.491 -13.235 1.00 97.12 322 GLY A N 1
ATOM 2520 C CA . GLY A 1 322 ? 19.131 4.694 -14.396 1.00 97.12 322 GLY A CA 1
ATOM 2521 C C . GLY A 1 322 ? 20.266 5.296 -15.224 1.00 97.12 322 GLY A C 1
ATOM 2522 O O . GLY A 1 322 ? 20.893 6.294 -14.854 1.00 97.12 322 GLY A O 1
ATOM 2523 N N . GLY A 1 323 ? 20.560 4.646 -16.347 1.00 96.81 323 GLY A N 1
ATOM 2524 C CA . GLY A 1 323 ? 21.652 5.026 -17.228 1.00 96.81 323 GLY A CA 1
ATOM 2525 C C . GLY A 1 323 ? 21.376 6.275 -18.067 1.00 96.81 323 GLY A C 1
ATOM 2526 O O . GLY A 1 323 ? 20.236 6.658 -18.342 1.00 96.81 323 GLY A O 1
ATOM 2527 N N . ASN A 1 324 ? 22.454 6.898 -18.545 1.00 97.38 324 ASN A N 1
ATOM 2528 C CA . ASN A 1 324 ? 22.392 7.979 -19.522 1.00 97.38 324 ASN A CA 1
ATOM 2529 C C . ASN A 1 324 ? 23.455 7.771 -20.609 1.00 97.38 324 ASN A C 1
ATOM 2531 O O . ASN A 1 324 ? 24.632 7.583 -20.309 1.00 97.38 324 ASN A O 1
ATOM 2535 N N . GLN A 1 325 ? 23.048 7.834 -21.878 1.00 96.31 325 GLN A N 1
ATOM 2536 C CA . GLN A 1 325 ? 23.980 7.789 -23.007 1.00 96.31 325 GLN A CA 1
ATOM 2537 C C . GLN A 1 325 ? 24.934 8.996 -23.028 1.00 96.31 325 GLN A C 1
ATOM 2539 O O . GLN A 1 325 ? 26.057 8.875 -23.504 1.00 96.31 325 GLN A O 1
ATOM 2544 N N . ASP A 1 326 ? 24.548 10.127 -22.435 1.00 96.88 326 ASP A N 1
ATOM 2545 C CA . ASP A 1 326 ? 25.394 11.324 -22.366 1.00 96.88 326 ASP A CA 1
ATOM 2546 C C . ASP A 1 326 ? 26.578 11.172 -21.396 1.00 96.88 326 ASP A C 1
ATOM 2548 O O . ASP A 1 326 ? 27.390 12.083 -21.249 1.00 96.88 326 ASP A O 1
ATOM 2552 N N . PHE A 1 327 ? 26.704 10.026 -20.718 1.00 97.19 327 PHE A N 1
ATOM 2553 C CA . PHE A 1 327 ? 27.894 9.711 -19.931 1.00 97.19 327 PHE A CA 1
ATOM 2554 C C . PHE A 1 327 ? 29.139 9.485 -20.797 1.00 97.19 327 PHE A C 1
ATOM 2556 O O . PHE A 1 327 ? 30.244 9.672 -20.297 1.00 97.19 327 PHE A O 1
ATOM 2563 N N . PHE A 1 328 ? 28.970 9.096 -22.061 1.00 97.50 328 PHE A N 1
ATOM 2564 C CA . PHE A 1 328 ? 30.062 8.748 -22.975 1.00 97.50 328 PHE A CA 1
ATOM 2565 C C . PHE A 1 328 ? 30.523 9.962 -23.787 1.00 97.50 328 PHE A C 1
ATOM 2567 O O . PHE A 1 328 ? 29.710 10.828 -24.112 1.00 97.50 328 PHE A O 1
ATOM 2574 N N . ASP A 1 329 ? 31.813 10.024 -24.134 1.00 95.31 329 ASP A N 1
ATOM 2575 C CA . ASP A 1 329 ? 32.389 11.163 -24.862 1.00 95.31 329 ASP A CA 1
ATOM 2576 C C . ASP A 1 329 ? 31.807 11.318 -26.278 1.00 95.31 329 ASP A C 1
ATOM 2578 O O . ASP A 1 329 ? 31.751 10.370 -27.066 1.00 95.31 329 ASP A O 1
ATOM 2582 N N . ASP A 1 330 ? 31.423 12.548 -26.630 1.00 94.81 330 ASP A N 1
ATOM 2583 C CA . ASP A 1 330 ? 30.901 12.914 -27.949 1.00 94.81 330 ASP A CA 1
ATOM 2584 C C . ASP A 1 330 ? 31.878 13.763 -28.783 1.00 94.81 330 ASP A C 1
ATOM 2586 O O . ASP A 1 330 ? 31.544 14.181 -29.900 1.00 94.81 330 ASP A O 1
ATOM 2590 N N . SER A 1 331 ? 33.100 13.973 -28.283 1.00 94.25 331 SER A N 1
ATOM 2591 C CA . SER A 1 331 ? 34.108 14.823 -28.920 1.00 94.25 331 SER A CA 1
ATOM 2592 C C . SER A 1 331 ? 34.641 14.230 -30.227 1.00 94.25 331 SER A C 1
ATOM 2594 O O . SER A 1 331 ? 34.938 14.962 -31.177 1.00 94.25 331 SER A O 1
ATOM 2596 N N . TYR A 1 332 ? 34.761 12.900 -30.309 1.00 91.81 332 TYR A N 1
ATOM 2597 C CA . TYR A 1 332 ? 35.405 12.221 -31.436 1.00 91.81 332 TYR A CA 1
ATOM 2598 C C . TYR A 1 332 ? 34.446 11.328 -32.216 1.00 91.81 332 TYR A C 1
ATOM 2600 O O . TYR A 1 332 ? 34.219 10.171 -31.890 1.00 91.81 332 TYR A O 1
ATOM 2608 N N . VAL A 1 333 ? 33.984 11.837 -33.360 1.00 88.69 333 VAL A N 1
ATOM 2609 C CA . VAL A 1 333 ? 32.951 11.212 -34.204 1.00 88.69 333 VAL A CA 1
ATOM 2610 C C . VAL A 1 333 ? 33.223 9.750 -34.576 1.00 88.69 333 VAL A C 1
ATOM 2612 O O . VAL A 1 333 ? 32.276 9.061 -34.923 1.00 88.69 333 VAL A O 1
ATOM 2615 N N . LEU A 1 334 ? 34.460 9.244 -34.563 1.00 87.56 334 LEU A N 1
ATOM 2616 C CA . LEU A 1 334 ? 34.794 7.863 -34.953 1.00 87.56 334 LEU A CA 1
ATOM 2617 C C . LEU A 1 334 ? 34.904 6.871 -33.781 1.00 87.56 334 LEU A C 1
ATOM 2619 O O . LEU A 1 334 ? 35.128 5.689 -34.040 1.00 87.56 334 LEU A O 1
ATOM 2623 N N . THR A 1 335 ? 34.751 7.304 -32.528 1.00 93.06 335 THR A N 1
ATOM 2624 C CA . THR A 1 335 ? 34.883 6.415 -31.364 1.00 93.06 335 THR A CA 1
ATOM 2625 C C . THR A 1 335 ? 33.603 5.610 -31.104 1.00 93.06 335 THR A C 1
ATOM 2627 O O . THR A 1 335 ? 32.511 6.039 -31.494 1.00 93.06 335 THR A O 1
ATOM 2630 N N . PRO A 1 336 ? 33.708 4.434 -30.453 1.00 92.62 336 PRO A N 1
ATOM 2631 C CA . PRO A 1 336 ? 32.544 3.718 -29.930 1.00 92.62 336 PRO A CA 1
ATOM 2632 C C . PRO A 1 336 ? 31.727 4.567 -28.949 1.00 92.62 336 PRO A C 1
ATOM 2634 O O . PRO A 1 336 ? 30.507 4.609 -29.062 1.00 92.62 336 PRO A O 1
ATOM 2637 N N . GLU A 1 337 ? 32.393 5.324 -28.070 1.00 95.38 337 GLU A N 1
ATOM 2638 C CA . GLU A 1 337 ? 31.749 6.236 -27.113 1.00 95.38 337 GLU A CA 1
ATOM 2639 C C . GLU A 1 337 ? 30.834 7.253 -27.801 1.00 95.38 337 GLU A C 1
ATOM 2641 O O . GLU A 1 337 ? 29.689 7.412 -27.390 1.00 95.38 337 GLU A O 1
ATOM 2646 N N . TYR A 1 338 ? 31.267 7.841 -28.923 1.00 96.19 338 TYR A N 1
ATOM 2647 C CA . TYR A 1 338 ? 30.425 8.749 -29.703 1.00 96.19 338 TYR A CA 1
ATOM 2648 C C . TYR A 1 338 ? 29.159 8.059 -30.227 1.00 96.19 338 TYR A C 1
ATOM 2650 O O . TYR A 1 338 ? 28.083 8.657 -30.277 1.00 96.19 338 TYR A O 1
ATOM 2658 N N . ILE A 1 339 ? 29.274 6.799 -30.658 1.00 96.12 339 ILE A N 1
ATOM 2659 C CA . ILE A 1 339 ? 28.131 6.033 -31.167 1.00 96.12 339 ILE A CA 1
ATOM 2660 C C . ILE A 1 339 ? 27.144 5.754 -30.032 1.00 96.12 339 ILE A C 1
ATOM 2662 O O . ILE A 1 339 ? 25.943 5.943 -30.235 1.00 96.12 339 ILE A O 1
ATOM 2666 N N . ILE A 1 340 ? 27.638 5.370 -28.852 1.00 97.31 340 ILE A N 1
ATOM 2667 C CA . ILE A 1 340 ? 26.812 5.176 -27.657 1.00 97.31 340 ILE A CA 1
ATOM 2668 C C . ILE A 1 340 ? 26.144 6.500 -27.271 1.00 97.31 340 ILE A C 1
ATOM 2670 O O . ILE A 1 340 ? 24.921 6.547 -27.166 1.00 97.31 340 ILE A O 1
ATOM 2674 N N . ASN A 1 341 ? 26.907 7.590 -27.164 1.00 97.25 341 ASN A N 1
ATOM 2675 C CA . ASN A 1 341 ? 26.393 8.911 -26.811 1.00 97.25 341 ASN A CA 1
ATOM 2676 C C . ASN A 1 341 ? 25.274 9.382 -27.746 1.00 97.25 341 ASN A C 1
ATOM 2678 O O . ASN A 1 341 ? 24.285 9.942 -27.289 1.00 97.25 341 ASN A O 1
ATOM 2682 N N . ARG A 1 342 ? 25.386 9.145 -29.058 1.00 94.75 342 ARG A N 1
ATOM 2683 C CA . ARG A 1 342 ? 24.403 9.645 -30.034 1.00 94.75 342 ARG A CA 1
ATOM 2684 C C . ARG A 1 342 ? 23.242 8.697 -30.312 1.00 94.75 342 ARG A C 1
ATOM 2686 O O . ARG A 1 342 ? 22.166 9.170 -30.668 1.00 94.75 342 ARG A O 1
ATOM 2693 N N . TYR A 1 343 ? 23.447 7.387 -30.194 1.00 95.00 343 TYR A N 1
ATOM 2694 C CA . TYR A 1 343 ? 22.500 6.377 -30.686 1.00 95.00 343 TYR A CA 1
ATOM 2695 C C . TYR A 1 343 ? 22.240 5.232 -29.690 1.00 95.00 343 TYR A C 1
ATOM 2697 O O . TYR A 1 343 ? 21.635 4.223 -30.055 1.00 95.00 343 TYR A O 1
ATOM 2705 N N . GLY A 1 344 ? 22.698 5.371 -28.445 1.00 96.19 344 GLY A N 1
ATOM 2706 C CA . GLY A 1 344 ? 22.735 4.304 -27.448 1.00 96.19 344 GLY A CA 1
ATOM 2707 C C . GLY A 1 344 ? 21.510 4.171 -26.545 1.00 96.19 344 GLY A C 1
ATOM 2708 O O . GLY A 1 344 ? 21.541 3.316 -25.673 1.00 96.19 344 GLY A O 1
ATOM 2709 N N . CYS A 1 345 ? 20.424 4.934 -26.708 1.00 96.12 345 CYS A N 1
ATOM 2710 C CA . CYS A 1 345 ? 19.264 4.840 -25.801 1.00 96.12 345 CYS A CA 1
ATOM 2711 C C . CYS A 1 345 ? 18.714 3.411 -25.652 1.00 96.12 345 CYS A C 1
ATOM 2713 O O . CYS A 1 345 ? 18.416 2.972 -24.542 1.00 96.12 345 CYS A O 1
ATOM 2715 N N . GLY A 1 346 ? 18.643 2.651 -26.751 1.00 96.69 346 GLY A N 1
ATOM 2716 C CA . GLY A 1 346 ? 18.229 1.245 -26.717 1.00 96.69 346 GLY A CA 1
ATOM 2717 C C . GLY A 1 346 ? 19.244 0.328 -26.023 1.00 96.69 346 GLY A C 1
ATOM 2718 O O . GLY A 1 346 ? 18.846 -0.597 -25.319 1.00 96.69 346 GLY A O 1
ATOM 2719 N N . LEU A 1 347 ? 20.545 0.605 -26.178 1.00 98.00 347 LEU A N 1
ATOM 2720 C CA . LEU A 1 347 ? 21.616 -0.088 -25.455 1.00 98.00 347 LEU A CA 1
ATOM 2721 C C . LEU A 1 347 ? 21.493 0.171 -23.951 1.00 98.00 347 LEU A C 1
ATOM 2723 O O . LEU A 1 347 ? 21.484 -0.781 -23.181 1.00 98.00 347 LEU A O 1
ATOM 2727 N N . ILE A 1 348 ? 21.357 1.436 -23.547 1.00 98.50 348 ILE A N 1
ATOM 2728 C CA . ILE A 1 348 ? 21.213 1.844 -22.145 1.00 98.50 348 ILE A CA 1
ATOM 2729 C C . ILE A 1 348 ? 19.999 1.160 -21.518 1.00 98.50 348 ILE A C 1
ATOM 2731 O O . ILE A 1 348 ? 20.140 0.496 -20.498 1.00 98.50 348 ILE A O 1
ATOM 2735 N N . SER A 1 349 ? 18.833 1.224 -22.166 1.00 98.19 349 SER A N 1
ATOM 2736 C CA . SER A 1 349 ? 17.618 0.593 -21.642 1.00 98.19 349 SER A CA 1
ATOM 2737 C C . SER A 1 349 ? 17.776 -0.924 -21.457 1.00 98.19 349 SER A C 1
ATOM 2739 O O . SER A 1 349 ? 17.432 -1.458 -20.403 1.00 98.19 349 SER A O 1
ATOM 2741 N N . ALA A 1 350 ? 18.359 -1.629 -22.434 1.00 98.06 350 ALA A N 1
ATOM 2742 C CA . ALA A 1 350 ? 18.613 -3.065 -22.320 1.00 98.06 350 ALA A CA 1
ATOM 2743 C C . ALA A 1 350 ? 19.649 -3.403 -21.230 1.00 98.06 350 ALA A C 1
ATOM 2745 O O . ALA A 1 350 ? 19.453 -4.348 -20.461 1.00 98.06 350 ALA A O 1
ATOM 2746 N N . CYS A 1 351 ? 20.736 -2.631 -21.149 1.00 98.38 351 CYS A N 1
ATOM 2747 C CA . CYS A 1 351 ? 21.778 -2.782 -20.136 1.00 98.38 351 CYS A CA 1
ATOM 2748 C C . CYS A 1 351 ? 21.229 -2.574 -18.726 1.00 98.38 351 CYS A C 1
ATOM 2750 O O . CYS A 1 351 ? 21.539 -3.381 -17.846 1.00 98.38 351 CYS A O 1
ATOM 2752 N N . ASP A 1 352 ? 20.401 -1.552 -18.525 1.00 98.44 352 ASP A N 1
ATOM 2753 C CA . ASP A 1 352 ? 19.791 -1.257 -17.235 1.00 98.44 352 ASP A CA 1
ATOM 2754 C C . ASP A 1 352 ? 18.877 -2.394 -16.765 1.00 98.44 352 ASP A C 1
ATOM 2756 O O . ASP A 1 352 ? 18.955 -2.809 -15.612 1.00 98.44 352 ASP A O 1
ATOM 2760 N N . ILE A 1 353 ? 18.039 -2.938 -17.657 1.00 98.19 353 ILE A N 1
ATOM 2761 C CA . ILE A 1 353 ? 17.120 -4.042 -17.333 1.00 98.19 353 ILE A CA 1
ATOM 2762 C C . ILE A 1 353 ? 17.903 -5.294 -16.926 1.00 98.19 353 ILE A C 1
ATOM 2764 O O . ILE A 1 353 ? 17.607 -5.907 -15.898 1.00 98.19 353 ILE A O 1
ATOM 2768 N N . ILE A 1 354 ? 18.929 -5.668 -17.699 1.00 98.00 354 ILE A N 1
ATOM 2769 C CA . ILE A 1 354 ? 19.792 -6.819 -17.389 1.00 98.00 354 ILE A CA 1
ATOM 2770 C C . ILE A 1 354 ? 20.503 -6.617 -16.046 1.00 98.00 354 ILE A C 1
ATOM 2772 O O . ILE A 1 354 ? 20.569 -7.544 -15.231 1.00 98.00 354 ILE A O 1
ATOM 2776 N N . LEU A 1 355 ? 21.011 -5.409 -15.797 1.00 97.81 355 LEU A N 1
ATOM 2777 C CA . LEU A 1 355 ? 21.718 -5.082 -14.566 1.00 97.81 355 LEU A CA 1
ATOM 2778 C C . LEU A 1 355 ? 20.777 -5.103 -13.356 1.00 97.81 355 LEU A C 1
ATOM 2780 O O . LEU A 1 355 ? 21.097 -5.741 -12.355 1.00 97.81 355 LEU A O 1
ATOM 2784 N N . TYR A 1 356 ? 19.588 -4.504 -13.474 1.00 97.81 356 TYR A N 1
ATOM 2785 C CA . TYR A 1 356 ? 18.543 -4.538 -12.451 1.00 97.81 356 TYR A CA 1
ATOM 2786 C C . TYR A 1 356 ? 18.177 -5.977 -12.067 1.00 97.81 356 TYR A C 1
ATOM 2788 O O . TYR A 1 356 ? 18.237 -6.347 -10.892 1.00 97.81 356 TYR A O 1
ATOM 2796 N N . MET A 1 357 ? 17.870 -6.819 -13.062 1.00 95.88 357 MET A N 1
ATOM 2797 C CA . MET A 1 357 ? 17.522 -8.224 -12.831 1.00 95.88 357 MET A CA 1
ATOM 2798 C C . MET A 1 357 ? 18.662 -9.008 -12.173 1.00 95.88 357 MET A C 1
ATOM 2800 O O . MET A 1 357 ? 18.393 -9.902 -11.370 1.00 95.88 357 MET A O 1
ATOM 2804 N N . THR A 1 358 ? 19.917 -8.680 -12.500 1.00 95.69 358 THR A N 1
ATOM 2805 C CA . THR A 1 358 ? 21.105 -9.303 -11.899 1.00 95.69 358 THR A CA 1
ATOM 2806 C C . THR A 1 358 ? 21.280 -8.898 -10.441 1.00 95.69 358 THR A C 1
ATOM 2808 O O . THR A 1 358 ? 21.560 -9.749 -9.606 1.00 95.69 358 THR A O 1
ATOM 2811 N N . ILE A 1 359 ? 21.094 -7.619 -10.110 1.00 95.62 359 ILE A N 1
ATOM 2812 C CA . ILE A 1 359 ? 21.198 -7.139 -8.725 1.00 95.62 359 ILE A CA 1
ATOM 2813 C C . ILE A 1 359 ? 20.114 -7.783 -7.853 1.00 95.62 359 ILE A C 1
ATOM 2815 O O . ILE A 1 359 ? 20.389 -8.183 -6.724 1.00 95.62 359 ILE A O 1
ATOM 2819 N N . LYS A 1 360 ? 18.890 -7.928 -8.377 1.00 94.25 360 LYS A N 1
ATOM 2820 C CA . LYS A 1 360 ? 17.794 -8.604 -7.666 1.00 94.25 360 LYS A CA 1
ATOM 2821 C C . LYS A 1 360 ? 17.964 -10.118 -7.578 1.00 94.25 360 LYS A C 1
ATOM 2823 O O . LYS A 1 360 ? 17.496 -10.714 -6.617 1.00 94.25 360 LYS A O 1
ATOM 2828 N N . ASN A 1 361 ? 18.640 -10.732 -8.547 1.00 93.25 361 ASN A N 1
ATOM 2829 C CA . ASN A 1 361 ? 18.909 -12.167 -8.578 1.00 93.25 361 ASN A CA 1
ATOM 2830 C C . ASN A 1 361 ? 20.384 -12.422 -8.932 1.00 93.25 361 ASN A C 1
ATOM 2832 O O . ASN A 1 361 ? 20.687 -12.671 -10.105 1.00 93.25 361 ASN A O 1
ATOM 2836 N N . PRO A 1 362 ? 21.303 -12.390 -7.946 1.00 91.69 362 PRO A N 1
ATOM 2837 C CA . PRO A 1 362 ? 22.743 -12.532 -8.183 1.00 91.69 362 PRO A CA 1
ATOM 2838 C C . PRO A 1 362 ? 23.155 -13.817 -8.919 1.00 91.69 362 PRO A C 1
ATOM 2840 O O . PRO A 1 362 ? 24.189 -13.833 -9.585 1.00 91.69 362 PRO A O 1
ATOM 2843 N N . ASP A 1 363 ? 22.331 -14.869 -8.879 1.00 90.75 363 ASP A N 1
ATOM 2844 C CA . ASP A 1 363 ? 22.538 -16.112 -9.639 1.00 90.75 363 ASP A CA 1
ATOM 2845 C C . ASP A 1 363 ? 22.502 -15.907 -11.164 1.00 90.75 363 ASP A C 1
ATOM 2847 O O . ASP A 1 363 ? 23.066 -16.700 -11.916 1.00 90.75 363 ASP A O 1
ATOM 2851 N N . LYS A 1 364 ? 21.889 -14.813 -11.636 1.00 90.62 364 LYS A N 1
ATOM 2852 C CA . LYS A 1 364 ? 21.858 -14.415 -13.053 1.00 90.62 364 LYS A CA 1
ATOM 2853 C C . LYS A 1 364 ? 23.107 -13.626 -13.474 1.00 90.62 364 LYS A C 1
ATOM 2855 O O . LYS A 1 364 ? 23.175 -13.154 -14.608 1.00 90.62 364 LYS A O 1
ATOM 2860 N N . ALA A 1 365 ? 24.095 -13.457 -12.589 1.00 93.69 365 ALA A N 1
ATOM 2861 C CA . ALA A 1 365 ? 25.280 -12.661 -12.878 1.00 93.69 365 ALA A CA 1
ATOM 2862 C C . ALA A 1 365 ? 26.158 -13.274 -13.979 1.00 93.69 365 ALA A C 1
ATOM 2864 O O . ALA A 1 365 ? 26.622 -14.412 -13.909 1.00 93.69 365 ALA A O 1
ATOM 2865 N N . SER A 1 366 ? 26.471 -12.447 -14.968 1.00 95.19 366 SER A N 1
ATOM 2866 C CA . SER A 1 366 ? 27.431 -12.730 -16.031 1.00 95.19 366 SER A CA 1
ATOM 2867 C C . SER A 1 366 ? 28.811 -12.148 -15.723 1.00 95.19 366 SER A C 1
ATOM 2869 O O . SER A 1 366 ? 28.994 -11.341 -14.811 1.00 95.19 366 SER A O 1
ATOM 2871 N N . THR A 1 367 ? 29.796 -12.494 -16.552 1.00 95.00 367 THR A N 1
ATOM 2872 C CA . THR A 1 367 ? 31.101 -11.815 -16.548 1.00 95.00 367 THR A CA 1
ATOM 2873 C C . THR A 1 367 ? 30.988 -10.318 -16.848 1.00 95.00 367 THR A C 1
ATOM 2875 O O . THR A 1 367 ? 31.815 -9.558 -16.363 1.00 95.00 367 THR A O 1
ATOM 2878 N N . PHE A 1 368 ? 29.973 -9.892 -17.609 1.00 96.62 368 PHE A N 1
ATOM 2879 C CA . PHE A 1 368 ? 29.749 -8.486 -17.952 1.00 96.62 368 PHE A CA 1
ATOM 2880 C C . PHE A 1 368 ? 29.122 -7.710 -16.797 1.00 96.62 368 PHE A C 1
ATOM 2882 O O . PHE A 1 368 ? 29.658 -6.698 -16.372 1.00 96.62 368 PHE A O 1
ATOM 2889 N N . THR A 1 369 ? 28.018 -8.204 -16.240 1.00 96.94 369 THR A N 1
ATOM 2890 C CA . THR A 1 369 ? 27.298 -7.525 -15.151 1.00 96.94 369 THR A CA 1
ATOM 2891 C C . THR A 1 369 ? 28.144 -7.414 -13.886 1.00 96.94 369 THR A C 1
ATOM 2893 O O . THR A 1 369 ? 28.039 -6.415 -13.185 1.00 96.94 369 THR A O 1
ATOM 2896 N N . ARG A 1 370 ? 29.062 -8.365 -13.643 1.00 96.56 370 ARG A N 1
ATOM 2897 C CA . ARG A 1 370 ? 30.044 -8.273 -12.550 1.00 96.56 370 ARG A CA 1
ATOM 2898 C C . ARG A 1 370 ? 30.909 -7.016 -12.601 1.00 96.56 370 ARG A C 1
ATOM 2900 O O . ARG A 1 370 ? 31.262 -6.526 -11.538 1.00 96.56 370 ARG A O 1
ATOM 2907 N N . ILE A 1 371 ? 31.177 -6.469 -13.793 1.00 97.06 371 ILE A N 1
ATOM 2908 C CA . ILE A 1 371 ? 31.915 -5.205 -13.952 1.00 97.06 371 ILE A CA 1
ATOM 2909 C C . ILE A 1 371 ? 31.223 -4.077 -13.180 1.00 97.06 371 ILE A C 1
ATOM 2911 O O . ILE A 1 371 ? 31.904 -3.288 -12.542 1.00 97.06 371 ILE A O 1
ATOM 2915 N N . ALA A 1 372 ? 29.888 -4.028 -13.215 1.00 96.19 372 ALA A N 1
ATOM 2916 C CA . ALA A 1 372 ? 29.101 -3.017 -12.518 1.00 96.19 372 ALA A CA 1
ATOM 2917 C C . ALA A 1 372 ? 28.722 -3.425 -11.084 1.00 96.19 372 ALA A C 1
ATOM 2919 O O . ALA A 1 372 ? 28.568 -2.563 -10.224 1.00 96.19 372 ALA A O 1
ATOM 2920 N N . THR A 1 373 ? 28.539 -4.721 -10.803 1.00 95.19 373 THR A N 1
ATOM 2921 C CA . THR A 1 373 ? 27.978 -5.158 -9.512 1.00 95.19 373 THR A CA 1
ATOM 2922 C C . THR A 1 373 ? 29.012 -5.434 -8.422 1.00 95.19 373 THR A C 1
ATOM 2924 O O . THR A 1 373 ? 28.642 -5.423 -7.253 1.00 95.19 373 THR A O 1
ATOM 2927 N N . GLU A 1 374 ? 30.280 -5.706 -8.752 1.00 91.19 374 GLU A N 1
ATOM 2928 C CA . GLU A 1 374 ? 31.297 -6.135 -7.769 1.00 91.19 374 GLU A CA 1
ATOM 2929 C C . GLU A 1 374 ? 31.517 -5.115 -6.640 1.00 91.19 374 GLU A C 1
ATOM 2931 O O . GLU A 1 374 ? 31.630 -5.507 -5.481 1.00 91.19 374 GLU A O 1
ATOM 2936 N N . ASN A 1 375 ? 31.485 -3.820 -6.966 1.00 87.62 375 ASN A N 1
ATOM 2937 C CA . ASN A 1 375 ? 31.627 -2.722 -6.002 1.00 87.62 375 ASN A CA 1
ATOM 2938 C C . ASN A 1 375 ? 30.299 -2.011 -5.686 1.00 87.62 375 ASN A C 1
ATOM 2940 O O . ASN A 1 375 ? 30.294 -0.989 -4.998 1.00 87.62 375 ASN A O 1
ATOM 2944 N N . SER A 1 376 ? 29.179 -2.507 -6.217 1.00 89.69 376 SER A N 1
ATOM 2945 C CA . SER A 1 376 ? 27.869 -1.879 -6.022 1.00 89.69 376 SER A CA 1
ATOM 2946 C C . SER A 1 376 ? 27.345 -2.081 -4.599 1.00 89.69 376 SER A C 1
ATOM 2948 O O . SER A 1 376 ? 27.617 -3.095 -3.954 1.00 89.69 376 SER A O 1
ATOM 2950 N N . SER A 1 377 ? 26.545 -1.128 -4.120 1.00 90.12 377 SER A N 1
ATOM 2951 C CA . SER A 1 377 ? 25.786 -1.264 -2.875 1.00 90.12 377 SER A CA 1
ATOM 2952 C C . SER A 1 377 ? 24.308 -1.409 -3.215 1.00 90.12 377 SER A C 1
ATOM 2954 O O . SER A 1 377 ? 23.588 -0.425 -3.403 1.00 90.12 377 SER A O 1
ATOM 2956 N N . GLY A 1 378 ? 23.861 -2.657 -3.372 1.00 92.88 378 GLY A N 1
ATOM 2957 C CA . GLY A 1 378 ? 22.507 -2.956 -3.830 1.00 92.88 378 GLY A CA 1
ATOM 2958 C C . GLY A 1 378 ? 22.239 -2.348 -5.207 1.00 92.88 378 GLY A C 1
ATOM 2959 O O . GLY A 1 378 ? 22.908 -2.684 -6.177 1.00 92.88 378 GLY A O 1
ATOM 2960 N N . LEU A 1 379 ? 21.254 -1.452 -5.296 1.00 95.94 379 LEU A N 1
ATOM 2961 C CA . LEU A 1 379 ? 20.872 -0.781 -6.545 1.00 95.94 379 LEU A CA 1
ATOM 2962 C C . LEU A 1 379 ? 21.733 0.449 -6.883 1.00 95.94 379 LEU A C 1
ATOM 2964 O O . LEU A 1 379 ? 21.495 1.071 -7.914 1.00 95.94 379 LEU A O 1
ATOM 2968 N N . ILE A 1 380 ? 22.715 0.807 -6.050 1.00 97.38 380 ILE A N 1
ATOM 2969 C CA . ILE A 1 380 ? 23.60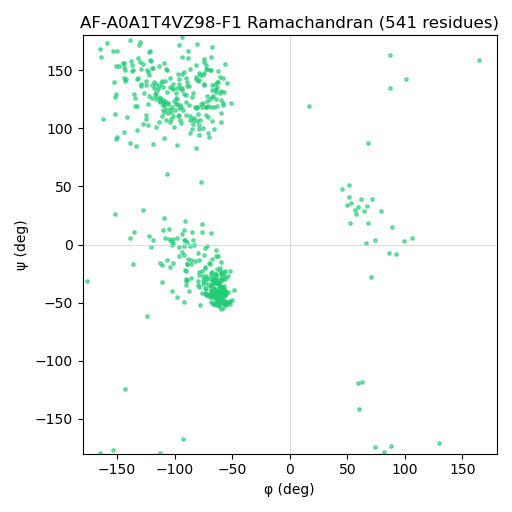5 1.953 -6.274 1.00 97.38 380 ILE A CA 1
ATOM 2970 C C . ILE A 1 380 ? 24.905 1.472 -6.927 1.00 97.38 380 ILE A C 1
ATOM 2972 O O . ILE A 1 380 ? 25.656 0.696 -6.330 1.00 97.38 380 ILE A O 1
ATOM 2976 N N . ILE A 1 381 ? 25.176 1.953 -8.141 1.00 97.62 381 ILE A N 1
ATOM 2977 C CA . ILE A 1 381 ? 26.313 1.553 -8.981 1.00 97.62 381 ILE A CA 1
ATOM 2978 C C . ILE A 1 381 ? 27.211 2.764 -9.239 1.00 97.62 381 ILE A C 1
ATOM 2980 O O . ILE A 1 381 ? 26.724 3.834 -9.595 1.00 97.62 381 ILE A O 1
ATOM 2984 N N . ASP A 1 382 ? 28.525 2.599 -9.101 1.00 97.06 382 ASP A N 1
ATOM 2985 C CA . ASP A 1 382 ? 29.496 3.652 -9.410 1.00 97.06 382 ASP A CA 1
ATOM 2986 C C . ASP A 1 382 ? 29.529 3.951 -10.923 1.00 97.06 382 ASP A C 1
ATOM 2988 O O . ASP A 1 382 ? 29.551 3.039 -11.755 1.00 97.06 382 ASP A O 1
ATOM 2992 N N . LYS A 1 383 ? 29.497 5.235 -11.300 1.00 97.44 383 LYS A N 1
ATOM 2993 C CA . LYS A 1 383 ? 29.379 5.676 -12.700 1.00 97.44 383 LYS A CA 1
ATOM 2994 C C . LYS A 1 383 ? 30.488 5.112 -13.610 1.00 97.44 383 LYS A C 1
ATOM 2996 O O . LYS A 1 383 ? 30.135 4.578 -14.661 1.00 97.44 383 LYS A O 1
ATOM 3001 N N . PRO A 1 384 ? 31.786 5.184 -13.256 1.00 96.81 384 PRO A N 1
ATOM 3002 C CA . PRO A 1 384 ? 32.860 4.504 -13.985 1.00 96.81 384 PRO A CA 1
ATOM 3003 C C . PRO A 1 384 ? 32.618 3.010 -14.257 1.00 96.81 384 PRO A C 1
ATOM 3005 O O . PRO A 1 384 ? 32.775 2.561 -15.396 1.00 96.81 384 PRO A O 1
ATOM 3008 N N . ASP A 1 385 ? 32.203 2.248 -13.242 1.00 97.81 385 ASP A N 1
ATOM 3009 C CA . ASP A 1 385 ? 31.947 0.806 -13.362 1.00 97.81 385 ASP A CA 1
ATOM 3010 C C . ASP A 1 385 ? 30.732 0.533 -14.266 1.00 97.81 385 ASP A C 1
ATOM 3012 O O . ASP A 1 385 ? 30.774 -0.342 -15.139 1.00 97.81 385 ASP A O 1
ATOM 3016 N N . TYR A 1 386 ? 29.677 1.344 -14.135 1.00 98.44 386 TYR A N 1
ATOM 3017 C CA . TYR A 1 386 ? 28.516 1.311 -15.023 1.00 98.44 386 TYR A CA 1
ATOM 3018 C C . TYR A 1 386 ? 28.894 1.594 -16.486 1.00 98.44 386 TYR A C 1
ATOM 3020 O O . TYR A 1 386 ? 28.506 0.843 -17.383 1.00 98.44 386 TYR A O 1
ATOM 3028 N N . MET A 1 387 ? 29.675 2.648 -16.746 1.00 98.31 387 MET A N 1
ATOM 3029 C CA . MET A 1 387 ? 30.098 3.011 -18.103 1.00 98.31 387 MET A CA 1
ATOM 3030 C C . MET A 1 387 ? 30.904 1.886 -18.755 1.00 98.31 387 MET A C 1
ATOM 3032 O O . MET A 1 387 ? 30.612 1.491 -19.883 1.00 98.31 387 MET A O 1
ATOM 3036 N N . LYS A 1 388 ? 31.853 1.301 -18.019 1.00 98.19 388 LYS A N 1
ATOM 3037 C CA . LYS A 1 388 ? 32.660 0.172 -18.496 1.00 98.19 388 LYS A CA 1
ATOM 3038 C C . LYS A 1 388 ? 31.812 -1.068 -18.791 1.00 98.19 388 LYS A C 1
ATOM 3040 O O . LYS A 1 388 ? 32.052 -1.760 -19.780 1.00 98.19 388 LYS A O 1
ATOM 3045 N N . TYR A 1 389 ? 30.814 -1.355 -17.956 1.00 98.38 389 TYR A N 1
ATOM 3046 C CA . TYR A 1 389 ? 29.843 -2.420 -18.214 1.00 98.38 389 TYR A CA 1
ATOM 3047 C C . TYR A 1 389 ? 29.102 -2.198 -19.540 1.00 98.38 389 TYR A C 1
ATOM 3049 O O . TYR A 1 389 ? 29.039 -3.111 -20.366 1.00 98.38 389 TYR A O 1
ATOM 3057 N N . VAL A 1 390 ? 28.588 -0.989 -19.773 1.00 98.56 390 VAL A N 1
ATOM 3058 C CA . VAL A 1 390 ? 27.862 -0.641 -21.003 1.00 98.56 390 VAL A CA 1
ATOM 3059 C C . VAL A 1 390 ? 28.759 -0.750 -22.239 1.00 98.56 390 VAL A C 1
ATOM 3061 O O . VAL A 1 390 ? 28.314 -1.301 -23.242 1.00 98.56 390 VAL A O 1
ATOM 3064 N N . GLU A 1 391 ? 30.017 -0.306 -22.181 1.00 98.31 391 GLU A N 1
ATOM 3065 C CA . GLU A 1 391 ? 30.966 -0.453 -23.299 1.00 98.31 391 GLU A CA 1
ATOM 3066 C C . GLU A 1 391 ? 31.221 -1.917 -23.667 1.00 98.31 391 GLU A C 1
ATOM 3068 O O . GLU A 1 391 ? 31.270 -2.271 -24.849 1.00 98.31 391 GLU A O 1
ATOM 3073 N N . GLU A 1 392 ? 31.384 -2.790 -22.670 1.00 98.12 392 GLU A N 1
ATOM 3074 C CA . GLU A 1 392 ? 31.597 -4.217 -22.915 1.00 98.12 392 GLU A CA 1
ATOM 3075 C C . GLU A 1 392 ? 30.323 -4.908 -23.421 1.00 98.12 392 GLU A C 1
ATOM 3077 O O . GLU A 1 392 ? 30.408 -5.784 -24.288 1.00 98.12 392 GLU A O 1
ATOM 3082 N N . MET A 1 393 ? 29.145 -4.491 -22.951 1.00 98.06 393 MET A N 1
ATOM 3083 C CA . MET A 1 393 ? 27.861 -4.949 -23.491 1.00 98.06 393 MET A CA 1
ATOM 3084 C C . MET A 1 393 ? 27.665 -4.499 -24.940 1.00 98.06 393 MET A C 1
ATOM 3086 O O . MET A 1 393 ? 27.231 -5.295 -25.775 1.00 98.06 393 MET A O 1
ATOM 3090 N N . ASP A 1 394 ? 28.022 -3.259 -25.273 1.00 97.69 394 ASP A N 1
ATOM 3091 C CA . ASP A 1 394 ? 27.941 -2.745 -26.639 1.00 97.69 394 ASP A CA 1
ATOM 3092 C C . ASP A 1 394 ? 28.872 -3.516 -27.576 1.00 97.69 394 ASP A C 1
ATOM 3094 O O . ASP A 1 394 ? 28.448 -4.005 -28.622 1.00 97.69 394 ASP A O 1
ATOM 3098 N N . ARG A 1 395 ? 30.129 -3.708 -27.163 1.00 96.50 395 ARG A N 1
ATOM 3099 C CA . ARG A 1 395 ? 31.156 -4.372 -27.971 1.00 96.50 395 ARG A CA 1
ATOM 3100 C C . ARG A 1 395 ? 30.856 -5.847 -28.234 1.00 96.50 395 ARG A C 1
ATOM 3102 O O . ARG A 1 395 ? 31.140 -6.329 -29.329 1.00 96.50 395 ARG A O 1
ATOM 3109 N N . ASN A 1 396 ? 30.351 -6.572 -27.234 1.00 96.56 396 ASN A N 1
ATOM 3110 C CA . ASN A 1 396 ? 30.310 -8.038 -27.272 1.00 96.56 396 ASN A CA 1
ATOM 3111 C C . ASN A 1 396 ? 28.900 -8.634 -27.353 1.00 96.56 396 ASN A C 1
ATOM 3113 O O . ASN A 1 396 ? 28.775 -9.818 -27.666 1.00 96.56 396 ASN A O 1
ATOM 3117 N N . VAL A 1 397 ? 27.851 -7.859 -27.054 1.00 95.75 397 VAL A N 1
ATOM 3118 C CA . VAL A 1 397 ? 26.483 -8.384 -26.933 1.00 95.75 397 VAL A CA 1
ATOM 3119 C C . VAL A 1 397 ? 25.512 -7.660 -27.859 1.00 95.75 397 VAL A C 1
ATOM 3121 O O . VAL A 1 397 ? 24.915 -8.301 -28.722 1.00 95.75 397 VAL A O 1
ATOM 3124 N N . ILE A 1 398 ? 25.320 -6.350 -27.685 1.00 94.69 398 ILE A N 1
ATOM 3125 C CA . ILE A 1 398 ? 24.223 -5.609 -28.330 1.00 94.69 398 ILE A CA 1
ATOM 3126 C C . ILE A 1 398 ? 24.643 -5.003 -29.672 1.00 94.69 398 ILE A C 1
ATOM 3128 O O . ILE A 1 398 ? 23.942 -5.212 -30.661 1.00 94.69 398 ILE A O 1
ATOM 3132 N N . GLY A 1 399 ? 25.771 -4.292 -29.722 1.00 92.06 399 GLY A N 1
ATOM 3133 C CA . GLY A 1 399 ? 26.286 -3.647 -30.930 1.00 92.06 399 GLY A CA 1
ATOM 3134 C C . GLY A 1 399 ? 25.425 -2.486 -31.430 1.00 92.06 399 GLY A C 1
ATOM 3135 O O . GLY A 1 399 ? 24.584 -2.654 -32.315 1.00 92.06 399 GLY A O 1
ATOM 3136 N N . THR A 1 400 ? 25.667 -1.281 -30.920 1.00 94.00 400 THR A N 1
ATOM 3137 C CA . THR A 1 400 ? 24.990 -0.059 -31.367 1.00 94.00 400 THR A CA 1
ATOM 3138 C C . THR A 1 400 ? 25.472 0.345 -32.757 1.00 94.00 400 THR A C 1
ATOM 3140 O O . THR A 1 400 ? 26.667 0.491 -33.021 1.00 94.00 400 THR A O 1
ATOM 3143 N N . VAL A 1 401 ? 24.530 0.565 -33.676 1.00 91.56 401 VAL A N 1
ATOM 3144 C CA . VAL A 1 401 ? 24.847 0.929 -35.058 1.00 91.56 401 VAL A CA 1
ATOM 3145 C C . VAL A 1 401 ? 24.729 2.435 -35.237 1.00 91.56 401 VAL A C 1
ATOM 3147 O O . VAL A 1 401 ? 23.713 3.046 -34.915 1.00 91.56 401 VAL A O 1
ATOM 3150 N N . ARG A 1 402 ? 25.756 3.059 -35.817 1.00 89.50 402 ARG A N 1
ATOM 3151 C CA . ARG A 1 402 ? 25.720 4.491 -36.140 1.00 89.50 402 ARG A CA 1
ATOM 3152 C C . ARG A 1 402 ? 24.498 4.829 -36.999 1.00 89.50 402 ARG A C 1
ATOM 3154 O O . ARG A 1 402 ? 24.196 4.099 -37.942 1.00 89.50 402 ARG A O 1
ATOM 3161 N N . TRP A 1 403 ? 23.847 5.955 -36.703 1.00 85.19 403 TRP A N 1
ATOM 3162 C CA . TRP A 1 403 ? 22.636 6.471 -37.366 1.00 85.19 403 TRP A CA 1
ATOM 3163 C C . TRP A 1 403 ? 21.352 5.682 -37.100 1.00 85.19 403 TRP A C 1
ATOM 3165 O O . TRP A 1 403 ? 20.278 6.268 -37.161 1.00 85.19 403 TRP A O 1
ATOM 3175 N N . LEU A 1 404 ? 21.451 4.381 -36.824 1.00 84.56 404 LEU A N 1
ATOM 3176 C CA . LEU A 1 404 ? 20.302 3.490 -36.642 1.00 84.56 404 LEU A CA 1
ATOM 3177 C C . LEU A 1 404 ? 20.030 3.148 -35.172 1.00 84.56 404 LEU A C 1
ATOM 3179 O O . LEU A 1 404 ? 18.935 2.697 -34.847 1.00 84.56 404 LEU A O 1
ATOM 3183 N N . GLY A 1 405 ? 21.022 3.335 -34.300 1.00 91.25 405 GLY A N 1
ATOM 3184 C CA . GLY A 1 405 ? 20.983 2.893 -32.913 1.00 91.25 405 GLY A CA 1
ATOM 3185 C C . GLY A 1 405 ? 20.812 1.386 -32.796 1.00 91.25 405 GLY A C 1
ATOM 3186 O O . GLY A 1 405 ? 21.379 0.614 -33.576 1.00 91.25 405 GLY A O 1
ATOM 3187 N N . VAL A 1 406 ? 20.025 0.970 -31.806 1.00 91.69 406 VAL A N 1
ATOM 3188 C CA . VAL A 1 406 ? 19.677 -0.434 -31.587 1.00 91.69 406 VAL A CA 1
ATOM 3189 C C . VAL A 1 406 ? 18.285 -0.705 -32.153 1.00 91.69 406 VAL A C 1
ATOM 3191 O O . VAL A 1 406 ? 17.279 -0.171 -31.686 1.00 91.69 406 VAL A O 1
ATOM 3194 N N . ASN A 1 407 ? 18.211 -1.567 -33.166 1.00 91.12 407 ASN A N 1
ATOM 3195 C CA . ASN A 1 407 ? 16.938 -2.050 -33.695 1.00 91.12 407 ASN A CA 1
ATOM 3196 C C . ASN A 1 407 ? 16.316 -3.078 -32.735 1.00 91.12 407 ASN A C 1
ATOM 3198 O O . ASN A 1 407 ? 17.009 -3.988 -32.287 1.00 91.12 407 ASN A O 1
ATOM 3202 N N . GLY A 1 408 ? 15.008 -2.999 -32.486 1.00 92.62 408 GLY A N 1
ATOM 3203 C CA . GLY A 1 408 ? 14.325 -3.881 -31.540 1.00 92.62 408 GLY A CA 1
ATOM 3204 C C . GLY A 1 408 ? 14.415 -5.389 -31.837 1.00 92.62 408 GLY A C 1
ATOM 3205 O O . GLY A 1 408 ? 14.603 -6.185 -30.918 1.00 92.62 408 GLY A O 1
ATOM 3206 N N . LEU A 1 409 ? 14.386 -5.815 -33.108 1.00 93.81 409 LEU A N 1
ATOM 3207 C CA . LEU A 1 409 ? 14.608 -7.227 -33.468 1.00 93.81 409 LEU A CA 1
ATOM 3208 C C . LEU A 1 409 ? 16.057 -7.657 -33.212 1.00 93.81 409 LEU A C 1
ATOM 3210 O O . LEU A 1 409 ? 16.300 -8.784 -32.781 1.00 93.81 409 LEU A O 1
ATOM 3214 N N . SER A 1 410 ? 17.017 -6.761 -33.462 1.00 94.56 410 SER A N 1
ATOM 3215 C CA . SER A 1 410 ? 18.422 -7.001 -33.114 1.00 94.56 410 SER A CA 1
ATOM 3216 C C . SER A 1 410 ? 18.576 -7.140 -31.601 1.00 94.56 410 SER A C 1
ATOM 3218 O O . SER A 1 410 ? 19.142 -8.125 -31.139 1.00 94.56 410 SER A O 1
ATOM 3220 N N . MET A 1 411 ? 17.977 -6.222 -30.835 1.00 96.25 411 MET A N 1
ATOM 3221 C CA . MET A 1 411 ? 17.962 -6.239 -29.371 1.00 96.25 411 MET A CA 1
ATOM 3222 C C . MET A 1 411 ? 17.415 -7.562 -28.831 1.00 96.25 411 MET A C 1
ATOM 3224 O O . MET A 1 411 ? 18.078 -8.214 -28.033 1.00 96.25 411 MET A O 1
ATOM 3228 N N . GLN A 1 412 ? 16.259 -8.016 -29.327 1.00 97.31 412 GLN A N 1
ATOM 3229 C CA . GLN A 1 412 ? 15.686 -9.319 -28.982 1.00 97.31 412 GLN A CA 1
ATOM 3230 C C . GLN A 1 412 ? 16.679 -10.464 -29.197 1.00 97.31 412 GLN A C 1
ATOM 3232 O O . GLN A 1 412 ? 16.832 -11.329 -28.333 1.00 97.31 412 GLN A O 1
ATOM 3237 N N . ASN A 1 413 ? 17.311 -10.518 -30.368 1.00 97.75 413 ASN A N 1
ATOM 3238 C CA . ASN A 1 413 ? 18.208 -11.615 -30.714 1.00 97.75 413 ASN A CA 1
ATOM 3239 C C . ASN A 1 413 ? 19.458 -11.608 -29.827 1.00 97.75 413 ASN A C 1
ATOM 3241 O O . ASN A 1 413 ? 19.845 -12.663 -29.325 1.00 97.75 413 ASN A O 1
ATOM 3245 N N . CYS A 1 414 ? 20.037 -10.432 -29.583 1.00 97.38 414 CYS A N 1
ATOM 3246 C CA . CYS A 1 414 ? 21.193 -10.258 -28.710 1.00 97.38 414 CYS A CA 1
ATOM 3247 C C . CYS A 1 414 ? 20.871 -10.613 -27.252 1.00 97.38 414 CYS A C 1
ATOM 3249 O O . CYS A 1 414 ? 21.605 -11.385 -26.638 1.00 97.38 414 CYS A O 1
ATOM 3251 N N . VAL A 1 415 ? 19.744 -10.138 -26.712 1.00 97.62 415 VAL A N 1
ATOM 3252 C CA . VAL A 1 415 ? 19.314 -10.438 -25.335 1.00 97.62 415 VAL A CA 1
ATOM 3253 C C . VAL A 1 415 ? 19.018 -11.931 -25.157 1.00 97.62 415 VAL A C 1
ATOM 3255 O O . VAL A 1 415 ? 19.466 -12.532 -24.186 1.00 97.62 415 VAL A O 1
ATOM 3258 N N . ASN A 1 416 ? 18.356 -12.584 -26.118 1.00 98.38 416 ASN A N 1
ATOM 3259 C CA . ASN A 1 416 ? 18.153 -14.038 -26.062 1.00 98.38 416 ASN A CA 1
ATOM 3260 C C . ASN A 1 416 ? 19.464 -14.827 -26.173 1.00 98.38 416 ASN A C 1
ATOM 3262 O O . ASN A 1 416 ? 19.618 -15.862 -25.521 1.00 98.38 416 ASN A O 1
ATOM 3266 N N . ALA A 1 417 ? 20.407 -14.370 -27.002 1.00 97.81 417 ALA A N 1
ATOM 3267 C CA . ALA A 1 417 ? 21.727 -14.984 -27.093 1.00 97.81 417 ALA A CA 1
ATOM 3268 C C . ALA A 1 417 ? 22.480 -14.861 -25.761 1.00 97.81 417 ALA A C 1
ATOM 3270 O O . ALA A 1 417 ? 23.068 -15.843 -25.307 1.00 97.81 417 ALA A O 1
ATOM 3271 N N . TYR A 1 418 ? 22.389 -13.700 -25.109 1.00 97.75 418 TYR A N 1
ATOM 3272 C CA . TYR A 1 418 ? 22.926 -13.460 -23.776 1.00 97.75 418 TYR A CA 1
ATOM 3273 C C . TYR A 1 418 ? 22.282 -14.379 -22.726 1.00 97.75 418 TYR A C 1
ATOM 3275 O O . TYR A 1 418 ? 22.999 -15.113 -22.048 1.00 97.75 418 TYR A O 1
ATOM 3283 N N . PHE A 1 419 ? 20.946 -14.436 -22.643 1.00 97.69 419 PHE A N 1
ATOM 3284 C CA . PHE A 1 419 ? 20.248 -15.321 -21.700 1.00 97.69 419 PHE A CA 1
ATOM 3285 C C . PHE A 1 419 ? 20.651 -16.783 -21.881 1.00 97.69 419 PHE A C 1
ATOM 3287 O O . PHE A 1 419 ? 20.970 -17.469 -20.911 1.00 97.69 419 PHE A O 1
ATOM 3294 N N . LYS A 1 420 ? 20.744 -17.246 -23.130 1.00 97.31 420 LYS A N 1
ATOM 3295 C CA . LYS A 1 420 ? 21.197 -18.603 -23.436 1.00 97.31 420 LYS A CA 1
ATOM 3296 C C . LYS A 1 420 ? 22.652 -18.847 -23.024 1.00 97.31 420 LYS A C 1
ATOM 3298 O O . LYS A 1 420 ? 22.949 -19.915 -22.499 1.00 97.31 420 LYS A O 1
ATOM 3303 N N . ALA A 1 421 ? 23.554 -17.899 -23.279 1.00 96.62 421 ALA A N 1
ATOM 3304 C CA . ALA A 1 421 ? 24.976 -18.041 -22.961 1.00 96.62 421 ALA A CA 1
ATOM 3305 C C . ALA A 1 421 ? 25.232 -18.158 -21.451 1.00 96.62 421 ALA A C 1
ATOM 3307 O O . ALA A 1 421 ? 26.136 -18.884 -21.042 1.00 96.62 421 ALA A O 1
ATOM 3308 N N . TYR A 1 422 ? 24.410 -17.492 -20.637 1.00 95.62 422 TYR A N 1
ATOM 3309 C CA . TYR A 1 422 ? 24.534 -17.471 -19.178 1.00 95.62 422 TYR A CA 1
ATOM 3310 C C . TYR A 1 422 ? 23.492 -18.332 -18.451 1.00 95.62 422 TYR A C 1
ATOM 3312 O O . TYR A 1 422 ? 23.371 -18.237 -17.237 1.00 95.62 422 TYR A O 1
ATOM 3320 N N . SER A 1 423 ? 22.774 -19.208 -19.167 1.00 94.94 423 SER A N 1
ATOM 3321 C CA . SER A 1 423 ? 21.745 -20.101 -18.600 1.00 94.94 423 SER A CA 1
ATOM 3322 C C . SER A 1 423 ? 20.670 -19.371 -17.778 1.00 94.94 423 SER A C 1
ATOM 3324 O O . SER A 1 423 ? 20.176 -19.892 -16.784 1.00 94.94 423 SER A O 1
ATOM 3326 N N . ILE A 1 424 ? 20.300 -18.161 -18.200 1.00 95.62 424 ILE A N 1
ATOM 3327 C CA . ILE A 1 424 ? 19.203 -17.392 -17.611 1.00 95.62 424 ILE A CA 1
ATOM 3328 C C . ILE A 1 424 ? 17.901 -17.909 -18.229 1.00 95.62 424 ILE A C 1
ATOM 333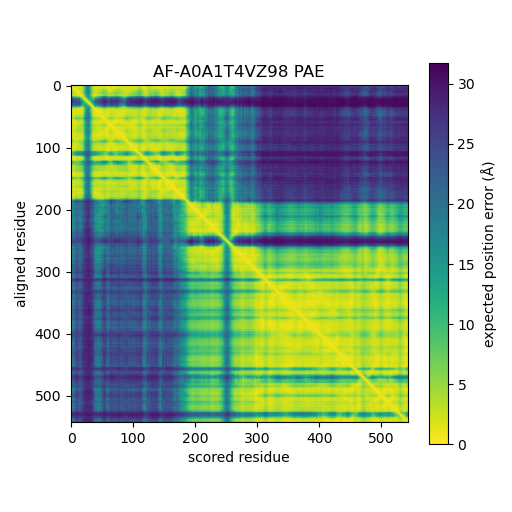0 O O . ILE A 1 424 ? 17.708 -17.818 -19.442 1.00 95.62 424 ILE A O 1
ATOM 3334 N N . GLU A 1 425 ? 17.008 -18.455 -17.403 1.00 94.69 425 GLU A N 1
ATOM 3335 C CA . GLU A 1 425 ? 15.731 -19.055 -17.824 1.00 94.69 425 GLU A CA 1
ATOM 3336 C C . GLU A 1 425 ? 14.659 -18.004 -18.168 1.00 94.69 425 GLU A C 1
ATOM 3338 O O . GLU A 1 425 ? 13.558 -18.020 -17.635 1.00 94.69 425 GLU A O 1
ATOM 3343 N N . LEU A 1 426 ? 14.992 -17.071 -19.062 1.00 95.94 426 LEU A N 1
ATOM 3344 C CA . LEU A 1 426 ? 14.093 -16.038 -19.578 1.00 95.94 426 LEU A CA 1
ATOM 3345 C C . LEU A 1 426 ? 14.185 -15.970 -21.101 1.00 95.94 426 LEU A C 1
ATOM 3347 O O . LEU A 1 426 ? 15.166 -16.408 -21.717 1.00 95.94 426 LEU A O 1
ATOM 3351 N N . ARG A 1 427 ? 13.168 -15.390 -21.732 1.00 97.12 427 ARG A N 1
ATOM 3352 C CA . ARG A 1 427 ? 13.157 -15.093 -23.167 1.00 97.12 427 ARG A CA 1
ATOM 3353 C C . ARG A 1 427 ? 12.711 -13.669 -23.413 1.00 97.12 427 ARG A C 1
ATOM 3355 O O . ARG A 1 427 ? 11.795 -13.174 -22.776 1.00 97.12 427 ARG A O 1
ATOM 3362 N N . ALA A 1 428 ? 13.320 -13.039 -24.406 1.00 97.81 428 ALA A N 1
ATOM 3363 C CA . ALA A 1 428 ? 12.911 -11.739 -24.905 1.00 97.81 428 ALA A CA 1
ATOM 3364 C C . ALA A 1 428 ? 12.158 -11.884 -26.233 1.00 97.81 428 ALA A C 1
ATOM 3366 O O . ALA A 1 428 ? 12.511 -12.705 -27.087 1.00 97.81 428 ALA A O 1
ATOM 3367 N N . LYS A 1 429 ? 11.146 -11.051 -26.445 1.00 97.56 429 LYS A N 1
ATOM 3368 C CA . LYS A 1 429 ? 10.431 -10.901 -27.709 1.00 97.56 429 LYS A CA 1
ATOM 3369 C C . LYS A 1 429 ? 10.253 -9.419 -28.018 1.00 97.56 429 LYS A C 1
ATOM 3371 O O . LYS A 1 429 ? 9.709 -8.679 -27.209 1.00 97.56 429 LYS A O 1
ATOM 3376 N N . TRP A 1 430 ? 10.674 -8.994 -29.203 1.00 96.62 430 TRP A N 1
ATOM 3377 C CA . TRP A 1 430 ? 10.357 -7.668 -29.704 1.00 96.62 430 TRP A CA 1
ATOM 3378 C C . TRP A 1 430 ? 8.904 -7.632 -30.156 1.00 96.62 430 TRP A C 1
ATOM 3380 O O . TRP A 1 430 ? 8.501 -8.372 -31.059 1.00 96.62 430 TRP A O 1
ATOM 3390 N N . GLY A 1 431 ? 8.142 -6.733 -29.556 1.00 93.75 431 GLY A N 1
ATOM 3391 C CA . GLY A 1 431 ? 6.811 -6.413 -30.011 1.00 93.75 431 GLY A CA 1
ATOM 3392 C C . GLY A 1 431 ? 5.705 -7.306 -29.454 1.00 93.75 431 GLY A C 1
ATOM 3393 O O . GLY A 1 431 ? 5.756 -8.542 -29.490 1.00 93.75 431 GLY A O 1
ATOM 3394 N N . VAL A 1 432 ? 4.634 -6.650 -29.027 1.00 93.56 432 VAL A N 1
ATOM 3395 C CA . VAL A 1 432 ? 3.322 -7.247 -28.761 1.00 93.56 432 VAL A CA 1
ATOM 3396 C C . VAL A 1 432 ? 2.263 -6.574 -29.631 1.00 93.56 432 VAL A C 1
ATOM 3398 O O . VAL A 1 432 ? 2.510 -5.534 -30.248 1.00 93.56 432 VAL A O 1
ATOM 3401 N N . THR A 1 433 ? 1.074 -7.174 -29.720 1.00 90.62 433 THR A N 1
ATOM 3402 C CA . THR A 1 433 ? -0.047 -6.495 -30.379 1.00 90.62 433 THR A CA 1
ATOM 3403 C C . THR A 1 433 ? -0.386 -5.236 -29.596 1.00 90.62 433 THR A C 1
ATOM 3405 O O . THR A 1 433 ? -0.399 -5.261 -28.368 1.00 90.62 433 THR A O 1
ATOM 3408 N N . PHE A 1 434 ? -0.693 -4.148 -30.297 1.00 87.38 434 PHE A N 1
ATOM 3409 C CA . PHE A 1 434 ? -0.940 -2.855 -29.661 1.00 87.38 434 PHE A CA 1
ATOM 3410 C C . PHE A 1 434 ? -2.071 -2.914 -28.615 1.00 87.38 434 PHE A C 1
ATOM 3412 O O . PHE A 1 434 ? -1.920 -2.412 -27.509 1.00 87.38 434 PHE A O 1
ATOM 3419 N N . SER A 1 435 ? -3.133 -3.682 -28.891 1.00 88.25 435 SER A N 1
ATOM 3420 C CA . SER A 1 435 ? -4.223 -3.952 -27.937 1.00 88.25 435 SER A CA 1
ATOM 3421 C C . SER A 1 435 ? -3.785 -4.651 -26.641 1.00 88.25 435 SER A C 1
ATOM 3423 O O . SER A 1 435 ? -4.485 -4.583 -25.638 1.00 88.25 435 SER A O 1
ATOM 3425 N N . ASN A 1 436 ? -2.648 -5.353 -26.658 1.00 93.38 436 ASN A N 1
ATOM 3426 C CA . ASN A 1 436 ? -2.076 -6.043 -25.502 1.00 93.38 436 ASN A CA 1
ATOM 3427 C C . ASN A 1 436 ? -0.894 -5.278 -24.894 1.00 93.38 436 ASN A C 1
ATOM 3429 O O . ASN A 1 436 ? -0.282 -5.793 -23.960 1.00 93.38 436 ASN A O 1
ATOM 3433 N N . LEU A 1 437 ? -0.551 -4.088 -25.400 1.00 94.81 437 LEU A N 1
ATOM 3434 C CA . LEU A 1 437 ? 0.635 -3.351 -24.971 1.00 94.81 437 LEU A CA 1
ATOM 3435 C C . LEU A 1 437 ? 0.587 -3.037 -23.473 1.00 94.81 437 LEU A C 1
ATOM 3437 O O . LEU A 1 437 ? 1.466 -3.490 -22.744 1.00 94.81 437 LEU A O 1
ATOM 3441 N N . LYS A 1 438 ? -0.486 -2.378 -23.005 1.00 96.31 438 LYS A N 1
ATOM 3442 C CA . LYS A 1 438 ? -0.681 -2.056 -21.580 1.00 96.31 438 LYS A CA 1
ATOM 3443 C C . LYS A 1 438 ? -0.603 -3.303 -20.701 1.00 96.31 438 LYS A C 1
ATOM 3445 O O . LYS A 1 438 ? 0.193 -3.364 -19.774 1.00 96.31 438 LYS A O 1
ATOM 3450 N N . LYS A 1 439 ? -1.365 -4.344 -21.057 1.00 97.12 439 LYS A N 1
ATOM 3451 C CA . LYS A 1 439 ? -1.397 -5.617 -20.321 1.00 97.12 439 LYS A CA 1
ATOM 3452 C C . LYS A 1 439 ? -0.026 -6.300 -20.251 1.00 97.12 439 LYS A C 1
ATOM 3454 O O . LYS A 1 439 ? 0.294 -6.929 -19.250 1.00 97.12 439 LYS A O 1
ATOM 3459 N N . SER A 1 440 ? 0.772 -6.200 -21.313 1.00 97.88 440 SER A N 1
ATOM 3460 C CA . SER A 1 440 ? 2.112 -6.794 -21.358 1.00 97.88 440 SER A CA 1
ATOM 3461 C C . SER A 1 440 ? 3.103 -6.012 -20.498 1.00 97.88 440 SER A C 1
ATOM 3463 O O . SER A 1 440 ? 3.923 -6.635 -19.832 1.00 97.88 440 SER A O 1
ATOM 3465 N N . ILE A 1 441 ? 2.993 -4.676 -20.474 1.00 98.38 441 ILE A N 1
ATOM 3466 C CA . ILE A 1 441 ? 3.759 -3.814 -19.563 1.00 98.38 441 ILE A CA 1
ATOM 3467 C C . ILE A 1 441 ? 3.412 -4.156 -18.111 1.00 98.38 441 ILE A C 1
ATOM 3469 O O . ILE A 1 441 ? 4.314 -4.485 -17.350 1.00 98.38 441 ILE A O 1
ATOM 3473 N N . ILE A 1 442 ? 2.120 -4.162 -17.762 1.00 98.25 442 ILE A N 1
ATOM 3474 C CA . ILE A 1 442 ? 1.624 -4.523 -16.423 1.00 98.25 442 ILE A CA 1
ATOM 3475 C C . ILE A 1 442 ? 2.189 -5.873 -15.983 1.00 98.25 442 ILE A C 1
ATOM 3477 O O . ILE A 1 442 ? 2.816 -5.963 -14.936 1.00 98.25 442 ILE A O 1
ATOM 3481 N N . LYS A 1 443 ? 2.061 -6.902 -16.830 1.00 98.12 443 LYS A N 1
ATOM 3482 C CA . LYS A 1 443 ? 2.542 -8.244 -16.497 1.00 98.12 443 LYS A CA 1
ATOM 3483 C C . LYS A 1 443 ? 4.044 -8.277 -16.186 1.00 98.12 443 LYS A C 1
ATOM 3485 O O . LYS A 1 443 ? 4.441 -8.951 -15.247 1.00 98.12 443 LYS A O 1
ATOM 3490 N N . MET A 1 444 ? 4.872 -7.580 -16.966 1.00 98.31 444 MET A N 1
ATOM 3491 C CA . MET A 1 444 ? 6.311 -7.520 -16.684 1.00 98.31 444 MET A CA 1
ATOM 3492 C C . MET A 1 444 ? 6.597 -6.789 -15.371 1.00 98.31 444 MET A C 1
ATOM 3494 O O . MET A 1 444 ? 7.409 -7.261 -14.583 1.00 98.31 444 MET A O 1
ATOM 3498 N N . LEU A 1 445 ? 5.918 -5.667 -15.115 1.00 98.38 445 LEU A N 1
ATOM 3499 C CA . LEU A 1 445 ? 6.103 -4.892 -13.887 1.00 98.38 445 LEU A CA 1
ATOM 3500 C C . LEU A 1 445 ? 5.669 -5.673 -12.637 1.00 98.38 445 LEU A C 1
ATOM 3502 O O . LEU A 1 445 ? 6.377 -5.619 -11.634 1.00 98.38 445 LEU A O 1
ATOM 3506 N N . ASP A 1 446 ? 4.572 -6.433 -12.710 1.00 96.88 446 ASP A N 1
ATOM 3507 C CA . ASP A 1 446 ? 4.096 -7.314 -11.631 1.00 96.88 446 ASP A CA 1
ATOM 3508 C C . ASP A 1 446 ? 5.063 -8.476 -11.349 1.00 96.88 446 ASP A C 1
ATOM 3510 O O . ASP A 1 446 ? 5.169 -8.941 -10.217 1.00 96.88 446 ASP A O 1
ATOM 3514 N N . GLU A 1 447 ? 5.812 -8.917 -12.364 1.00 95.69 447 GLU A N 1
ATOM 3515 C CA . GLU A 1 447 ? 6.896 -9.903 -12.244 1.00 95.69 447 GLU A CA 1
ATOM 3516 C C . GLU A 1 447 ? 8.246 -9.265 -11.841 1.00 95.69 447 GLU A C 1
ATOM 3518 O O . GLU A 1 447 ? 9.284 -9.927 -11.864 1.00 95.69 447 GLU A O 1
ATOM 3523 N N . ASP A 1 448 ? 8.242 -7.988 -11.441 1.00 96.38 448 ASP A N 1
ATOM 3524 C CA . ASP A 1 448 ? 9.419 -7.202 -11.052 1.00 96.38 448 ASP A CA 1
ATOM 3525 C C . ASP A 1 448 ? 10.434 -6.967 -12.191 1.00 96.38 448 ASP A C 1
ATOM 3527 O O . ASP A 1 448 ? 11.633 -6.801 -11.962 1.00 96.38 448 ASP A O 1
ATOM 3531 N N . ILE A 1 449 ? 9.967 -6.935 -13.444 1.00 96.94 449 ILE A N 1
ATOM 3532 C CA . ILE A 1 449 ? 10.793 -6.752 -14.645 1.00 96.94 449 ILE A CA 1
ATOM 3533 C C . ILE A 1 449 ? 10.511 -5.374 -15.274 1.00 96.94 449 ILE A C 1
ATOM 3535 O O . ILE A 1 449 ? 9.442 -5.159 -15.850 1.00 96.94 449 ILE A O 1
ATOM 3539 N N . PRO A 1 450 ? 11.468 -4.426 -15.231 1.00 98.12 450 PRO A N 1
ATOM 3540 C CA . PRO A 1 450 ? 11.354 -3.160 -15.952 1.00 98.12 450 PRO A CA 1
ATOM 3541 C C . PRO A 1 450 ? 11.272 -3.381 -17.470 1.00 98.12 450 PRO A C 1
ATOM 3543 O O . PRO A 1 450 ? 11.846 -4.327 -18.013 1.00 98.12 450 PRO A O 1
ATOM 3546 N N . VAL A 1 451 ? 10.571 -2.495 -18.175 1.00 98.44 451 VAL A N 1
ATOM 3547 C CA . VAL A 1 451 ? 10.202 -2.702 -19.582 1.00 98.44 451 VAL A CA 1
ATOM 3548 C C . VAL A 1 451 ? 10.930 -1.718 -20.483 1.00 98.44 451 VAL A C 1
ATOM 3550 O O . VAL A 1 451 ? 10.772 -0.510 -20.346 1.00 98.44 451 VAL A O 1
ATOM 3553 N N . CYS A 1 452 ? 11.678 -2.220 -21.463 1.00 98.12 452 CYS A N 1
ATOM 3554 C CA . CYS A 1 452 ? 12.215 -1.373 -22.525 1.00 98.12 452 CYS A CA 1
ATOM 3555 C C . CYS A 1 452 ? 11.067 -0.976 -23.456 1.00 98.12 452 CYS A C 1
ATOM 3557 O O . CYS A 1 452 ? 10.452 -1.851 -24.072 1.00 98.12 452 CYS A O 1
ATOM 3559 N N . LEU A 1 453 ? 10.787 0.321 -23.560 1.00 97.75 453 LEU A N 1
ATOM 3560 C CA . LEU A 1 453 ? 9.752 0.901 -24.410 1.00 97.75 453 LEU A CA 1
ATOM 3561 C C . LEU A 1 453 ? 10.400 1.783 -25.476 1.00 97.75 453 LEU A C 1
ATOM 3563 O O . LEU A 1 453 ? 11.129 2.724 -25.163 1.00 97.75 453 LEU A O 1
ATOM 3567 N N . ALA A 1 454 ? 10.091 1.512 -26.741 1.00 95.44 454 ALA A N 1
ATOM 3568 C CA . ALA A 1 454 ? 10.440 2.397 -27.839 1.00 95.44 454 ALA A CA 1
ATOM 3569 C C . ALA A 1 454 ? 9.352 3.438 -28.099 1.00 95.44 454 ALA A C 1
ATOM 3571 O O . ALA A 1 454 ? 8.157 3.138 -28.193 1.00 95.44 454 ALA A O 1
ATOM 3572 N N . ILE A 1 455 ? 9.815 4.663 -28.301 1.00 92.25 455 ILE A N 1
ATOM 3573 C CA . ILE A 1 455 ? 9.106 5.782 -28.905 1.00 92.25 455 ILE A CA 1
ATOM 3574 C C . ILE A 1 455 ? 9.622 5.841 -30.345 1.00 92.25 455 ILE A C 1
ATOM 3576 O O . ILE A 1 455 ? 10.755 6.253 -30.585 1.00 92.25 455 ILE A O 1
ATOM 3580 N N . GLY A 1 456 ? 8.839 5.329 -31.292 1.00 83.00 456 GLY A N 1
ATOM 3581 C CA . GLY A 1 456 ? 9.237 5.194 -32.694 1.00 83.00 456 GLY A CA 1
ATOM 3582 C C . GLY A 1 456 ? 9.237 6.521 -33.452 1.00 83.00 456 GLY A C 1
ATOM 3583 O O . GLY A 1 456 ? 8.540 7.457 -33.073 1.00 83.00 456 GLY A O 1
ATOM 3584 N N . ASP A 1 457 ? 10.010 6.573 -34.541 1.00 78.12 457 ASP A N 1
ATOM 3585 C CA . ASP A 1 457 ? 10.240 7.790 -35.327 1.00 78.12 457 ASP A CA 1
ATOM 3586 C C . ASP A 1 457 ? 8.937 8.414 -35.860 1.00 78.12 457 ASP A C 1
ATOM 3588 O O . ASP A 1 457 ? 8.164 7.791 -36.599 1.00 78.12 457 ASP A O 1
ATOM 3592 N N . SER A 1 458 ? 8.697 9.670 -35.483 1.00 77.19 458 SER A N 1
ATOM 3593 C CA . SER A 1 458 ? 7.501 10.430 -35.832 1.00 77.19 458 SER A CA 1
ATOM 3594 C C . SER A 1 458 ? 7.803 11.882 -36.213 1.00 77.19 458 SER A C 1
ATOM 3596 O O . SER A 1 458 ? 8.789 12.496 -35.809 1.00 77.19 458 SER A O 1
ATOM 3598 N N . LYS A 1 459 ? 6.880 12.489 -36.970 1.00 76.38 459 LYS A N 1
ATOM 3599 C CA . LYS A 1 459 ? 6.836 13.948 -37.163 1.00 76.38 459 LYS A CA 1
ATOM 3600 C C . LYS A 1 459 ? 6.275 14.695 -35.951 1.00 76.38 459 LYS A C 1
ATOM 3602 O O . LYS A 1 459 ? 6.506 15.896 -35.826 1.00 76.38 459 LYS A O 1
ATOM 3607 N N . LYS A 1 460 ? 5.489 14.019 -35.112 1.00 83.88 460 LYS A N 1
ATOM 3608 C CA . LYS A 1 460 ? 4.991 14.549 -33.841 1.00 83.88 460 LYS A CA 1
ATOM 3609 C C . LYS A 1 460 ? 6.015 14.247 -32.754 1.00 83.88 460 LYS A C 1
ATOM 3611 O O . LYS A 1 460 ? 6.846 13.362 -32.920 1.00 83.88 460 LYS A O 1
ATOM 3616 N N . LYS A 1 461 ? 5.945 14.977 -31.649 1.00 89.88 461 LYS A N 1
ATOM 3617 C CA . LYS A 1 461 ? 6.747 14.693 -30.464 1.00 89.88 461 LYS A CA 1
ATOM 3618 C C . LYS A 1 461 ? 5.842 14.192 -29.348 1.00 89.88 461 LYS A C 1
ATOM 3620 O O . LYS A 1 461 ? 4.731 14.695 -29.197 1.00 89.88 461 LYS A O 1
ATOM 3625 N N . LEU A 1 462 ? 6.326 13.207 -28.608 1.00 93.50 462 LEU A N 1
ATOM 3626 C CA . LEU A 1 462 ? 5.747 12.740 -27.361 1.00 93.50 462 LEU A CA 1
ATOM 3627 C C . LEU A 1 462 ? 6.350 13.536 -26.204 1.00 93.50 462 LEU A C 1
ATOM 3629 O O . LEU A 1 462 ? 7.555 13.813 -26.207 1.00 93.50 462 LEU A O 1
ATOM 3633 N N . LYS A 1 463 ? 5.516 13.886 -25.227 1.00 94.69 463 LYS A N 1
ATOM 3634 C CA . LYS A 1 463 ? 5.941 14.565 -24.006 1.00 94.69 463 LYS A CA 1
ATOM 3635 C C . LYS A 1 463 ? 6.303 13.553 -22.926 1.00 94.69 463 LYS A C 1
ATOM 3637 O O . LYS A 1 463 ? 5.672 12.508 -22.801 1.00 94.69 463 LYS A O 1
ATOM 3642 N N . MET A 1 464 ? 7.326 13.885 -22.150 1.00 95.00 464 MET A N 1
ATOM 3643 C CA . MET A 1 464 ? 7.734 13.150 -20.956 1.00 95.00 464 MET A CA 1
ATOM 3644 C C . MET A 1 464 ? 7.761 14.136 -19.796 1.00 95.00 464 MET A C 1
ATOM 3646 O O . MET A 1 464 ? 8.609 15.027 -19.759 1.00 95.00 464 MET A O 1
ATOM 3650 N N . TYR A 1 465 ? 6.798 14.010 -18.898 1.00 93.44 465 TYR A N 1
ATOM 3651 C CA . TYR A 1 465 ? 6.527 14.941 -17.815 1.00 93.44 465 TYR A CA 1
ATOM 3652 C C . TYR A 1 465 ? 7.492 14.741 -16.644 1.00 93.44 465 TYR A C 1
ATOM 3654 O O . TYR A 1 465 ? 7.861 13.614 -16.307 1.00 93.44 465 TYR A O 1
ATOM 3662 N N . ILE A 1 466 ? 7.901 15.847 -16.030 1.00 89.81 466 ILE A N 1
ATOM 3663 C CA . ILE A 1 466 ? 8.640 15.875 -14.769 1.00 89.81 466 ILE A CA 1
ATOM 3664 C C . ILE A 1 466 ? 7.639 16.341 -13.705 1.00 89.81 466 ILE A C 1
ATOM 3666 O O . ILE A 1 466 ? 7.068 17.423 -13.871 1.00 89.81 466 ILE A O 1
ATOM 3670 N N . PRO A 1 467 ? 7.402 15.541 -12.658 1.00 79.50 467 PRO A N 1
ATOM 3671 C CA . PRO A 1 467 ? 6.428 15.859 -11.628 1.00 79.50 467 PRO A CA 1
ATOM 3672 C C . PRO A 1 467 ? 6.922 17.045 -10.798 1.00 79.50 467 PRO A C 1
ATOM 3674 O O . PRO A 1 467 ? 8.129 17.255 -10.644 1.00 79.50 467 PRO A O 1
ATOM 3677 N N . ASN A 1 468 ? 5.983 17.821 -10.269 1.00 80.00 468 ASN A N 1
ATOM 3678 C CA . ASN A 1 468 ? 6.299 18.945 -9.390 1.00 80.00 468 ASN A CA 1
ATOM 3679 C C . ASN A 1 468 ? 6.726 18.482 -7.988 1.00 80.00 468 ASN A C 1
ATOM 3681 O O . ASN A 1 468 ? 7.533 19.153 -7.348 1.00 80.00 468 ASN A O 1
ATOM 3685 N N . ASP A 1 469 ? 6.204 17.338 -7.544 1.00 70.69 469 ASP A N 1
ATOM 3686 C CA . ASP A 1 469 ? 6.521 16.697 -6.271 1.00 70.69 469 ASP A CA 1
ATOM 3687 C C . ASP A 1 469 ? 7.357 15.432 -6.510 1.00 70.69 469 ASP A C 1
ATOM 3689 O O . ASP A 1 469 ? 6.958 14.536 -7.252 1.00 70.69 469 ASP A O 1
ATOM 3693 N N . GLU A 1 470 ? 8.535 15.362 -5.889 1.00 62.72 470 GLU A N 1
ATOM 3694 C CA . GLU A 1 470 ? 9.445 14.220 -6.010 1.00 62.72 470 GLU A CA 1
ATOM 3695 C C . GLU A 1 470 ? 8.967 12.984 -5.230 1.00 62.72 470 GLU A C 1
ATOM 3697 O O . GLU A 1 470 ? 9.408 11.871 -5.541 1.00 62.72 470 GLU A O 1
ATOM 3702 N N . THR A 1 471 ? 8.076 13.154 -4.243 1.00 62.31 471 THR A N 1
ATOM 3703 C CA . THR A 1 471 ? 7.572 12.058 -3.400 1.00 62.31 471 THR A CA 1
ATO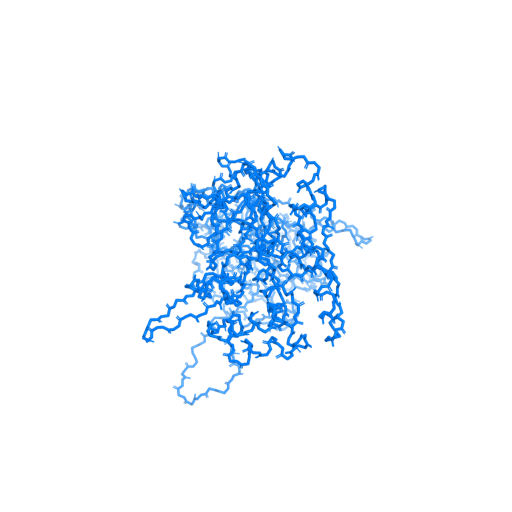M 3704 C C . THR A 1 471 ? 6.556 11.181 -4.125 1.00 62.31 471 THR A C 1
ATOM 3706 O O . THR A 1 471 ? 6.494 9.984 -3.851 1.00 62.31 471 THR A O 1
ATOM 3709 N N . MET A 1 472 ? 5.841 11.734 -5.115 1.00 61.41 472 MET A N 1
ATOM 3710 C CA . MET A 1 472 ? 4.871 11.013 -5.956 1.00 61.41 472 MET A CA 1
ATOM 3711 C C . MET A 1 472 ? 3.747 10.333 -5.161 1.00 61.41 472 MET A C 1
ATOM 3713 O O . MET A 1 472 ? 3.213 9.313 -5.610 1.00 61.41 472 MET A O 1
ATOM 3717 N N . LEU A 1 473 ? 3.440 10.868 -3.977 1.00 62.03 473 LEU A N 1
ATOM 3718 C CA . LEU A 1 473 ? 2.422 10.340 -3.071 1.00 62.03 473 LEU A CA 1
ATOM 3719 C C . LEU A 1 473 ? 1.041 10.951 -3.319 1.00 62.03 473 LEU A C 1
ATOM 3721 O O . LEU A 1 473 ? 0.056 10.301 -3.010 1.00 62.03 473 LEU A O 1
ATOM 3725 N N . HIS A 1 474 ? 0.968 12.142 -3.920 1.00 70.56 474 HIS A N 1
ATOM 3726 C CA . HIS A 1 474 ? -0.289 12.865 -4.107 1.00 70.56 474 HIS A CA 1
ATOM 3727 C C . HIS A 1 474 ? -0.825 12.762 -5.537 1.00 70.56 474 HIS A C 1
ATOM 3729 O O . HIS A 1 474 ? -0.088 12.974 -6.511 1.00 70.56 474 HIS A O 1
ATOM 3735 N N . PHE A 1 475 ? -2.125 12.496 -5.652 1.00 78.88 475 PHE A N 1
ATOM 3736 C CA . PHE A 1 475 ? -2.861 12.484 -6.912 1.00 78.88 475 PHE A CA 1
ATOM 3737 C C . PHE A 1 475 ? -3.903 13.626 -6.967 1.00 78.88 475 PHE A C 1
ATOM 3739 O O . PHE A 1 475 ? -4.329 14.131 -5.931 1.00 78.88 475 PHE A O 1
ATOM 3746 N N . PRO A 1 476 ? -4.282 14.111 -8.170 1.00 80.00 476 PRO A N 1
ATOM 3747 C CA . PRO A 1 476 ? -3.740 13.735 -9.473 1.00 80.00 476 PRO A CA 1
ATOM 3748 C C . PRO A 1 476 ? -2.325 14.296 -9.680 1.00 80.00 476 PRO A C 1
ATOM 3750 O O . PRO A 1 476 ? -1.974 15.368 -9.185 1.00 80.00 476 PRO A O 1
ATOM 3753 N N . LEU A 1 477 ? -1.509 13.596 -10.472 1.00 79.44 477 LEU A N 1
ATOM 3754 C CA . LEU A 1 477 ? -0.129 14.014 -10.734 1.00 79.44 477 LEU A CA 1
ATOM 3755 C C . LEU A 1 477 ? -0.061 15.406 -11.382 1.00 79.44 477 LEU A C 1
ATOM 3757 O O . LEU A 1 477 ? -0.602 15.623 -12.470 1.00 79.44 477 LEU A O 1
ATOM 3761 N N . GLN A 1 478 ? 0.676 16.321 -10.748 1.00 81.31 478 GLN A N 1
ATOM 3762 C CA . GLN A 1 478 ? 0.917 17.678 -11.247 1.00 81.31 478 GLN A CA 1
ATOM 3763 C C . GLN A 1 478 ? 2.302 17.817 -11.887 1.00 81.31 478 GLN A C 1
ATOM 3765 O O . GLN A 1 478 ? 3.303 17.313 -11.369 1.00 81.31 478 GLN A O 1
ATOM 3770 N N . TYR A 1 479 ? 2.369 18.526 -13.015 1.00 83.50 479 TYR A N 1
ATOM 3771 C CA . TYR A 1 479 ? 3.592 18.710 -13.797 1.00 83.50 479 TYR A CA 1
ATOM 3772 C C . TYR A 1 479 ? 3.583 20.034 -14.568 1.00 83.50 479 TYR A C 1
ATOM 3774 O O . TYR A 1 479 ? 2.699 20.285 -15.385 1.00 83.50 479 TYR A O 1
ATOM 3782 N N . ASP A 1 480 ? 4.632 20.839 -14.389 1.00 82.62 480 ASP A N 1
ATOM 3783 C CA . ASP A 1 480 ? 4.841 22.083 -15.153 1.00 82.62 480 ASP A CA 1
ATOM 3784 C C . ASP A 1 480 ? 5.959 21.974 -16.198 1.00 82.62 480 ASP A C 1
ATOM 3786 O O . ASP A 1 480 ? 6.114 22.836 -17.070 1.00 82.62 480 ASP A O 1
ATOM 3790 N N . LYS A 1 481 ? 6.773 20.918 -16.118 1.00 89.56 481 LYS A N 1
ATOM 3791 C CA . LYS A 1 481 ? 7.951 20.714 -16.967 1.00 89.56 481 LYS A CA 1
ATOM 3792 C C . LYS A 1 481 ? 7.850 19.397 -17.714 1.00 89.56 481 LYS A C 1
ATOM 3794 O O . LYS A 1 481 ? 7.346 18.402 -17.201 1.00 89.56 481 LYS A O 1
ATOM 3799 N N . TYR A 1 482 ? 8.368 19.387 -18.935 1.00 92.94 482 TYR A N 1
ATOM 3800 C CA . TYR A 1 482 ? 8.431 18.187 -19.754 1.00 92.94 482 TYR A CA 1
ATOM 3801 C C . TYR A 1 482 ? 9.622 18.230 -20.708 1.00 92.94 482 TYR A C 1
ATOM 3803 O O . TYR A 1 482 ? 10.078 19.298 -21.124 1.00 92.94 482 TYR A O 1
ATOM 3811 N N . PHE A 1 483 ? 10.095 17.048 -21.083 1.00 93.25 483 PHE A N 1
ATOM 3812 C CA . PHE A 1 483 ? 10.918 16.845 -22.265 1.00 93.25 483 PHE A CA 1
ATOM 3813 C C . PHE A 1 483 ? 10.043 16.466 -23.456 1.00 93.25 483 PHE A C 1
ATOM 3815 O O . PHE A 1 483 ? 8.921 15.987 -23.294 1.00 93.25 483 PHE A O 1
ATOM 3822 N N . GLU A 1 484 ? 10.579 16.621 -24.663 1.00 93.62 484 GLU A N 1
ATOM 3823 C CA . GLU A 1 484 ? 9.923 16.156 -25.880 1.00 93.62 484 GLU A CA 1
ATOM 3824 C C . GLU A 1 484 ? 10.881 15.324 -26.725 1.00 93.62 484 GLU A C 1
ATOM 3826 O O . GLU A 1 484 ? 12.033 15.708 -26.933 1.00 93.62 484 GLU A O 1
ATOM 3831 N N . THR A 1 485 ? 10.387 14.226 -27.285 1.00 91.56 485 THR A N 1
ATOM 3832 C CA . THR A 1 485 ? 11.139 13.420 -28.250 1.00 91.56 485 THR A CA 1
ATOM 3833 C C . THR A 1 485 ? 10.220 12.852 -29.318 1.00 91.56 485 THR A C 1
ATOM 3835 O O . THR A 1 485 ? 9.016 12.720 -29.119 1.00 91.56 485 THR A O 1
ATOM 3838 N N . ASN A 1 486 ? 10.776 12.533 -30.477 1.00 88.19 486 ASN A N 1
ATOM 3839 C CA . ASN A 1 486 ? 10.068 11.862 -31.560 1.00 88.19 486 ASN A CA 1
ATOM 3840 C C . ASN A 1 486 ? 10.697 10.522 -31.953 1.00 88.19 486 ASN A C 1
ATOM 3842 O O . ASN A 1 486 ? 10.178 9.882 -32.854 1.00 88.19 486 ASN A O 1
ATOM 3846 N N . SER A 1 487 ? 11.806 10.129 -31.323 1.00 89.62 487 SER A N 1
ATOM 3847 C CA . SER A 1 487 ? 12.487 8.855 -31.548 1.00 89.62 487 SER A CA 1
ATOM 3848 C C . SER A 1 487 ? 13.416 8.581 -30.368 1.00 89.62 487 SER A C 1
ATOM 3850 O O . SER A 1 487 ? 14.431 9.263 -30.221 1.00 89.62 487 SER A O 1
ATOM 3852 N N . HIS A 1 488 ? 13.085 7.616 -29.509 1.00 93.81 488 HIS A N 1
ATOM 3853 C CA . HIS A 1 488 ? 13.875 7.314 -28.309 1.00 93.81 488 HIS A CA 1
ATOM 3854 C C . HIS A 1 488 ? 13.530 5.950 -27.703 1.00 93.81 488 HIS A C 1
ATOM 3856 O O . HIS A 1 488 ? 12.449 5.424 -27.942 1.00 93.81 488 HIS A O 1
ATOM 3862 N N . TYR A 1 489 ? 14.418 5.404 -26.874 1.00 96.31 489 TYR A N 1
ATOM 3863 C CA . TYR A 1 489 ? 14.100 4.285 -25.983 1.00 96.31 489 TYR A CA 1
ATOM 3864 C C . TYR A 1 489 ? 14.120 4.761 -24.537 1.00 96.31 489 TYR A C 1
ATOM 3866 O O . TYR A 1 489 ? 15.014 5.505 -24.138 1.00 96.31 489 TYR A O 1
ATOM 3874 N N . VAL A 1 490 ? 13.159 4.287 -23.754 1.00 97.56 490 VAL A N 1
ATOM 3875 C CA . VAL A 1 490 ? 13.052 4.546 -22.316 1.00 97.56 490 VAL A CA 1
ATOM 3876 C C . VAL A 1 490 ? 12.852 3.230 -21.577 1.00 97.56 490 VAL A C 1
ATOM 3878 O O . VAL A 1 490 ? 12.360 2.259 -22.157 1.00 97.56 490 VAL A O 1
ATOM 3881 N N . THR A 1 491 ? 13.191 3.192 -20.290 1.00 98.44 491 THR A N 1
ATOM 3882 C CA . THR A 1 491 ? 12.860 2.040 -19.442 1.00 98.44 491 THR A CA 1
ATOM 3883 C C . THR A 1 491 ? 11.681 2.384 -18.548 1.00 98.44 491 THR A C 1
ATOM 3885 O O . THR A 1 491 ? 11.798 3.235 -17.672 1.00 98.44 491 THR A O 1
ATOM 3888 N N . VAL A 1 492 ? 10.546 1.718 -18.743 1.00 98.44 492 VAL A N 1
ATOM 3889 C CA . VAL A 1 492 ? 9.400 1.780 -17.833 1.00 98.44 492 VAL A CA 1
ATOM 3890 C C . VAL A 1 492 ? 9.752 1.014 -16.566 1.00 98.44 492 VAL A C 1
ATOM 3892 O O . VAL A 1 492 ? 10.115 -0.159 -16.604 1.00 98.44 492 VAL A O 1
ATOM 3895 N N . THR A 1 493 ? 9.655 1.699 -15.439 1.00 97.62 493 THR A N 1
ATOM 3896 C CA . THR A 1 493 ? 10.023 1.197 -14.111 1.00 97.62 493 THR A CA 1
ATOM 3897 C C . THR A 1 493 ? 8.812 0.991 -13.208 1.00 97.62 493 THR A C 1
ATOM 3899 O O . THR A 1 493 ? 8.920 0.235 -12.250 1.00 97.62 493 THR A O 1
ATOM 3902 N N . GLY A 1 494 ? 7.675 1.603 -13.546 1.00 96.94 494 GLY A N 1
ATOM 3903 C CA . GLY A 1 494 ? 6.391 1.444 -12.873 1.00 96.94 494 GLY A CA 1
ATOM 3904 C C . GLY A 1 494 ? 5.251 1.985 -13.737 1.00 96.94 494 GLY A C 1
ATOM 3905 O O . GLY A 1 494 ? 5.486 2.660 -14.742 1.00 96.94 494 GLY A O 1
ATOM 3906 N N . LEU A 1 495 ? 4.019 1.681 -13.355 1.00 96.12 495 LEU A N 1
ATOM 3907 C CA . LEU A 1 495 ? 2.794 2.147 -13.996 1.00 96.12 495 LEU A CA 1
ATOM 3908 C C . LEU A 1 495 ? 1.751 2.433 -12.915 1.00 96.12 495 LEU A C 1
ATOM 3910 O O . LEU A 1 495 ? 1.674 1.700 -11.931 1.00 96.12 495 LEU A O 1
ATOM 3914 N N . VAL A 1 496 ? 0.966 3.488 -13.103 1.00 93.81 496 VAL A N 1
ATOM 3915 C CA . VAL A 1 496 ? -0.197 3.786 -12.263 1.00 93.81 496 VAL A CA 1
ATOM 3916 C C . VAL A 1 496 ? -1.425 4.037 -13.128 1.00 93.81 496 VAL A C 1
ATOM 3918 O O . VAL A 1 496 ? -1.331 4.708 -14.158 1.00 93.81 496 VAL A O 1
ATOM 3921 N N . GLU A 1 497 ? -2.559 3.472 -12.728 1.00 93.81 497 GLU A N 1
ATOM 3922 C CA . GLU A 1 497 ? -3.879 3.758 -13.285 1.00 93.81 497 GLU A CA 1
ATOM 3923 C C . GLU A 1 497 ? -4.675 4.536 -12.241 1.00 93.81 497 GLU A C 1
ATOM 3925 O O . GLU A 1 497 ? -4.986 4.001 -11.184 1.00 93.81 497 GLU A O 1
ATOM 3930 N N . ASP A 1 498 ? -4.988 5.786 -12.549 1.00 92.25 498 ASP A N 1
ATOM 3931 C CA . ASP A 1 498 ? -5.791 6.682 -11.724 1.00 92.25 498 ASP A CA 1
ATOM 3932 C C . ASP A 1 498 ? -7.204 6.720 -12.317 1.00 92.25 498 ASP A C 1
ATOM 3934 O O . ASP A 1 498 ? -7.417 7.192 -13.445 1.00 92.25 498 ASP A O 1
ATOM 3938 N N . ARG A 1 499 ? -8.164 6.137 -11.592 1.00 90.25 499 ARG A N 1
ATOM 3939 C CA . ARG A 1 499 ? -9.558 6.021 -12.042 1.00 90.25 499 ARG A CA 1
ATOM 3940 C C . ARG A 1 499 ? -10.345 7.314 -11.865 1.00 90.25 499 ARG A C 1
ATOM 3942 O O . ARG A 1 499 ? -11.258 7.538 -12.659 1.00 90.25 499 ARG A O 1
ATOM 3949 N N . ILE A 1 500 ? -9.958 8.165 -10.916 1.00 87.12 500 ILE A N 1
ATOM 3950 C CA . ILE A 1 500 ? -10.597 9.455 -10.646 1.00 87.12 500 ILE A CA 1
ATOM 3951 C C . ILE A 1 500 ? -10.435 10.384 -11.849 1.00 87.12 500 ILE A C 1
ATOM 3953 O O . ILE A 1 500 ? -11.420 10.890 -12.392 1.00 87.12 500 ILE A O 1
ATOM 3957 N N . CYS A 1 501 ? -9.205 10.565 -12.341 1.00 86.31 501 CYS A N 1
ATOM 3958 C CA . CYS A 1 501 ? -8.968 11.387 -13.532 1.00 86.31 501 CYS A CA 1
ATOM 395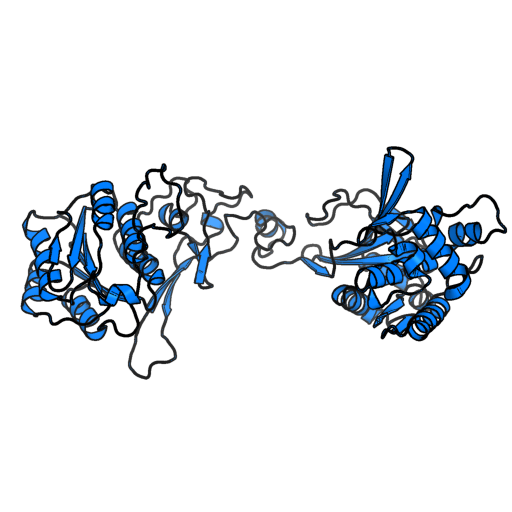9 C C . CYS A 1 501 ? -8.989 10.592 -14.849 1.00 86.31 501 CYS A C 1
ATOM 3961 O O . CYS A 1 501 ? -8.858 11.182 -15.927 1.00 86.31 501 CYS A O 1
ATOM 3963 N N . ASN A 1 502 ? -9.187 9.270 -14.767 1.00 89.19 502 ASN A N 1
ATOM 3964 C CA . ASN A 1 502 ? -9.165 8.325 -15.882 1.00 89.19 502 ASN A CA 1
ATOM 3965 C C . ASN A 1 502 ? -7.889 8.470 -16.730 1.00 89.19 502 ASN A C 1
ATOM 3967 O O . ASN A 1 502 ? -7.947 8.625 -17.953 1.00 89.19 502 ASN A O 1
ATOM 3971 N N . LYS A 1 503 ? -6.728 8.443 -16.067 1.00 90.81 503 LYS A N 1
ATOM 3972 C CA . LYS A 1 503 ? -5.412 8.487 -16.715 1.00 90.81 503 LYS A CA 1
ATOM 3973 C C . LYS A 1 503 ? -4.559 7.299 -16.320 1.00 90.81 503 LYS A C 1
ATOM 3975 O O . LYS A 1 503 ? -4.646 6.756 -15.225 1.00 90.81 503 LYS A O 1
ATOM 3980 N N . THR A 1 504 ? -3.679 6.900 -17.228 1.00 94.88 504 THR A N 1
ATOM 3981 C CA . THR A 1 504 ? -2.637 5.911 -16.951 1.00 94.88 504 THR A CA 1
ATOM 3982 C C . THR A 1 504 ? -1.279 6.551 -17.187 1.00 94.88 504 THR A C 1
ATOM 3984 O O . THR A 1 504 ? -1.014 7.046 -18.282 1.00 94.88 504 THR A O 1
ATOM 3987 N N . PHE A 1 505 ? -0.397 6.502 -16.193 1.00 94.06 505 PHE A N 1
ATOM 3988 C CA . PHE A 1 505 ? 0.961 7.023 -16.308 1.00 94.06 505 PHE A CA 1
ATOM 3989 C C . PHE A 1 505 ? 1.995 5.906 -16.247 1.00 94.06 505 PHE A C 1
ATOM 3991 O O . PHE A 1 505 ? 1.939 5.013 -15.404 1.00 94.06 505 PHE A O 1
ATOM 3998 N N . LEU A 1 506 ? 2.988 5.991 -17.127 1.00 96.19 506 LEU A N 1
ATOM 3999 C CA . LEU A 1 506 ? 4.193 5.174 -17.082 1.00 96.19 506 LEU A CA 1
ATOM 4000 C C . LEU A 1 506 ? 5.294 5.947 -16.355 1.00 96.19 506 LEU A C 1
ATOM 4002 O O . LEU A 1 506 ? 5.710 6.996 -16.841 1.00 96.19 506 LEU A O 1
ATOM 4006 N N . GLN A 1 507 ? 5.813 5.413 -15.250 1.00 95.12 507 GLN A N 1
ATOM 4007 C CA . GLN A 1 507 ? 7.046 5.897 -14.625 1.00 95.12 507 GLN A CA 1
ATOM 4008 C C . GLN A 1 507 ? 8.238 5.385 -15.434 1.00 95.12 507 GLN A C 1
ATOM 4010 O O . GLN A 1 507 ? 8.436 4.174 -15.557 1.00 95.12 507 GLN A O 1
ATOM 4015 N N . ILE A 1 508 ? 9.069 6.280 -15.957 1.00 96.12 508 ILE A N 1
ATOM 4016 C CA . ILE A 1 508 ? 10.193 5.939 -16.833 1.00 96.12 508 ILE A CA 1
ATOM 4017 C C . ILE A 1 508 ? 11.534 6.451 -16.300 1.00 96.12 508 ILE A C 1
ATOM 4019 O O . ILE A 1 508 ? 11.620 7.503 -15.671 1.00 96.12 508 ILE A O 1
ATOM 4023 N N . SER A 1 509 ? 12.594 5.705 -16.601 1.00 96.12 509 SER A N 1
ATOM 4024 C CA . SER A 1 509 ? 13.978 6.168 -16.558 1.00 96.12 509 SER A CA 1
ATOM 4025 C C . SER A 1 509 ? 14.415 6.558 -17.970 1.00 96.12 509 SER A C 1
ATOM 4027 O O . SER A 1 509 ? 14.282 5.775 -18.919 1.00 96.12 509 SER A O 1
ATOM 4029 N N . THR A 1 510 ? 14.903 7.790 -18.115 1.00 95.12 510 THR A N 1
ATOM 4030 C CA . THR A 1 510 ? 15.468 8.318 -19.362 1.00 95.12 510 THR A CA 1
ATOM 4031 C C . THR A 1 510 ? 16.500 9.395 -19.050 1.00 95.12 510 THR A C 1
ATOM 4033 O O . THR A 1 510 ? 16.294 10.195 -18.147 1.00 95.12 510 THR A O 1
ATOM 4036 N N . TRP A 1 511 ? 17.618 9.427 -19.781 1.00 94.75 511 TRP A N 1
ATOM 4037 C CA . TRP A 1 511 ? 18.706 10.403 -19.585 1.00 94.75 511 TRP A CA 1
ATOM 4038 C C . TRP A 1 511 ? 19.179 10.544 -18.123 1.00 94.75 511 TRP A C 1
ATOM 4040 O O . TRP A 1 511 ? 19.566 11.625 -17.677 1.00 94.75 511 TRP A O 1
ATOM 4050 N N . GLY A 1 512 ? 19.155 9.446 -17.362 1.00 94.12 512 GLY A N 1
ATOM 4051 C CA . GLY A 1 512 ? 19.529 9.433 -15.946 1.00 94.12 512 GLY A CA 1
ATOM 4052 C C . GLY A 1 512 ? 18.572 10.191 -15.019 1.00 94.12 512 GLY A C 1
ATOM 4053 O O . GLY A 1 512 ? 18.967 10.552 -13.910 1.00 94.12 512 GLY A O 1
ATOM 4054 N N . VAL A 1 513 ? 17.338 10.463 -15.451 1.00 93.25 513 VAL A N 1
ATOM 4055 C CA . VAL A 1 513 ? 16.292 11.100 -14.643 1.00 93.25 513 VAL A CA 1
ATOM 4056 C C . VAL A 1 513 ? 15.000 10.282 -14.664 1.00 93.25 513 VAL A C 1
ATOM 4058 O O . VAL A 1 513 ? 14.734 9.510 -15.590 1.00 93.25 513 VAL A O 1
ATOM 4061 N N . LYS A 1 514 ? 14.191 10.453 -13.615 1.00 92.81 514 LYS A N 1
ATOM 4062 C CA . LYS A 1 514 ? 12.842 9.888 -13.518 1.00 92.81 514 LYS A CA 1
ATOM 4063 C C . LYS A 1 514 ? 11.854 10.835 -14.204 1.00 92.81 514 LYS A C 1
ATOM 4065 O O . LYS A 1 514 ? 11.830 12.025 -13.897 1.00 92.81 514 LYS A O 1
ATOM 4070 N N . CYS A 1 515 ? 11.057 10.324 -15.136 1.00 92.50 515 CYS A N 1
ATOM 4071 C CA . CYS A 1 515 ? 10.015 11.074 -15.848 1.00 92.50 515 CYS A CA 1
ATOM 4072 C C . CYS A 1 515 ? 8.749 10.223 -15.999 1.00 92.50 515 CYS A C 1
ATOM 4074 O O . CYS A 1 515 ? 8.747 9.046 -15.642 1.00 92.50 515 CYS A O 1
ATOM 4076 N N . TYR A 1 516 ? 7.690 10.806 -16.562 1.00 93.31 516 TYR A N 1
ATOM 4077 C CA . TYR A 1 516 ? 6.398 10.146 -16.732 1.00 93.31 516 TYR A CA 1
ATOM 4078 C C . TYR A 1 516 ? 5.848 10.330 -18.139 1.00 93.31 516 TYR A C 1
ATOM 4080 O O . TYR A 1 516 ? 5.978 11.396 -18.737 1.00 93.31 516 TYR A O 1
ATOM 4088 N N . ILE A 1 517 ? 5.217 9.292 -18.670 1.00 95.06 517 ILE A N 1
ATOM 4089 C CA . ILE A 1 517 ? 4.492 9.346 -19.941 1.00 95.06 517 ILE A CA 1
ATOM 4090 C C . ILE A 1 517 ? 3.020 9.085 -19.651 1.00 95.06 517 ILE A C 1
ATOM 4092 O O . ILE A 1 517 ? 2.696 8.071 -19.037 1.00 95.06 517 ILE A O 1
ATOM 4096 N N . ASP A 1 518 ? 2.143 9.970 -20.123 1.00 94.19 518 ASP A N 1
ATOM 4097 C CA . ASP A 1 518 ? 0.713 9.676 -20.218 1.00 94.19 518 ASP A CA 1
ATOM 4098 C C . ASP A 1 518 ? 0.515 8.598 -21.301 1.00 94.19 518 ASP A C 1
ATOM 4100 O O . ASP A 1 518 ? 0.910 8.762 -22.463 1.00 94.19 518 ASP A O 1
ATOM 4104 N N . PHE A 1 519 ? -0.021 7.447 -20.903 1.00 95.31 519 PHE A N 1
ATOM 4105 C CA . PHE A 1 519 ? -0.138 6.282 -21.771 1.00 95.31 519 PHE A CA 1
ATOM 4106 C C . PHE A 1 519 ? -1.116 6.511 -22.930 1.00 95.31 519 PHE A C 1
ATOM 4108 O O . PHE A 1 519 ? -0.896 5.974 -24.020 1.00 95.31 519 PHE A O 1
ATOM 4115 N N . ASP A 1 520 ? -2.144 7.340 -22.749 1.00 92.38 520 ASP A N 1
ATOM 4116 C CA . ASP A 1 520 ? -3.095 7.672 -23.810 1.00 92.38 520 ASP A CA 1
ATOM 4117 C C . ASP A 1 520 ? -2.475 8.648 -24.819 1.00 92.38 520 ASP A C 1
ATOM 4119 O O . ASP A 1 520 ? -2.696 8.524 -26.032 1.00 92.38 520 ASP A O 1
ATOM 4123 N N . GLU A 1 521 ? -1.610 9.561 -24.359 1.00 93.31 521 GLU A N 1
ATOM 4124 C CA . GLU A 1 521 ? -0.774 10.376 -25.250 1.00 93.31 521 GLU A CA 1
ATOM 4125 C C . GLU A 1 521 ? 0.200 9.509 -26.055 1.00 93.31 521 GLU A C 1
ATOM 4127 O O . GLU A 1 521 ? 0.339 9.708 -27.268 1.00 93.31 521 GLU A O 1
ATOM 4132 N N . TYR A 1 522 ? 0.836 8.516 -25.422 1.00 94.06 522 TYR A N 1
ATOM 4133 C CA . TYR A 1 522 ? 1.666 7.537 -26.127 1.00 94.06 522 TYR A CA 1
ATOM 4134 C C . TYR A 1 522 ? 0.844 6.778 -27.169 1.00 94.06 522 TYR A C 1
ATOM 4136 O O . TYR A 1 522 ? 1.262 6.667 -28.323 1.00 94.06 522 TYR A O 1
ATOM 4144 N N . CYS A 1 523 ? -0.350 6.302 -26.814 1.00 90.81 523 CYS A N 1
ATOM 4145 C CA . CYS A 1 523 ? -1.178 5.558 -27.753 1.00 90.81 523 CYS A CA 1
ATOM 4146 C C . CYS A 1 523 ? -1.582 6.413 -28.962 1.00 90.81 523 CYS A C 1
ATOM 4148 O O . CYS A 1 523 ? -1.403 6.000 -30.111 1.00 90.81 523 CYS A O 1
ATOM 4150 N N . SER A 1 524 ? -2.011 7.650 -28.707 1.00 89.56 524 SER A N 1
ATOM 4151 C CA . SER A 1 524 ? -2.339 8.643 -29.735 1.00 89.56 524 SER A CA 1
ATOM 4152 C C . SER A 1 524 ? -1.139 8.980 -30.626 1.00 89.56 524 SER A C 1
ATOM 4154 O O . SER A 1 524 ? -1.277 9.181 -31.840 1.00 89.56 524 SER A O 1
ATOM 4156 N N . PHE A 1 525 ? 0.061 9.030 -30.041 1.00 89.50 525 PHE A N 1
ATOM 4157 C CA . PHE A 1 525 ? 1.314 9.188 -30.768 1.00 89.50 525 PHE A CA 1
ATOM 4158 C C . PHE A 1 525 ? 1.569 8.000 -31.702 1.00 89.50 525 PHE A C 1
ATOM 4160 O O . PHE A 1 525 ? 1.895 8.208 -32.871 1.00 89.50 525 PHE A O 1
ATOM 4167 N N . VAL A 1 526 ? 1.386 6.760 -31.249 1.00 87.19 526 VAL A N 1
ATOM 4168 C CA . VAL A 1 526 ? 1.624 5.577 -32.090 1.00 87.19 526 VAL A CA 1
ATOM 4169 C C . VAL A 1 526 ? 0.625 5.503 -33.248 1.00 87.19 526 VAL A C 1
ATOM 4171 O O . VAL A 1 526 ? 1.040 5.397 -34.407 1.00 87.19 526 VAL A O 1
ATOM 4174 N N . GLU A 1 527 ? -0.674 5.624 -32.965 1.00 81.00 527 GLU A N 1
ATOM 4175 C CA . GLU A 1 527 ? -1.746 5.505 -33.963 1.00 81.00 527 GLU A CA 1
ATOM 4176 C C . GLU A 1 527 ? -1.679 6.592 -35.040 1.00 81.00 527 GLU A C 1
ATOM 4178 O O . GLU A 1 527 ? -1.843 6.314 -36.233 1.00 81.00 527 GLU A O 1
ATOM 4183 N N . GLY A 1 528 ? -1.356 7.827 -34.645 1.00 71.31 528 GLY A N 1
ATOM 4184 C CA . GLY A 1 528 ? -1.295 8.984 -35.539 1.00 71.31 528 GLY A CA 1
ATOM 4185 C C . GLY A 1 528 ? -0.232 8.909 -36.645 1.00 71.31 528 GLY A C 1
ATOM 4186 O O . GLY A 1 528 ? -0.181 9.809 -37.483 1.00 71.31 528 GLY A O 1
ATOM 4187 N N . ASN A 1 529 ? 0.610 7.870 -36.662 1.00 66.94 529 ASN A N 1
ATOM 4188 C CA . ASN A 1 529 ? 1.724 7.697 -37.600 1.00 66.94 529 ASN A CA 1
ATOM 4189 C C . ASN A 1 529 ? 1.647 6.397 -38.433 1.00 66.94 529 ASN A C 1
ATOM 4191 O O . ASN A 1 529 ? 2.571 6.093 -39.190 1.00 66.94 529 ASN A O 1
ATOM 4195 N N . GLY A 1 530 ? 0.539 5.650 -38.350 1.00 66.06 530 GLY A N 1
ATOM 4196 C CA . GLY A 1 530 ? 0.254 4.494 -39.209 1.00 66.06 530 GLY A CA 1
ATOM 4197 C C . GLY A 1 530 ? 0.918 3.171 -38.795 1.00 66.06 530 GLY A C 1
ATOM 4198 O O . GLY A 1 530 ? 1.632 3.075 -37.800 1.00 66.06 530 GLY A O 1
ATOM 4199 N N . LEU A 1 531 ? 0.675 2.119 -39.593 1.00 62.66 531 LEU A N 1
ATOM 4200 C CA . LEU A 1 531 ? 0.991 0.722 -39.245 1.00 62.66 531 LEU A CA 1
ATOM 4201 C C . LEU A 1 531 ? 2.486 0.474 -38.965 1.00 62.66 531 LEU A C 1
ATOM 4203 O O . LEU A 1 531 ? 2.819 -0.279 -38.057 1.00 62.66 531 LEU A O 1
ATOM 4207 N N . LEU A 1 532 ? 3.394 1.133 -39.697 1.00 61.16 532 LEU A N 1
ATOM 4208 C CA . LEU A 1 532 ? 4.842 0.989 -39.487 1.00 61.16 532 LEU A CA 1
ATOM 4209 C C . LEU A 1 532 ? 5.281 1.492 -38.105 1.00 61.16 532 LEU A C 1
ATOM 4211 O O . LEU A 1 532 ? 6.179 0.896 -37.507 1.00 61.16 532 LEU A O 1
ATOM 4215 N N . ASN A 1 533 ? 4.617 2.520 -37.564 1.00 66.19 533 ASN A N 1
ATOM 4216 C CA . ASN A 1 533 ? 4.958 3.046 -36.248 1.00 66.19 533 ASN A CA 1
ATOM 4217 C C . ASN A 1 533 ? 4.523 2.106 -35.115 1.00 66.19 533 ASN A C 1
ATOM 4219 O O . ASN A 1 533 ? 5.194 2.052 -34.098 1.00 66.19 533 ASN A O 1
ATOM 4223 N N . THR A 1 534 ? 3.487 1.280 -35.298 1.00 68.25 534 THR A N 1
ATOM 4224 C CA . THR A 1 534 ? 3.095 0.268 -34.287 1.00 68.25 534 THR A CA 1
ATOM 4225 C C . THR A 1 534 ? 4.160 -0.818 -34.069 1.00 68.25 534 THR A C 1
ATOM 4227 O O . THR A 1 534 ? 4.248 -1.428 -33.004 1.00 68.25 534 THR A O 1
ATOM 4230 N N . THR A 1 535 ? 5.001 -1.056 -35.079 1.00 73.12 535 THR A N 1
ATOM 4231 C CA . THR A 1 535 ? 6.147 -1.976 -35.005 1.00 73.12 535 THR A CA 1
ATOM 4232 C C . THR A 1 535 ? 7.412 -1.334 -34.438 1.00 73.12 535 THR A C 1
ATOM 4234 O O . THR A 1 535 ? 8.243 -2.044 -33.871 1.00 73.12 535 THR A O 1
ATOM 4237 N N . LEU A 1 536 ? 7.576 -0.020 -34.623 1.00 81.62 536 LEU A N 1
ATOM 4238 C CA . LEU A 1 536 ? 8.739 0.744 -34.158 1.00 81.62 536 LEU A CA 1
ATOM 4239 C C . LEU A 1 536 ? 8.537 1.306 -32.744 1.00 81.62 536 LEU A C 1
ATOM 4241 O O . LEU A 1 536 ? 9.496 1.395 -31.991 1.00 81.62 536 LEU A O 1
ATOM 4245 N N . SER A 1 537 ? 7.297 1.627 -32.381 1.00 89.50 537 SER A N 1
ATOM 4246 C CA . SER A 1 537 ? 6.850 2.023 -31.047 1.00 89.50 537 SER A CA 1
ATOM 4247 C C . SER A 1 537 ? 6.259 0.805 -30.342 1.00 89.50 537 SER A C 1
ATOM 4249 O O . SER A 1 537 ? 5.068 0.508 -30.458 1.00 89.50 537 SER A O 1
ATOM 4251 N N . ASN A 1 538 ? 7.124 0.021 -29.704 1.00 93.44 538 ASN A N 1
ATOM 4252 C CA . ASN A 1 538 ? 6.735 -1.207 -29.024 1.00 93.44 538 ASN A CA 1
ATOM 4253 C C . ASN A 1 538 ? 7.710 -1.529 -27.886 1.00 93.44 538 ASN A C 1
ATOM 4255 O O . ASN A 1 538 ? 8.629 -0.757 -27.618 1.00 93.44 538 ASN A O 1
ATOM 4259 N N . ILE A 1 539 ? 7.510 -2.662 -27.219 1.00 97.19 539 ILE A N 1
ATOM 4260 C CA . ILE A 1 539 ? 8.331 -3.082 -26.082 1.00 97.19 539 ILE A CA 1
ATOM 4261 C C . ILE A 1 539 ? 9.239 -4.266 -26.414 1.00 97.19 539 ILE A C 1
ATOM 4263 O O . ILE A 1 539 ? 8.927 -5.099 -27.273 1.00 97.19 539 ILE A O 1
ATOM 4267 N N . LEU A 1 540 ? 10.330 -4.389 -25.659 1.00 97.75 540 LEU A N 1
ATOM 4268 C CA . LEU A 1 540 ? 11.023 -5.662 -25.487 1.00 97.75 540 LEU A CA 1
ATOM 4269 C C . LEU A 1 540 ? 10.333 -6.443 -24.361 1.00 97.75 540 LEU A C 1
ATOM 4271 O O . LEU A 1 540 ? 10.572 -6.189 -23.184 1.00 97.75 540 LEU A O 1
ATOM 4275 N N . TYR A 1 541 ? 9.470 -7.387 -24.725 1.00 98.12 541 TYR A N 1
ATOM 4276 C CA . TYR A 1 541 ? 8.733 -8.213 -23.774 1.00 98.12 541 TYR A CA 1
ATOM 4277 C C . TYR A 1 541 ? 9.606 -9.366 -23.263 1.00 98.12 541 TYR A C 1
ATOM 4279 O O . TYR A 1 541 ? 10.031 -10.202 -24.064 1.00 98.12 541 TYR A O 1
ATOM 4287 N N . ILE A 1 542 ? 9.872 -9.419 -21.956 1.00 98.00 542 ILE A N 1
ATOM 4288 C CA . ILE A 1 542 ? 10.665 -10.474 -21.303 1.00 98.00 542 ILE A CA 1
ATOM 4289 C C . ILE A 1 542 ? 9.731 -11.338 -20.446 1.00 98.00 542 ILE A C 1
ATOM 4291 O O . ILE A 1 542 ? 8.860 -10.788 -19.777 1.00 98.00 542 ILE A O 1
ATOM 4295 N N . TYR A 1 543 ? 9.876 -12.665 -20.520 1.00 95.06 543 TYR A N 1
ATOM 4296 C CA . TYR A 1 543 ? 9.012 -13.654 -19.859 1.00 95.06 543 TYR A CA 1
ATOM 4297 C C . TYR A 1 543 ? 9.707 -15.001 -19.636 1.00 95.06 543 TYR A C 1
ATOM 4299 O O . TYR A 1 543 ? 10.812 -15.206 -20.204 1.00 95.06 543 TYR A O 1
#